Protein AF-A0A3E2BQ37-F1 (afdb_monomer)

Sequence (651 aa):
MLALVLLSLNAYAPAGSLPASSSSPYIIGVKVYQPVDRPEALFNAWKKLGINTAFISQELAGQENFIRLAREAGIKIFIILPVFYNPEKLKASPELSAITGEGRPAKDDWVEFVCPGNRAYRQELVEKARKLVEDYQLDGLSLDFIRHFVFWEKVYPGAEPDLLKTTCFCPDCLATFQEETGIKIPPEITGYPAAPAWILKNHRQAWQEWRNGQVASMVEEISLAVRQVNHFLLLNIHLVPWRQEDFGGARISVAAQDPKSLFRYVDYLSPMCYAHMVKRPPEWINSVVVDLKNIAPNPIIPSIQVKEAYLPQKLTLKEFDLCLQSALKPPSAGVVFWNWEALAESKEKQQVVSKRIREFTKQKETERSQTRQKLTVPRAGLRSSPYGARQPFPGVDYWLGAAGDMARRFPGSKPALVWIVSTMERDRARKDAQVYTSRTRLTFPAPSGGENNYENIVFADSDANEAYLEEFDRAGYQVWLQVEPAMADLPTLIDLVMERYSRHPCVIGFGVDVEWHRWSEQDNEGVAVTDDQARLWVERLRRWNPGYLLFLKHWEARKLPPAYRDGLAFIDDSQIFKSLDEIVLEFARWSRWFYPSPVGFQFGYPSDRPWWQKLSDPPADIGRAILEVAPNCSDLFWVDFTMKEIWPEKK

Secondary structure (DSSP, 8-state):
------------------------SSEEEEEE-S--S-HHHHHHHHHHHT--EEEE-HHHHTSTTHHHHHHHTT-EEEEEEESS--HHHHHH-GGGB-B-TTSSB-EETTEE-B-TT-HHHHHHHHHHHHHHHHHH--SEEEEES-SSS--GGG--TT----GGGSS--SHHHHHHHHHHS-----TT--STTHHHHHHHHHSHHHHHHHHHHHHHHHHHHHHHHHHHH-TT-EEEEEE----TTGGGTHHHHTT---HHHHTTT-SEEEEB--TTTTT--TTHHHHHHHHHHHH-SS-B--EEESS--SSSS---HHHHHHHHHHHHSTT--EEEEE-HHHHHT-HHHHHHHHHHHHHHHHHHHHHHHHHTTTS---EEEEEE-TTTSPSSPPPHHHHHHHHHHHHHTSTTPPEEEEEEEEEEEEE-SSTT-SSPEEEEEESSPPPTT-TTS-TTEEE-SS-SSHHHHHHHHHHT-EEEEEE--BTS-HHHHHHHHHHHHTT-TTEEEEEEEGGGBT-BTTTTBPPPPPHHHHHHHHHHHHTT-TT-EEEEE-SSGGGS-SS--TTEEEEE-----SSHHHHHHHHHHHHHHHTTS-EEEEE--GGGHHHHTTSSSHHHHHHHHHHHH-TTEEEEEEETTTHHHHSPPP-

Mean predicted aligned error: 6.78 Å

pLDDT: mean 91.74, std 14.64, range [24.61, 98.88]

Organism: NCBI:txid2508984

InterPro domains:
  IPR017853 Glycoside hydrolase superfamily [SSF51445] (37-270)
  IPR052177 Divisome-localized Glycosyl Hydrolase [PTHR43405] (114-366)

Nearest PDB structures (foldseek):
  5xb7-assembly1_D  TM=4.948E-01  e=9.222E-13  Bifidobacterium animalis subsp. lactis
  5xb7-assembly1_C  TM=4.832E-01  e=7.687E-12  Bifidobacterium animalis subsp. lactis
  4s1a-assembly1_B  TM=6.625E-01  e=2.150E-05  Acetivibrio thermocellus ATCC 27405
  2pe4-assembly1_A  TM=5.199E-01  e=1.249E-06  Homo sapiens
  5bro-assembly1_A-2  TM=5.576E-01  e=6.661E-06  Homo sapiens

Foldseek 3Di:
DDDDPDDDDDDDDDDDDDDADPDALFAAEFEDEDADPDLLVVLVLCVLLVHQEYAYEPVNLPDPCNLVSSVVSNHAYAYEQEQFFDVPVCVVPVVQFAAFLQRDGLDDDSGTTGALPPPVSLVVSLVVLQVSCVPRVHLAYEYENLWWGDPLLPAAPPDADDRRSTTHPPPSLLVVLCVVVVDDQPPVQDDHNRRVVCCCVPPQPSSLVVRLVSSLVSLQSNLVSNCVNPVSHAYEYEFALAFCPGNNRCSRSGGSHDLLSHQLSHQEYEYACAQQSRVHQLLSLLVSLVRSVVRAVHAYEYEYELWDDPDPDTCDLVRLLSNLLNRLPPPHSYYYYHHDVSCVPDPSNSVSSSVSSVVSVVVVVVCLVVVLVVFDQAAEFAEDDPPQQPPPRDDLVLRLVRQVVLSVLGPPHAREYAYEQKDKDWDDPDPPDPFTAIAIEGQADDDPPCCPPFPRYHYDPHHPPVVNLVVCLVVVHAYEYETLGADGDLLVVLCRVCVPRVVRPNYQAYEYAQQRAPQGPVVNGGAADELVNLVVNQVSNCVSPVRHAYEYEDQDCRSYYQDHAPSYEYEHEDDLDAELVRVLSSLLSVLRRNPPHAYEYEDDDPNRCVYLVPDPQSSSVSVSSNSVRRSRYHYYHYYSNCSCVNVPDDD

Radius of gyration: 27.82 Å; Cα contacts (8 Å, |Δi|>4): 1197; chains: 1; bounding box: 75×66×84 Å

Solvent-accessible surface area (backbone atoms only — not comparable to full-atom values): 34835 Å² total; per-residue (Å²): 133,84,85,76,82,82,72,85,82,76,91,72,79,86,76,73,86,73,72,82,83,81,72,67,94,52,46,30,31,32,33,46,66,67,78,68,97,54,58,70,64,50,52,56,52,32,53,70,36,60,42,41,31,40,39,27,26,63,68,33,64,67,39,84,64,44,63,60,53,33,52,77,66,64,32,44,42,23,41,49,42,61,60,27,45,45,68,70,58,38,73,77,40,61,86,48,41,14,15,15,22,66,68,40,69,40,63,58,92,90,52,41,30,42,32,79,75,42,63,70,62,52,52,53,48,34,54,50,52,30,48,53,46,71,78,59,75,49,51,24,40,29,40,29,53,64,46,37,50,70,73,59,73,78,56,43,88,90,52,78,82,59,69,49,69,19,46,57,55,36,71,67,42,52,49,49,50,32,64,78,68,65,54,76,78,57,88,90,51,63,62,65,42,49,37,47,53,49,41,59,73,78,39,43,66,63,55,37,54,52,48,28,48,46,40,31,51,51,48,41,54,36,40,52,50,36,31,74,77,35,74,80,49,38,32,35,38,50,37,76,55,53,35,76,67,42,63,82,25,30,32,39,70,39,29,19,49,48,60,78,70,39,46,67,54,42,57,34,43,25,30,53,37,37,32,73,56,35,76,41,60,40,64,52,41,32,54,35,46,48,48,49,51,76,65,25,91,50,51,31,31,36,26,33,57,58,57,58,49,100,51,91,64,76,64,44,73,69,56,48,49,46,31,51,53,22,31,54,37,82,81,35,36,23,34,26,38,44,33,43,72,56,43,73,77,31,68,67,59,44,52,48,43,30,49,51,45,52,54,48,52,55,49,49,55,52,48,52,65,54,42,73,78,66,56,69,66,30,33,17,14,32,34,47,45,93,78,43,33,66,80,74,70,77,56,60,69,53,54,55,52,46,19,44,53,49,5,66,67,40,79,86,28,48,29,25,34,42,39,52,48,26,42,65,40,84,40,70,87,41,102,81,57,95,64,69,48,40,22,16,34,34,44,29,53,60,61,92,94,39,76,88,74,47,72,42,53,43,60,27,97,53,69,75,50,62,81,46,50,57,51,32,38,76,70,68,29,40,30,31,45,24,33,22,38,12,55,31,59,63,66,61,49,50,49,59,53,41,76,72,48,63,84,40,82,19,52,52,33,42,29,39,37,39,61,29,27,56,35,35,77,90,74,69,43,38,52,61,44,45,41,67,58,52,49,52,46,37,58,57,50,30,74,80,38,78,84,40,35,35,35,45,29,42,63,56,73,80,44,39,44,86,75,62,50,82,52,39,33,42,30,38,58,59,78,70,40,83,42,73,67,52,51,37,53,51,48,30,47,53,37,48,61,49,56,86,31,41,25,28,40,42,41,62,49,74,70,29,40,86,46,46,73,75,46,96,48,41,74,49,57,52,50,52,54,39,53,76,56,17,84,46,42,43,36,42,25,42,32,31,70,38,40,56,78,78,51,60,79,85,128

Structure (mmCIF, N/CA/C/O backbone):
data_AF-A0A3E2BQ37-F1
#
_entry.id   AF-A0A3E2BQ37-F1
#
loop_
_atom_site.group_PDB
_atom_site.id
_atom_site.type_symbol
_atom_site.label_atom_id
_atom_site.label_alt_id
_atom_site.label_comp_id
_atom_site.label_asym_id
_atom_site.label_entity_id
_atom_site.label_seq_id
_atom_site.pdbx_PDB_ins_code
_atom_site.Cartn_x
_atom_site.Cartn_y
_atom_site.Cartn_z
_atom_site.occupancy
_atom_site.B_iso_or_equiv
_atom_site.auth_seq_id
_atom_site.auth_comp_id
_atom_site.auth_asym_id
_atom_site.auth_atom_id
_atom_site.pdbx_PDB_model_num
ATOM 1 N N . MET A 1 1 ? -7.636 -21.193 30.181 1.00 24.97 1 MET A N 1
ATOM 2 C CA . MET A 1 1 ? -6.178 -21.411 30.054 1.00 24.97 1 MET A CA 1
ATOM 3 C C . MET A 1 1 ? -5.793 -20.960 28.659 1.00 24.97 1 MET A C 1
ATOM 5 O O . MET A 1 1 ? -6.155 -21.640 27.710 1.00 24.97 1 MET A O 1
ATOM 9 N N . LEU A 1 2 ? -5.194 -19.771 28.544 1.00 26.80 2 LEU A N 1
ATOM 10 C CA . LEU A 1 2 ? -4.750 -19.206 27.269 1.00 26.80 2 LEU A CA 1
ATOM 11 C C . LEU A 1 2 ? -3.627 -20.074 26.689 1.00 26.80 2 LEU A C 1
ATOM 13 O O . LEU A 1 2 ? -2.641 -20.339 27.378 1.00 26.80 2 LEU A O 1
ATOM 17 N N . ALA A 1 3 ? -3.771 -20.489 25.435 1.00 25.31 3 ALA A N 1
ATOM 18 C CA . ALA A 1 3 ? -2.689 -21.094 24.678 1.00 25.31 3 ALA A CA 1
ATOM 19 C C . ALA A 1 3 ? -1.702 -19.987 24.273 1.00 25.31 3 ALA A C 1
ATOM 21 O O . ALA A 1 3 ? -1.932 -19.255 23.316 1.00 25.31 3 ALA A O 1
ATOM 22 N N . LEU A 1 4 ? -0.613 -19.845 25.034 1.00 26.14 4 LEU A N 1
ATOM 23 C CA . LEU A 1 4 ? 0.600 -19.197 24.543 1.00 26.14 4 LEU A CA 1
ATOM 24 C C . LEU A 1 4 ? 1.185 -20.098 23.451 1.00 26.14 4 LEU A C 1
ATOM 26 O O . LEU A 1 4 ? 1.711 -21.171 23.749 1.00 26.14 4 LEU A O 1
ATOM 30 N N . VAL A 1 5 ? 1.123 -19.657 22.198 1.00 27.12 5 VAL A N 1
ATOM 31 C CA . VAL A 1 5 ? 1.959 -20.220 21.137 1.00 27.12 5 VAL A CA 1
ATOM 32 C C . VAL A 1 5 ? 3.394 -19.763 21.411 1.00 27.12 5 VAL A C 1
ATOM 34 O O . VAL A 1 5 ? 3.768 -18.615 21.182 1.00 27.12 5 VAL A O 1
ATOM 37 N N . LEU A 1 6 ? 4.183 -20.666 21.993 1.00 24.61 6 LEU A N 1
ATOM 38 C CA . LEU A 1 6 ? 5.621 -20.522 22.200 1.00 24.61 6 LEU A CA 1
ATOM 39 C C . LEU A 1 6 ? 6.334 -20.613 20.844 1.00 24.61 6 LEU A C 1
ATOM 41 O O . LEU A 1 6 ? 6.673 -21.700 20.383 1.00 24.61 6 LEU A O 1
ATOM 45 N N . LEU A 1 7 ? 6.593 -19.464 20.222 1.00 28.53 7 LEU A N 1
ATOM 46 C CA . LEU A 1 7 ? 7.660 -19.343 19.233 1.00 28.53 7 LEU A CA 1
ATOM 47 C C . LEU A 1 7 ? 9.001 -19.279 19.974 1.00 28.53 7 LEU A C 1
ATOM 49 O O . LEU A 1 7 ? 9.193 -18.496 20.905 1.00 28.53 7 LEU A O 1
ATOM 53 N N . SER A 1 8 ? 9.913 -20.162 19.579 1.00 24.66 8 SER A N 1
ATOM 54 C CA . SER A 1 8 ? 11.251 -20.345 20.135 1.00 24.66 8 SER A CA 1
ATOM 55 C C . SER A 1 8 ? 12.037 -19.031 20.232 1.00 24.66 8 SER A C 1
ATOM 57 O O . SER A 1 8 ? 12.384 -18.419 19.222 1.00 24.66 8 SER A O 1
ATOM 59 N N . LEU A 1 9 ? 12.356 -18.635 21.466 1.00 26.58 9 LEU A N 1
ATOM 60 C CA . LEU A 1 9 ? 13.264 -17.542 21.807 1.00 26.58 9 LEU A CA 1
ATOM 61 C C . LEU A 1 9 ? 14.713 -17.952 21.505 1.00 26.58 9 LEU A C 1
ATOM 63 O O . LEU A 1 9 ? 15.342 -18.636 22.309 1.00 26.58 9 LEU A O 1
ATOM 67 N N . ASN A 1 10 ? 15.267 -17.495 20.382 1.00 25.62 10 ASN A N 1
ATOM 68 C CA . ASN A 1 10 ? 16.719 -17.393 20.244 1.00 25.62 10 ASN A CA 1
ATOM 69 C C . ASN A 1 10 ? 17.182 -16.092 20.907 1.00 25.62 10 ASN A C 1
ATOM 71 O O . ASN A 1 10 ? 16.760 -14.996 20.536 1.00 25.62 10 ASN A O 1
ATOM 75 N N . ALA A 1 11 ? 18.033 -16.230 21.923 1.00 25.16 11 ALA A N 1
ATOM 76 C CA . ALA A 1 11 ? 18.614 -15.128 22.672 1.00 25.16 11 ALA A CA 1
ATOM 77 C C . ALA A 1 11 ? 19.502 -14.261 21.763 1.00 25.16 11 ALA A C 1
ATOM 79 O O . ALA A 1 11 ? 20.586 -14.679 21.362 1.00 25.16 11 ALA A O 1
ATOM 80 N N . TYR A 1 12 ? 19.055 -13.037 21.474 1.00 27.94 12 TYR A N 1
ATOM 81 C CA . TYR A 1 12 ? 19.893 -11.975 20.920 1.00 27.94 12 TYR A CA 1
ATOM 82 C C . TYR A 1 12 ? 20.236 -10.955 22.013 1.00 27.94 12 TYR A C 1
ATOM 84 O O . TYR A 1 12 ? 19.406 -10.607 22.853 1.00 27.94 12 TYR A O 1
ATOM 92 N N . ALA A 1 13 ? 21.497 -10.523 21.992 1.00 24.97 13 ALA A N 1
ATOM 93 C CA . ALA A 1 13 ? 22.143 -9.575 22.897 1.00 24.97 13 ALA A CA 1
ATOM 94 C C . ALA A 1 13 ? 21.343 -8.263 23.099 1.00 24.97 13 ALA A C 1
ATOM 96 O O . ALA A 1 13 ? 20.559 -7.882 22.226 1.00 24.97 13 ALA A O 1
ATOM 97 N N . PRO A 1 14 ? 21.534 -7.544 24.225 1.00 26.55 14 PRO A N 1
ATOM 98 C CA . PRO A 1 14 ? 20.698 -6.403 24.577 1.00 26.55 14 PRO A CA 1
ATOM 99 C C . PRO A 1 14 ? 20.886 -5.271 23.565 1.00 26.55 14 PRO A C 1
ATOM 101 O O . PRO A 1 14 ? 21.964 -4.688 23.451 1.00 26.55 14 PRO A O 1
ATOM 104 N N . ALA A 1 15 ? 19.818 -4.953 22.833 1.00 30.66 15 ALA A N 1
ATOM 105 C CA . ALA A 1 15 ? 19.751 -3.756 22.014 1.00 30.66 15 ALA A CA 1
ATOM 106 C C . ALA A 1 15 ? 19.883 -2.534 22.932 1.00 30.66 15 ALA A C 1
ATOM 108 O O . ALA A 1 15 ? 19.059 -2.320 23.826 1.00 30.66 15 ALA A O 1
ATOM 109 N N . GLY A 1 16 ? 20.937 -1.744 22.718 1.00 26.53 16 GLY A N 1
ATOM 110 C CA . GLY A 1 16 ? 21.063 -0.419 23.311 1.00 26.53 16 GLY A CA 1
ATOM 111 C C . GLY A 1 16 ? 19.799 0.396 23.039 1.00 26.53 16 GLY A C 1
ATOM 112 O O . GLY A 1 16 ? 19.164 0.253 21.995 1.00 26.53 16 GLY A O 1
ATOM 113 N N . SER A 1 17 ? 19.413 1.220 24.008 1.00 25.66 17 SER A N 1
ATOM 114 C CA . SER A 1 17 ? 18.248 2.100 23.937 1.00 25.66 17 SER A CA 1
ATOM 115 C C . SER A 1 17 ? 18.205 2.859 22.606 1.00 25.66 17 SER A C 1
ATOM 117 O O . SER A 1 17 ? 19.010 3.764 22.380 1.00 25.66 17 SER A O 1
ATOM 119 N N . LEU A 1 18 ? 17.261 2.491 21.738 1.00 28.78 18 LEU A N 1
ATOM 120 C CA . LEU A 1 18 ? 16.964 3.236 20.521 1.00 28.78 18 LEU A CA 1
ATOM 121 C C . LEU A 1 18 ? 16.421 4.620 20.920 1.00 28.78 18 LEU A C 1
ATOM 123 O O . LEU A 1 18 ? 15.481 4.685 21.721 1.00 28.78 18 LEU A O 1
ATOM 127 N N . PRO A 1 19 ? 16.984 5.729 20.407 1.00 25.19 19 PRO A N 1
ATOM 128 C CA . PRO A 1 19 ? 16.352 7.032 20.549 1.00 25.19 19 PRO A CA 1
ATOM 129 C C . PRO A 1 19 ? 14.982 7.003 19.857 1.00 25.19 19 PRO A C 1
ATOM 131 O O . PRO A 1 19 ? 14.806 6.306 18.857 1.00 25.19 19 PRO A O 1
ATOM 134 N N . ALA A 1 20 ? 14.014 7.747 20.402 1.00 27.86 20 ALA A N 1
ATOM 135 C CA . ALA A 1 20 ? 12.692 7.936 19.803 1.00 27.86 20 ALA A CA 1
ATOM 136 C C . ALA A 1 20 ? 12.830 8.205 18.294 1.00 27.86 20 ALA A C 1
ATOM 138 O O . ALA A 1 20 ? 13.606 9.081 17.904 1.00 27.86 20 ALA A O 1
ATOM 139 N N . SER A 1 21 ? 12.146 7.424 17.450 1.00 32.81 21 SER A N 1
ATOM 140 C CA . SER A 1 21 ? 12.340 7.476 16.003 1.00 32.81 21 SER A CA 1
ATOM 141 C C . SER A 1 21 ? 11.982 8.866 15.468 1.00 32.81 21 SER A C 1
ATOM 143 O O . SER A 1 21 ? 10.832 9.285 15.390 1.00 32.81 21 SER A O 1
ATOM 145 N N . SER A 1 22 ? 13.010 9.611 15.073 1.00 34.03 22 SER A N 1
ATOM 146 C CA . SER A 1 22 ? 12.908 10.866 14.327 1.00 34.03 22 SER A CA 1
ATOM 147 C C . SER A 1 22 ? 12.733 10.611 12.824 1.00 34.03 22 SER A C 1
ATOM 149 O O . SER A 1 22 ? 13.138 11.430 11.994 1.00 34.03 22 SER A O 1
ATOM 151 N N . SER A 1 23 ? 12.184 9.451 12.440 1.00 54.03 23 SER A N 1
ATOM 152 C CA . SER A 1 23 ? 12.168 9.036 11.043 1.00 54.03 23 SER A CA 1
ATOM 153 C C . SER A 1 23 ? 11.114 9.847 10.282 1.00 54.03 23 SER A C 1
ATOM 155 O O . SER A 1 23 ? 9.908 9.736 10.489 1.00 54.03 23 SER A O 1
ATOM 157 N N . SER A 1 24 ? 11.585 10.762 9.432 1.00 66.19 24 SER A N 1
ATOM 158 C CA . SER A 1 24 ? 10.716 11.508 8.523 1.00 66.19 24 SER A CA 1
ATOM 159 C C . SER A 1 24 ? 9.905 10.515 7.676 1.00 66.19 24 SER A C 1
ATOM 161 O O . SER A 1 24 ? 10.504 9.593 7.111 1.00 66.19 24 SER A O 1
ATOM 163 N N . PRO A 1 25 ? 8.579 10.698 7.520 1.00 68.31 25 PRO A N 1
ATOM 164 C CA . PRO A 1 25 ? 7.771 9.841 6.650 1.00 68.31 25 PRO A CA 1
ATOM 165 C C . PRO A 1 25 ? 8.110 10.033 5.159 1.00 68.31 25 PRO A C 1
ATOM 167 O O . PRO A 1 25 ? 7.637 9.276 4.314 1.00 68.31 25 PRO A O 1
ATOM 170 N N . TYR A 1 26 ? 8.923 11.041 4.825 1.00 88.81 26 TYR A N 1
ATOM 171 C CA . TYR A 1 26 ? 9.317 11.375 3.460 1.00 88.81 26 TYR A CA 1
ATOM 172 C C . TYR A 1 26 ? 10.671 10.769 3.091 1.00 88.81 26 TYR A C 1
ATOM 174 O O . TYR A 1 26 ? 11.628 10.830 3.868 1.00 88.81 26 TYR A O 1
ATOM 182 N N . ILE A 1 27 ? 10.772 10.254 1.866 1.00 94.31 27 ILE A N 1
ATOM 183 C CA . ILE A 1 27 ? 12.007 9.671 1.332 1.00 94.31 27 ILE A CA 1
ATOM 184 C C . ILE A 1 27 ? 12.789 10.741 0.576 1.00 94.31 27 ILE A C 1
ATOM 186 O O . ILE A 1 27 ? 12.373 11.188 -0.492 1.00 94.31 27 ILE A O 1
ATOM 190 N N . ILE A 1 28 ? 13.946 11.128 1.108 1.00 97.81 28 ILE A N 1
ATOM 191 C CA . ILE A 1 28 ? 14.944 11.907 0.373 1.00 97.81 28 ILE A CA 1
ATOM 192 C C . ILE A 1 28 ? 16.078 10.945 0.033 1.00 97.81 28 ILE A C 1
ATOM 194 O O . ILE A 1 28 ? 16.982 10.701 0.836 1.00 97.81 28 ILE A O 1
ATOM 198 N N . GLY A 1 29 ? 15.946 10.334 -1.140 1.00 97.94 29 GLY A N 1
ATOM 199 C CA . GLY A 1 29 ? 16.744 9.207 -1.591 1.00 97.94 29 GLY A CA 1
ATOM 200 C C . GLY A 1 29 ? 17.864 9.586 -2.547 1.00 97.94 29 GLY A C 1
ATOM 201 O O . GLY A 1 29 ? 17.747 10.545 -3.307 1.00 97.94 29 GLY A O 1
ATOM 202 N N . VAL A 1 30 ? 18.921 8.782 -2.590 1.00 98.44 30 VAL A N 1
ATOM 203 C CA . VAL A 1 30 ? 19.948 8.857 -3.638 1.00 98.44 30 VAL A CA 1
ATOM 204 C C . VAL A 1 30 ? 20.359 7.460 -4.096 1.00 98.44 30 VAL A C 1
ATOM 206 O O . VAL A 1 30 ? 20.466 6.549 -3.276 1.00 98.44 30 VAL A O 1
ATOM 209 N N . LYS A 1 31 ? 20.562 7.285 -5.406 1.00 98.50 31 LYS A N 1
ATOM 210 C CA . LYS A 1 31 ? 21.085 6.046 -5.997 1.00 98.50 31 LYS A CA 1
ATOM 211 C C . LYS A 1 31 ? 22.618 6.045 -5.967 1.00 98.50 31 LYS A C 1
ATOM 213 O O . LYS A 1 31 ? 23.220 7.045 -6.363 1.00 98.50 31 LYS A O 1
ATOM 218 N N . VAL A 1 32 ? 23.220 4.940 -5.525 1.00 97.31 32 VAL A N 1
ATOM 219 C CA . VAL A 1 32 ? 24.679 4.732 -5.450 1.00 97.31 32 VAL A CA 1
ATOM 220 C C . VAL A 1 32 ? 25.003 3.326 -5.935 1.00 97.31 32 VAL A C 1
ATOM 222 O O . VAL A 1 32 ? 24.434 2.359 -5.437 1.00 97.31 32 VAL A O 1
ATOM 225 N N . TYR A 1 33 ? 25.903 3.198 -6.905 1.00 94.56 33 TYR A N 1
ATOM 226 C CA . TYR A 1 33 ? 26.179 1.890 -7.511 1.00 94.56 33 TYR A CA 1
ATOM 227 C C . TYR A 1 33 ? 27.566 1.353 -7.187 1.00 94.56 33 TYR A C 1
ATOM 229 O O . TYR A 1 33 ? 27.737 0.139 -7.151 1.00 94.56 33 TYR A O 1
ATOM 237 N N . GLN A 1 34 ? 28.531 2.240 -6.963 1.00 93.56 34 GLN A N 1
ATOM 238 C CA . GLN A 1 34 ? 29.932 1.874 -6.778 1.00 93.56 34 GLN A CA 1
ATOM 239 C C . GLN A 1 34 ? 30.307 1.782 -5.289 1.00 93.56 34 GLN A C 1
ATOM 241 O O . GLN A 1 34 ? 29.703 2.491 -4.475 1.00 93.56 34 GLN A O 1
ATOM 246 N N . PRO A 1 35 ? 31.315 0.960 -4.931 1.00 93.06 35 PRO A N 1
ATOM 247 C CA . PRO A 1 35 ? 31.946 0.976 -3.611 1.00 93.06 35 PRO A CA 1
ATOM 248 C C . PRO A 1 35 ? 32.376 2.383 -3.166 1.00 93.06 35 PRO A C 1
ATOM 250 O O . PRO A 1 35 ? 32.733 3.233 -3.985 1.00 93.06 35 PRO A O 1
ATOM 253 N N . VAL A 1 36 ? 32.349 2.634 -1.855 1.00 92.38 36 VAL A N 1
ATOM 254 C CA . VAL A 1 36 ? 32.634 3.952 -1.263 1.00 92.38 36 VAL A CA 1
ATOM 255 C C . VAL A 1 36 ? 33.766 3.855 -0.244 1.00 92.38 36 VAL A C 1
ATOM 257 O O . VAL A 1 36 ? 33.591 3.266 0.816 1.00 92.38 36 VAL A O 1
ATOM 260 N N . ASP A 1 37 ? 34.885 4.539 -0.486 1.00 90.69 37 ASP A N 1
ATOM 261 C CA . ASP A 1 37 ? 36.067 4.470 0.393 1.00 90.69 37 ASP A CA 1
ATOM 262 C C . ASP A 1 37 ? 35.838 4.995 1.822 1.00 90.69 37 ASP A C 1
ATOM 264 O O . ASP A 1 37 ? 36.435 4.501 2.774 1.00 90.69 37 ASP A O 1
ATOM 268 N N . ARG A 1 38 ? 35.016 6.043 1.988 1.00 92.81 38 ARG A N 1
ATOM 269 C CA . ARG A 1 38 ? 34.773 6.716 3.284 1.00 92.81 38 ARG A CA 1
ATOM 270 C C . ARG A 1 38 ? 33.273 6.874 3.577 1.00 92.81 38 ARG A C 1
ATOM 272 O O . ARG A 1 38 ? 32.751 7.990 3.442 1.00 92.81 38 ARG A O 1
ATOM 279 N N . PRO A 1 39 ? 32.569 5.793 3.964 1.00 94.25 39 PRO A N 1
ATOM 280 C CA . PRO A 1 39 ? 31.122 5.812 4.183 1.00 94.25 39 PRO A CA 1
ATOM 281 C C . PRO A 1 39 ? 30.664 6.842 5.227 1.00 94.25 39 PRO A C 1
ATOM 283 O O . PRO A 1 39 ? 29.665 7.528 5.029 1.00 94.25 39 PRO A O 1
ATOM 286 N N . GLU A 1 40 ? 31.412 7.061 6.307 1.00 94.38 40 GLU A N 1
ATOM 287 C CA . GLU A 1 40 ? 31.040 8.022 7.353 1.00 94.38 40 GLU A CA 1
ATOM 288 C C . GLU A 1 40 ? 31.067 9.466 6.841 1.00 94.38 40 GLU A C 1
ATOM 290 O O . GLU A 1 40 ? 30.184 10.274 7.148 1.00 94.38 40 GLU A O 1
ATOM 295 N N . ALA A 1 41 ? 32.072 9.810 6.030 1.00 94.44 41 ALA A N 1
ATOM 296 C CA . ALA A 1 41 ? 32.156 11.123 5.398 1.00 94.44 41 ALA A CA 1
ATOM 297 C C . ALA A 1 41 ? 30.997 11.332 4.412 1.00 94.44 41 ALA A C 1
ATOM 299 O O . ALA A 1 41 ? 30.413 12.420 4.370 1.00 94.44 41 ALA A O 1
ATOM 300 N N . LEU A 1 42 ? 30.636 10.277 3.675 1.00 95.81 42 LEU A N 1
ATOM 301 C CA . LEU A 1 42 ? 29.486 10.257 2.779 1.00 95.81 42 LEU A CA 1
ATOM 302 C C . LEU A 1 42 ? 28.176 10.517 3.537 1.00 95.81 42 LEU A C 1
ATOM 304 O O . LEU A 1 42 ? 27.452 11.457 3.205 1.00 95.81 42 LEU A O 1
ATOM 308 N N . PHE A 1 43 ? 27.893 9.759 4.599 1.00 96.50 43 PHE A N 1
ATOM 309 C CA . PHE A 1 43 ? 26.657 9.917 5.369 1.00 96.50 43 PHE A CA 1
ATOM 310 C C . PHE A 1 43 ? 26.570 11.283 6.061 1.00 96.50 43 PHE A C 1
ATOM 312 O O . PHE A 1 43 ? 25.501 11.894 6.114 1.00 96.50 43 PHE A O 1
ATOM 319 N N . ASN A 1 44 ? 27.698 11.830 6.522 1.00 94.38 44 ASN A N 1
ATOM 320 C CA . ASN A 1 44 ? 27.752 13.195 7.045 1.00 94.38 44 ASN A CA 1
ATOM 321 C C . ASN A 1 44 ? 27.446 14.251 5.972 1.00 94.38 44 ASN A C 1
ATOM 323 O O . ASN A 1 44 ? 26.795 15.257 6.269 1.00 94.38 44 ASN A O 1
ATOM 327 N N . ALA A 1 45 ? 27.894 14.047 4.730 1.00 94.81 45 ALA A N 1
ATOM 328 C CA . ALA A 1 45 ? 27.530 14.916 3.615 1.00 94.81 45 ALA A CA 1
ATOM 329 C C . ALA A 1 45 ? 26.026 14.823 3.314 1.00 94.81 45 ALA A C 1
ATOM 331 O O . ALA A 1 45 ? 25.358 15.851 3.216 1.00 94.81 45 ALA A O 1
ATOM 332 N N . TRP A 1 46 ? 25.469 13.613 3.264 1.00 96.88 46 TRP A N 1
ATOM 333 C CA . TRP A 1 46 ? 24.040 13.372 3.038 1.00 96.88 46 TRP A CA 1
ATOM 334 C C . TRP A 1 46 ? 23.141 14.033 4.076 1.00 96.88 46 TRP A C 1
ATOM 336 O O . TRP A 1 46 ? 22.211 14.749 3.701 1.00 96.88 46 TRP A O 1
ATOM 346 N N . LYS A 1 47 ? 23.474 13.912 5.365 1.00 94.38 47 LYS A N 1
ATOM 347 C CA . LYS A 1 47 ? 22.739 14.585 6.447 1.00 94.38 47 LYS A CA 1
ATOM 348 C C . LYS A 1 47 ? 22.651 16.097 6.248 1.00 94.38 47 LYS A C 1
ATOM 350 O O . LYS A 1 47 ? 21.587 16.678 6.439 1.00 94.38 47 LYS A O 1
ATOM 355 N N . LYS A 1 48 ? 23.736 16.747 5.805 1.00 94.75 48 LYS A N 1
ATOM 356 C CA . LYS A 1 48 ? 23.753 18.199 5.521 1.00 94.75 48 LYS A CA 1
ATOM 357 C C . LYS A 1 48 ? 22.851 18.589 4.342 1.00 94.75 48 LYS A C 1
ATOM 359 O O . LYS A 1 48 ? 22.384 19.728 4.264 1.00 94.75 48 LYS A O 1
ATOM 364 N N . LEU A 1 49 ? 22.608 17.656 3.424 1.00 96.56 49 LEU A N 1
ATOM 365 C CA . LEU A 1 49 ? 21.693 17.827 2.295 1.00 96.56 49 LEU A CA 1
ATOM 366 C C . LEU A 1 49 ? 20.244 17.453 2.641 1.00 96.56 49 LEU A C 1
ATOM 368 O O . LEU A 1 49 ? 19.345 17.773 1.869 1.00 96.56 49 LEU A O 1
ATOM 372 N N . GLY A 1 50 ? 20.013 16.813 3.792 1.00 95.12 50 GLY A N 1
ATOM 373 C CA . GLY A 1 50 ? 18.716 16.258 4.179 1.00 95.12 50 GLY A CA 1
ATOM 374 C C . GLY A 1 50 ? 18.401 14.908 3.527 1.00 95.12 50 GLY A C 1
ATOM 375 O O . GLY A 1 50 ? 17.254 14.476 3.572 1.00 95.12 50 GLY A O 1
ATOM 376 N N . ILE A 1 51 ? 19.395 14.247 2.922 1.00 97.12 51 ILE A N 1
ATOM 377 C CA . ILE A 1 51 ? 19.266 12.882 2.395 1.00 97.12 51 ILE A CA 1
ATOM 378 C C . ILE A 1 51 ? 19.180 11.916 3.578 1.00 97.12 51 ILE A C 1
ATOM 380 O O . ILE A 1 51 ? 20.005 11.970 4.491 1.00 97.12 51 ILE A O 1
ATOM 384 N N . ASN A 1 52 ? 18.179 11.038 3.546 1.00 96.38 52 ASN A N 1
ATOM 385 C CA . ASN A 1 52 ? 17.871 10.097 4.625 1.00 96.38 52 ASN A CA 1
ATOM 386 C C . ASN A 1 52 ? 17.750 8.640 4.153 1.00 96.38 52 ASN A C 1
ATOM 388 O O . ASN A 1 52 ? 17.537 7.753 4.975 1.00 96.38 52 ASN A O 1
ATOM 392 N N . THR A 1 53 ? 17.861 8.392 2.845 1.00 97.81 53 THR A N 1
ATOM 393 C CA . THR A 1 53 ? 17.682 7.064 2.251 1.00 97.81 53 THR A CA 1
ATOM 394 C C . THR A 1 53 ? 18.704 6.838 1.138 1.00 97.81 53 THR A C 1
ATOM 396 O O . THR A 1 53 ? 18.936 7.721 0.311 1.00 97.81 53 THR A O 1
ATOM 399 N N . ALA A 1 54 ? 19.290 5.647 1.081 1.00 97.44 54 ALA A N 1
ATOM 400 C CA . ALA A 1 54 ? 20.180 5.223 0.011 1.00 97.44 54 ALA A CA 1
ATOM 401 C C . ALA A 1 54 ? 19.591 4.027 -0.738 1.00 97.44 54 ALA A C 1
ATOM 403 O O . ALA A 1 54 ? 19.149 3.055 -0.129 1.00 97.44 54 ALA A O 1
ATOM 404 N N . PHE A 1 55 ? 19.618 4.109 -2.063 1.00 98.44 55 PHE A N 1
ATOM 405 C CA . PHE A 1 55 ? 19.279 3.026 -2.977 1.00 98.44 55 PHE A CA 1
ATOM 406 C C . PHE A 1 55 ? 20.589 2.500 -3.561 1.00 98.44 55 PHE A C 1
ATOM 408 O O . PHE A 1 55 ? 21.215 3.183 -4.372 1.00 98.44 55 PHE A O 1
ATOM 415 N N . ILE A 1 56 ? 21.033 1.331 -3.108 1.00 97.88 56 ILE A N 1
ATOM 416 C CA . ILE A 1 56 ? 22.387 0.829 -3.353 1.00 97.88 56 ILE A CA 1
ATOM 417 C C . ILE A 1 56 ? 22.406 -0.423 -4.229 1.00 97.88 56 ILE A C 1
ATOM 419 O O . ILE A 1 56 ? 21.440 -1.184 -4.261 1.00 97.88 56 ILE A O 1
ATOM 423 N N . SER A 1 57 ? 23.511 -0.652 -4.937 1.00 96.75 57 SER A N 1
ATOM 424 C CA . SER A 1 57 ? 23.764 -1.930 -5.611 1.00 96.75 57 SER A CA 1
ATOM 425 C C . SER A 1 57 ? 23.988 -3.065 -4.601 1.00 96.75 57 SER A C 1
ATOM 427 O O . SER A 1 57 ? 24.361 -2.835 -3.449 1.00 96.75 57 SER A O 1
ATOM 429 N N . GLN A 1 58 ? 23.802 -4.311 -5.049 1.00 94.50 58 GLN A N 1
ATOM 430 C CA . GLN A 1 58 ? 24.162 -5.493 -4.258 1.00 94.50 58 GLN A CA 1
ATOM 431 C C . GLN A 1 58 ? 25.670 -5.529 -3.941 1.00 94.50 58 GLN A C 1
ATOM 433 O O . GLN A 1 58 ? 26.056 -5.940 -2.853 1.00 94.50 58 GLN A O 1
ATOM 438 N N . GLU A 1 59 ? 26.515 -5.064 -4.864 1.00 94.69 59 GLU A N 1
ATOM 439 C CA . GLU A 1 59 ? 27.964 -4.969 -4.657 1.00 94.69 59 GLU A CA 1
ATOM 440 C C . GLU A 1 59 ? 28.307 -4.043 -3.481 1.00 94.69 59 GLU A C 1
ATOM 442 O O . GLU A 1 59 ? 29.036 -4.441 -2.576 1.00 94.69 59 GLU A O 1
ATOM 447 N N . LEU A 1 60 ? 27.714 -2.844 -3.438 1.00 95.56 60 LEU A N 1
ATOM 448 C CA . LEU A 1 60 ? 27.926 -1.898 -2.342 1.00 95.56 60 LEU A CA 1
ATOM 449 C C . LEU A 1 60 ? 27.363 -2.421 -1.011 1.00 95.56 60 LEU A C 1
ATOM 451 O O . LEU A 1 60 ? 27.951 -2.181 0.040 1.00 95.56 60 LEU A O 1
ATOM 455 N N . ALA A 1 61 ? 26.257 -3.169 -1.038 1.00 94.12 61 ALA A N 1
ATOM 456 C CA . ALA A 1 61 ? 25.729 -3.820 0.161 1.00 94.12 61 ALA A CA 1
ATOM 457 C C . ALA A 1 61 ? 26.709 -4.850 0.752 1.00 94.12 61 ALA A C 1
ATOM 459 O O . ALA A 1 61 ? 26.783 -4.993 1.971 1.00 94.12 61 ALA A O 1
ATOM 460 N N . GLY A 1 62 ? 27.486 -5.526 -0.102 1.00 93.44 62 GLY A N 1
ATOM 461 C CA . GLY A 1 62 ? 28.544 -6.457 0.295 1.00 93.44 62 GLY A CA 1
ATOM 462 C C . GLY A 1 62 ? 29.809 -5.794 0.845 1.00 93.44 62 GLY A C 1
ATOM 463 O O . GLY A 1 62 ? 30.668 -6.495 1.380 1.00 93.44 62 GLY A O 1
ATOM 464 N N . GLN A 1 63 ? 29.941 -4.468 0.743 1.00 94.38 63 GLN A N 1
ATOM 465 C CA . GLN A 1 63 ? 31.085 -3.754 1.297 1.00 94.38 63 GLN A CA 1
ATOM 466 C C . GLN A 1 63 ? 31.068 -3.806 2.831 1.00 94.38 63 GLN A C 1
ATOM 468 O O . GLN A 1 63 ? 30.070 -3.484 3.483 1.00 94.38 63 GLN A O 1
ATOM 473 N N . GLU A 1 64 ? 32.214 -4.158 3.415 1.00 91.19 64 GLU A N 1
ATOM 474 C CA . GLU A 1 64 ? 32.367 -4.286 4.860 1.00 91.19 64 GLU A CA 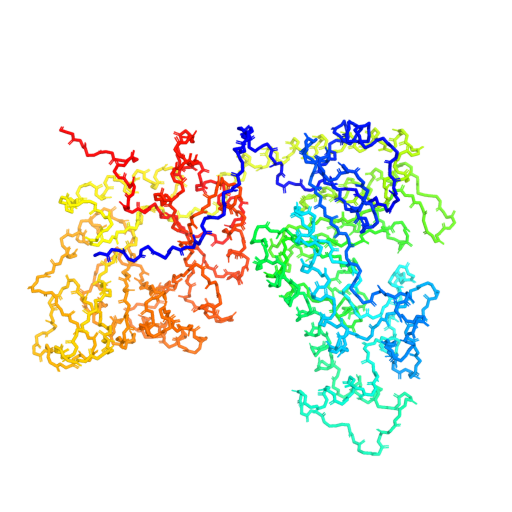1
ATOM 475 C C . GLU A 1 64 ? 31.922 -3.012 5.598 1.00 91.19 64 GLU A C 1
ATOM 477 O O . GLU A 1 64 ? 32.252 -1.891 5.209 1.00 91.19 64 GLU A O 1
ATOM 482 N N . ASN A 1 65 ? 31.173 -3.189 6.688 1.00 90.44 65 ASN A N 1
ATOM 483 C CA . ASN A 1 65 ? 30.651 -2.131 7.559 1.00 90.44 65 ASN A CA 1
ATOM 484 C C . ASN A 1 65 ? 29.676 -1.123 6.920 1.00 90.44 65 ASN A C 1
ATOM 486 O O . ASN A 1 65 ? 29.077 -0.356 7.673 1.00 90.44 65 ASN A O 1
ATOM 490 N N . PHE A 1 66 ? 29.440 -1.121 5.601 1.00 94.69 66 PHE A N 1
ATOM 491 C CA . PHE A 1 66 ? 28.639 -0.078 4.945 1.00 94.69 66 PHE A CA 1
ATOM 492 C C . PHE A 1 66 ? 27.219 0.033 5.523 1.00 94.69 66 PHE A C 1
ATOM 494 O O . PHE A 1 66 ? 26.798 1.113 5.940 1.00 94.69 66 PHE A O 1
ATOM 501 N N . ILE A 1 67 ? 26.499 -1.090 5.624 1.00 92.94 67 ILE A N 1
ATOM 502 C CA . ILE A 1 67 ? 25.123 -1.127 6.153 1.00 92.94 67 ILE A CA 1
ATOM 503 C C . ILE A 1 67 ? 25.079 -0.738 7.633 1.00 92.94 67 ILE A C 1
ATOM 505 O O . ILE A 1 67 ? 24.213 0.033 8.050 1.00 92.94 67 ILE A O 1
ATOM 509 N N . ARG A 1 68 ? 26.035 -1.229 8.432 1.00 92.75 68 ARG A N 1
ATOM 510 C CA . ARG A 1 68 ? 26.135 -0.888 9.858 1.00 92.75 68 ARG A CA 1
ATOM 511 C C . ARG A 1 68 ? 26.328 0.618 10.045 1.00 92.75 68 ARG A C 1
ATOM 513 O O . ARG A 1 68 ? 25.583 1.235 10.801 1.00 92.75 68 ARG A O 1
ATOM 520 N N . LEU A 1 69 ? 27.279 1.208 9.320 1.00 94.44 69 LEU A N 1
ATOM 521 C CA . LEU A 1 69 ? 27.577 2.640 9.376 1.00 94.44 69 LEU A CA 1
ATOM 522 C C . LEU A 1 69 ? 26.399 3.490 8.878 1.00 94.44 69 LEU A C 1
ATOM 524 O O . LEU A 1 69 ? 26.121 4.545 9.446 1.00 94.44 69 LEU A O 1
ATOM 528 N N . ALA A 1 70 ? 25.670 3.028 7.857 1.00 94.25 70 ALA A N 1
ATOM 529 C CA . ALA A 1 70 ? 24.458 3.697 7.392 1.00 94.25 70 ALA A CA 1
ATOM 530 C C . ALA A 1 70 ? 23.377 3.729 8.481 1.00 94.25 70 ALA A C 1
ATOM 532 O O . ALA A 1 70 ? 22.803 4.787 8.750 1.00 94.25 70 ALA A O 1
ATOM 533 N N . ARG A 1 71 ? 23.156 2.598 9.163 1.00 90.75 71 ARG A N 1
ATOM 534 C CA . ARG A 1 71 ? 22.198 2.478 10.270 1.00 90.75 71 ARG A CA 1
ATOM 535 C C . ARG A 1 71 ? 22.577 3.364 11.455 1.00 90.75 71 ARG A C 1
ATOM 537 O O . ARG A 1 71 ? 21.725 4.084 11.966 1.00 90.75 71 ARG A O 1
ATOM 544 N N . GLU A 1 72 ? 23.849 3.376 11.855 1.00 92.12 72 GLU A N 1
ATOM 545 C CA . GLU A 1 72 ? 24.375 4.286 12.890 1.00 92.12 72 GLU A CA 1
ATOM 546 C C . GLU A 1 72 ? 24.209 5.759 12.491 1.00 92.12 72 GLU A C 1
ATOM 548 O O . GLU A 1 72 ? 23.952 6.631 13.325 1.00 92.12 72 GLU A O 1
ATOM 553 N N . ALA A 1 73 ? 24.287 6.049 11.191 1.00 92.75 73 ALA A N 1
ATOM 554 C CA . ALA A 1 73 ? 23.990 7.362 10.653 1.00 92.75 73 ALA A CA 1
ATOM 555 C C . ALA A 1 73 ? 22.479 7.646 10.512 1.00 92.75 73 ALA A C 1
ATOM 557 O O . ALA A 1 73 ? 22.128 8.786 10.218 1.00 92.75 73 ALA A O 1
ATOM 558 N N . GLY A 1 74 ? 21.577 6.693 10.748 1.00 91.75 74 GLY A N 1
ATOM 559 C CA . GLY A 1 74 ? 20.136 6.876 10.545 1.00 91.75 74 GLY A CA 1
ATOM 560 C C . GLY A 1 74 ? 19.739 7.030 9.072 1.00 91.75 74 GLY A C 1
ATOM 561 O O . GLY A 1 74 ? 18.758 7.710 8.771 1.00 91.75 74 GLY A O 1
ATOM 562 N N . ILE A 1 75 ? 20.520 6.453 8.154 1.00 94.62 75 ILE A N 1
ATOM 563 C CA . ILE A 1 75 ? 20.213 6.383 6.723 1.00 94.62 75 ILE A CA 1
ATOM 564 C C . ILE A 1 75 ? 19.531 5.046 6.436 1.00 94.62 75 ILE A C 1
ATOM 566 O O . ILE A 1 75 ? 20.122 3.995 6.678 1.00 94.62 75 ILE A O 1
ATOM 570 N N . LYS A 1 76 ? 18.315 5.093 5.881 1.00 95.12 76 LYS A N 1
ATOM 571 C CA . LYS A 1 76 ? 17.601 3.892 5.427 1.00 95.12 76 LYS A CA 1
ATOM 572 C C . LYS A 1 76 ? 18.293 3.293 4.205 1.00 95.12 76 LYS A C 1
ATOM 574 O O . LYS A 1 76 ? 18.658 4.034 3.291 1.00 95.12 76 LYS A O 1
ATOM 579 N N . ILE A 1 77 ? 18.421 1.972 4.150 1.00 96.00 77 ILE A N 1
ATOM 580 C CA . ILE A 1 77 ? 19.065 1.247 3.052 1.00 96.00 77 ILE A CA 1
ATOM 581 C C . ILE A 1 77 ? 18.052 0.416 2.265 1.00 96.00 77 ILE A C 1
ATOM 583 O O . ILE A 1 77 ? 17.398 -0.479 2.800 1.00 96.00 77 ILE A O 1
ATOM 587 N N . PHE A 1 78 ? 17.994 0.683 0.959 1.00 98.25 78 PHE A N 1
ATOM 588 C CA . PHE A 1 78 ? 17.307 -0.135 -0.031 1.00 98.25 78 PHE A CA 1
ATOM 589 C C . PHE A 1 78 ? 18.326 -0.775 -0.970 1.00 98.25 78 PHE A C 1
ATOM 591 O O . PHE A 1 78 ? 19.083 -0.051 -1.617 1.00 98.25 78 PHE A O 1
ATOM 598 N N . ILE A 1 79 ? 18.314 -2.101 -1.123 1.00 98.19 79 ILE A N 1
ATOM 599 C CA . ILE A 1 79 ? 19.054 -2.740 -2.225 1.00 98.19 79 ILE A CA 1
ATOM 600 C C . ILE A 1 79 ? 18.221 -2.655 -3.506 1.00 98.19 79 ILE A C 1
ATOM 602 O O . ILE A 1 79 ? 17.045 -3.020 -3.526 1.00 98.19 79 ILE A O 1
ATOM 606 N N . ILE A 1 80 ? 18.839 -2.183 -4.587 1.00 98.25 80 ILE A N 1
ATOM 607 C CA . ILE A 1 80 ? 18.274 -2.201 -5.935 1.00 98.25 80 ILE A CA 1
ATOM 608 C C . ILE A 1 80 ? 18.371 -3.629 -6.474 1.00 98.25 80 ILE A C 1
ATOM 610 O O . ILE A 1 80 ? 19.467 -4.162 -6.645 1.00 98.25 80 ILE A O 1
ATOM 614 N N . LEU A 1 81 ? 17.219 -4.230 -6.771 1.00 98.00 81 LEU A N 1
ATOM 615 C CA . LEU A 1 81 ? 17.101 -5.560 -7.359 1.00 98.00 81 LEU A CA 1
ATOM 616 C C . LEU A 1 81 ? 16.588 -5.434 -8.802 1.00 98.00 81 LEU A C 1
ATOM 618 O O . LEU A 1 81 ? 15.389 -5.215 -8.997 1.00 98.00 81 LEU A O 1
ATOM 622 N N . PRO A 1 82 ? 17.459 -5.575 -9.818 1.00 97.75 82 PRO A N 1
ATOM 623 C CA . PRO A 1 82 ? 17.025 -5.754 -11.197 1.00 97.75 82 PRO A CA 1
ATOM 624 C C . PRO A 1 82 ? 16.264 -7.075 -11.330 1.00 97.75 82 PRO A C 1
ATOM 626 O O . PRO A 1 82 ? 16.784 -8.130 -10.969 1.00 97.75 82 PRO A O 1
ATOM 629 N N . VAL A 1 83 ? 15.032 -7.012 -11.830 1.00 98.06 83 VAL A N 1
ATOM 630 C CA . VAL A 1 83 ? 14.163 -8.189 -11.952 1.00 98.06 83 VAL A CA 1
ATOM 631 C C . VAL A 1 83 ? 14.366 -8.846 -13.316 1.00 98.06 83 VAL A C 1
ATOM 633 O O . VAL A 1 83 ? 15.045 -9.866 -13.416 1.00 98.06 83 VAL A O 1
ATOM 636 N N . PHE A 1 84 ? 13.846 -8.261 -14.398 1.00 98.12 84 PHE A N 1
ATOM 637 C CA . PHE A 1 84 ? 13.948 -8.882 -15.727 1.00 98.12 84 PHE A CA 1
ATOM 638 C C . PHE A 1 84 ? 15.155 -8.406 -16.542 1.00 98.12 84 PHE A C 1
ATOM 640 O O . PHE A 1 84 ? 15.504 -9.047 -17.528 1.00 98.12 84 PHE A O 1
ATOM 647 N N . TYR A 1 85 ? 15.839 -7.340 -16.119 1.00 97.50 85 TYR A N 1
ATOM 648 C CA . TYR A 1 85 ? 17.132 -6.952 -16.689 1.00 97.50 85 TYR A CA 1
ATOM 649 C C . TYR A 1 85 ? 18.255 -7.781 -16.061 1.00 97.50 85 TYR A C 1
ATOM 651 O O . TYR A 1 85 ? 18.556 -7.618 -14.878 1.00 97.50 85 TYR A O 1
ATOM 659 N N . ASN A 1 86 ? 18.866 -8.669 -16.848 1.00 96.75 86 ASN A N 1
ATOM 660 C CA . ASN A 1 86 ? 19.954 -9.531 -16.387 1.00 96.75 86 ASN A CA 1
ATOM 661 C C . ASN A 1 86 ? 20.896 -9.927 -17.546 1.00 96.75 86 ASN A C 1
ATOM 663 O O . ASN A 1 86 ? 20.824 -11.051 -18.052 1.00 96.75 86 ASN A O 1
ATOM 667 N N . PRO A 1 87 ? 21.767 -9.005 -18.000 1.00 95.81 87 PRO A N 1
ATOM 668 C CA . PRO A 1 87 ? 22.654 -9.241 -19.142 1.00 95.81 87 PRO A CA 1
ATOM 669 C C . PRO A 1 87 ? 23.648 -10.387 -18.897 1.00 95.81 87 PRO A C 1
ATOM 671 O O . PRO A 1 87 ? 23.970 -11.143 -19.812 1.00 95.81 87 PRO A O 1
ATOM 674 N N . GLU A 1 88 ? 24.106 -10.572 -17.655 1.00 95.06 88 GLU A N 1
ATOM 675 C CA . GLU A 1 88 ? 25.017 -11.664 -17.294 1.00 95.06 88 GLU A CA 1
ATOM 676 C C . GLU A 1 88 ? 24.355 -13.033 -17.478 1.00 95.06 88 GLU A C 1
ATOM 678 O O . GLU A 1 88 ? 24.945 -13.930 -18.085 1.00 95.06 88 GLU A O 1
ATOM 683 N N . LYS A 1 89 ? 23.100 -13.179 -17.030 1.00 95.94 89 LYS A N 1
ATOM 684 C CA . LYS A 1 89 ? 22.324 -14.407 -17.234 1.00 95.94 89 LYS A CA 1
ATOM 685 C C . LYS A 1 89 ? 22.052 -14.658 -18.712 1.00 95.94 89 LYS A C 1
ATOM 687 O O . LYS A 1 89 ? 22.215 -15.786 -19.158 1.00 95.94 89 LYS A O 1
ATOM 692 N N . LEU A 1 90 ? 21.692 -13.628 -19.479 1.00 96.81 90 LEU A N 1
ATOM 693 C CA . LEU A 1 90 ? 21.436 -13.763 -20.918 1.00 96.81 90 LEU A CA 1
ATOM 694 C C . LEU A 1 90 ? 22.695 -14.109 -21.719 1.00 96.81 90 LEU A C 1
ATOM 696 O O . LEU A 1 90 ? 22.607 -14.820 -22.715 1.00 96.81 90 LEU A O 1
ATOM 700 N N . LYS A 1 91 ? 23.877 -13.670 -21.274 1.00 96.31 91 LYS A N 1
ATOM 701 C CA . LYS A 1 91 ? 25.150 -14.093 -21.869 1.00 96.31 91 LYS A CA 1
ATOM 702 C C . LYS A 1 91 ? 25.406 -15.591 -21.672 1.00 96.31 91 LYS A C 1
ATOM 704 O O . LYS A 1 91 ? 25.956 -16.225 -22.568 1.00 96.31 91 LYS A O 1
ATOM 709 N N . ALA A 1 92 ? 25.042 -16.137 -20.511 1.00 96.81 92 ALA A N 1
ATOM 710 C CA . ALA A 1 92 ? 25.200 -17.559 -20.199 1.00 96.81 92 ALA A CA 1
ATOM 711 C C . ALA A 1 92 ? 24.089 -18.437 -20.806 1.00 96.81 92 ALA A C 1
ATOM 713 O O . ALA A 1 92 ? 24.363 -19.559 -21.222 1.00 96.81 92 ALA A O 1
ATOM 714 N N . SER A 1 93 ? 22.869 -17.904 -20.875 1.00 96.69 93 SER A N 1
ATOM 715 C CA . SER A 1 93 ? 21.645 -18.587 -21.305 1.00 96.69 93 SER A CA 1
ATOM 716 C C . SER A 1 93 ? 20.811 -17.694 -22.242 1.00 96.69 93 SER A C 1
ATOM 718 O O . SER A 1 93 ? 19.793 -17.126 -21.818 1.00 96.69 93 SER A O 1
ATOM 720 N N . PRO A 1 94 ? 21.222 -17.519 -23.516 1.00 96.12 94 PRO A N 1
ATOM 721 C CA . PRO A 1 94 ? 20.522 -16.660 -24.477 1.00 96.12 94 PRO A CA 1
ATOM 722 C C . PRO A 1 94 ? 19.068 -17.071 -24.751 1.00 96.12 94 PRO A C 1
ATOM 724 O O . PRO A 1 94 ? 18.248 -16.237 -25.134 1.00 96.12 94 PRO A O 1
ATOM 727 N N . GLU A 1 95 ? 18.723 -18.340 -24.544 1.00 95.62 95 GLU A N 1
ATOM 728 C CA . GLU A 1 95 ? 17.373 -18.896 -24.681 1.00 95.62 95 GLU A CA 1
ATOM 729 C C . GLU A 1 95 ? 16.355 -18.306 -23.697 1.00 95.62 95 GLU A C 1
ATOM 731 O O . GLU A 1 95 ? 15.153 -18.357 -23.948 1.00 95.62 95 GLU A O 1
ATOM 736 N N . LEU A 1 96 ? 16.821 -17.700 -22.600 1.00 97.31 96 LEU A N 1
ATOM 737 C CA . LEU A 1 96 ? 15.966 -17.028 -21.622 1.00 97.31 96 LEU A CA 1
ATOM 738 C C . LEU A 1 96 ? 15.485 -15.650 -22.097 1.00 97.31 96 LEU A C 1
ATOM 740 O O . LEU A 1 96 ? 14.650 -15.034 -21.431 1.00 97.31 96 LEU A O 1
ATOM 744 N N . SER A 1 97 ? 16.007 -15.150 -23.220 1.00 97.81 97 SER A N 1
ATOM 745 C CA . SER A 1 97 ? 15.664 -13.834 -23.763 1.00 97.81 97 SER A CA 1
ATOM 746 C C . SER A 1 97 ? 14.159 -13.681 -23.960 1.00 97.81 97 SER A C 1
ATOM 748 O O . SER A 1 97 ? 13.487 -14.540 -24.531 1.00 97.81 97 SER A O 1
ATOM 750 N N . ALA A 1 98 ? 13.620 -12.536 -23.553 1.00 98.06 98 ALA A N 1
ATOM 751 C CA . ALA A 1 98 ? 12.297 -12.137 -23.995 1.00 98.06 98 ALA A CA 1
ATOM 752 C C . ALA A 1 98 ? 12.293 -11.975 -25.527 1.00 98.06 98 ALA A C 1
ATOM 754 O O . ALA A 1 98 ? 13.271 -11.500 -26.101 1.00 98.06 98 ALA A O 1
ATOM 755 N N . ILE A 1 99 ? 11.197 -12.344 -26.192 1.00 98.31 99 ILE A N 1
ATOM 756 C CA . ILE A 1 99 ? 11.079 -12.314 -27.658 1.00 98.31 99 ILE A CA 1
ATOM 757 C C . ILE A 1 99 ? 10.029 -11.286 -28.081 1.00 98.31 99 ILE A C 1
ATOM 759 O O . ILE A 1 99 ? 8.940 -11.230 -27.499 1.00 98.31 99 ILE A O 1
ATOM 763 N N . THR A 1 100 ? 10.359 -10.454 -29.069 1.00 97.88 100 THR A N 1
ATOM 764 C CA . THR A 1 100 ? 9.441 -9.469 -29.656 1.00 97.88 100 THR A CA 1
ATOM 765 C C . THR A 1 100 ? 8.399 -10.144 -30.551 1.00 97.88 100 THR A C 1
ATOM 767 O O . THR A 1 100 ? 8.552 -11.296 -30.956 1.00 97.88 100 THR A O 1
ATOM 770 N N . GLY A 1 101 ? 7.342 -9.425 -30.921 1.00 96.31 101 GLY A N 1
ATOM 771 C CA . GLY A 1 101 ? 6.344 -9.893 -31.888 1.00 96.31 101 GLY A CA 1
ATOM 772 C C . GLY A 1 101 ? 6.909 -10.149 -33.292 1.00 96.31 101 GLY A C 1
ATOM 773 O O . GLY A 1 101 ? 6.274 -10.828 -34.090 1.00 96.31 101 GLY A O 1
ATOM 774 N N . GLU A 1 102 ? 8.120 -9.669 -33.585 1.00 96.38 102 GLU A N 1
ATOM 775 C CA . GLU A 1 102 ? 8.870 -9.972 -34.811 1.00 96.38 102 GLU A CA 1
ATOM 776 C C . GLU A 1 102 ? 9.703 -11.264 -34.716 1.00 96.38 102 GLU A C 1
ATOM 778 O O . GLU A 1 102 ? 10.335 -11.658 -35.695 1.00 96.38 102 GLU A O 1
ATOM 783 N N . GLY A 1 103 ? 9.740 -11.922 -33.552 1.00 96.56 103 GLY A N 1
ATOM 784 C CA . GLY A 1 103 ? 10.518 -13.145 -33.338 1.00 96.56 103 GLY A CA 1
ATOM 785 C C . GLY A 1 103 ? 11.998 -12.904 -33.041 1.00 96.56 103 GLY A C 1
ATOM 786 O O . GLY A 1 103 ? 12.815 -13.802 -33.233 1.00 96.56 103 GLY A O 1
ATOM 787 N N . ARG A 1 104 ? 12.367 -11.699 -32.588 1.00 96.06 104 ARG A N 1
ATOM 788 C CA . ARG A 1 104 ? 13.753 -11.331 -32.254 1.00 96.06 104 ARG A CA 1
ATOM 789 C C . ARG A 1 104 ? 13.944 -11.227 -30.739 1.00 96.06 104 ARG A C 1
ATOM 791 O O . ARG A 1 104 ? 12.994 -10.844 -30.054 1.00 96.06 104 ARG A O 1
ATOM 798 N N . PRO A 1 105 ? 15.147 -11.503 -30.201 1.00 96.81 105 PRO A N 1
ATOM 799 C CA . PRO A 1 105 ? 15.470 -11.171 -28.817 1.00 96.81 105 PRO A CA 1
ATOM 800 C C . PRO A 1 105 ? 15.202 -9.694 -28.524 1.00 96.81 105 PRO A C 1
ATOM 802 O O . PRO A 1 105 ? 15.517 -8.819 -29.333 1.00 96.81 105 PRO A O 1
ATOM 805 N N . ALA A 1 106 ? 14.613 -9.418 -27.367 1.00 90.88 106 ALA A N 1
ATOM 806 C CA . ALA A 1 106 ? 14.284 -8.074 -26.935 1.00 90.88 106 ALA A CA 1
ATOM 807 C C . ALA A 1 106 ? 15.542 -7.375 -26.426 1.00 90.88 106 ALA A C 1
ATOM 809 O O . ALA A 1 106 ? 15.882 -7.435 -25.241 1.00 90.88 106 ALA A O 1
ATOM 810 N N . LYS A 1 107 ? 16.250 -6.764 -27.372 1.00 94.62 107 LYS A N 1
ATOM 811 C CA . LYS A 1 107 ? 17.480 -6.026 -27.140 1.00 94.62 107 LYS A CA 1
ATOM 812 C C . LYS A 1 107 ? 17.491 -4.752 -27.968 1.00 94.62 107 LYS A C 1
ATOM 814 O O . LYS A 1 107 ? 17.271 -4.789 -29.176 1.00 94.62 107 LYS A O 1
ATOM 819 N N . ASP A 1 108 ? 17.783 -3.642 -27.309 1.00 93.25 108 ASP A N 1
ATOM 820 C CA . ASP A 1 108 ? 18.086 -2.361 -27.940 1.00 93.25 108 ASP A CA 1
ATOM 821 C C . ASP A 1 108 ? 19.219 -1.726 -27.138 1.00 93.25 108 ASP A C 1
ATOM 823 O O . ASP A 1 108 ? 19.058 -1.427 -25.952 1.00 93.25 108 ASP A O 1
ATOM 827 N N . ASP A 1 109 ? 20.375 -1.556 -27.785 1.00 93.69 109 ASP A N 1
ATOM 828 C CA . ASP A 1 109 ? 21.588 -1.037 -27.152 1.00 93.69 109 ASP A CA 1
ATOM 829 C C . ASP A 1 109 ? 22.006 -1.929 -25.957 1.00 93.69 109 ASP A C 1
ATOM 831 O O . ASP A 1 109 ? 22.194 -3.140 -26.117 1.00 93.69 109 ASP A O 1
ATOM 835 N N . TRP A 1 110 ? 22.132 -1.356 -24.759 1.00 94.25 110 TRP A N 1
ATOM 836 C CA . TRP A 1 110 ? 22.422 -2.062 -23.512 1.00 94.25 110 TRP A CA 1
ATOM 837 C C . TRP A 1 110 ? 21.188 -2.694 -22.852 1.00 94.25 110 TRP A C 1
ATOM 839 O O . TRP A 1 110 ? 21.340 -3.504 -21.941 1.00 94.25 110 TRP A O 1
ATOM 849 N N . VAL A 1 111 ? 19.970 -2.329 -23.264 1.00 95.06 111 VAL A N 1
ATOM 850 C CA . VAL A 1 111 ? 18.746 -2.821 -22.628 1.00 95.06 111 VAL A CA 1
ATOM 851 C C . VAL A 1 111 ? 18.414 -4.190 -23.201 1.00 95.06 111 VAL A C 1
ATOM 853 O O . VAL A 1 111 ? 18.153 -4.317 -24.394 1.00 95.06 111 VAL A O 1
ATOM 856 N N . GLU A 1 112 ? 18.383 -5.209 -22.347 1.00 96.19 112 GLU A N 1
ATOM 857 C CA . GLU A 1 112 ? 17.977 -6.573 -22.692 1.00 96.19 112 GLU A CA 1
ATOM 858 C C . GLU A 1 112 ? 17.269 -7.250 -21.518 1.00 96.19 112 GLU A C 1
ATOM 860 O O . GLU A 1 112 ? 17.551 -6.956 -20.354 1.00 96.19 112 GLU A O 1
ATOM 865 N N . PHE A 1 113 ? 16.270 -8.080 -21.823 1.00 97.38 113 PHE A N 1
ATOM 866 C CA . PHE A 1 113 ? 15.343 -8.612 -20.824 1.00 97.38 113 PHE A CA 1
ATOM 867 C C . PHE A 1 113 ? 15.259 -10.134 -20.899 1.00 97.38 113 PHE A C 1
ATOM 869 O O . PHE A 1 113 ? 15.092 -10.706 -21.976 1.00 97.38 113 PHE A O 1
ATOM 876 N N . VAL A 1 114 ? 15.298 -10.778 -19.736 1.00 98.25 114 VAL A N 1
ATOM 877 C CA . VAL A 1 114 ? 14.834 -12.154 -19.547 1.00 98.25 114 VAL A CA 1
ATOM 878 C C . VAL A 1 114 ? 13.311 -12.190 -19.700 1.00 98.25 114 VAL A C 1
ATOM 880 O O . VAL A 1 114 ? 12.616 -11.244 -19.325 1.00 98.25 114 VAL A O 1
ATOM 883 N N . CYS A 1 115 ? 12.777 -13.273 -20.263 1.00 98.31 115 CYS A N 1
ATOM 884 C CA . CYS A 1 115 ? 11.346 -13.495 -20.428 1.00 98.31 115 CYS A CA 1
ATOM 885 C C . CYS A 1 115 ? 10.599 -13.419 -19.075 1.00 98.31 115 CYS A C 1
ATOM 887 O O . CYS A 1 115 ? 10.826 -14.276 -18.216 1.00 98.31 115 CYS A O 1
ATOM 889 N N . PRO A 1 116 ? 9.646 -12.477 -18.890 1.00 97.50 116 PRO A N 1
ATOM 890 C CA . PRO A 1 116 ? 8.864 -12.370 -17.651 1.00 97.50 116 PRO A CA 1
ATOM 891 C C . PRO A 1 116 ? 7.982 -13.585 -17.331 1.00 97.50 116 PRO A C 1
ATOM 893 O O . PRO A 1 116 ? 7.556 -13.750 -16.187 1.00 97.50 116 PRO A O 1
ATOM 896 N N . GLY A 1 117 ? 7.710 -14.429 -18.332 1.00 96.81 117 GLY A N 1
ATOM 897 C CA . GLY A 1 117 ? 6.963 -15.679 -18.193 1.00 96.81 117 GLY A CA 1
ATOM 898 C C . GLY A 1 117 ? 7.814 -16.898 -17.830 1.00 96.81 117 GLY A C 1
ATOM 899 O O . GLY A 1 117 ? 7.261 -17.971 -17.606 1.00 96.81 117 GLY A O 1
ATOM 900 N N . ASN A 1 118 ? 9.145 -16.776 -17.760 1.00 97.56 118 ASN A N 1
ATOM 901 C CA . ASN A 1 118 ? 10.003 -17.913 -17.436 1.00 97.56 118 ASN A CA 1
ATOM 902 C C . ASN A 1 118 ? 9.903 -18.270 -15.939 1.00 97.56 118 ASN A C 1
ATOM 904 O O . ASN A 1 118 ? 10.480 -17.596 -15.085 1.00 97.56 118 ASN A O 1
ATOM 908 N N . ARG A 1 119 ? 9.171 -19.346 -15.620 1.00 95.88 119 ARG A N 1
ATOM 909 C CA . ARG A 1 119 ? 8.873 -19.762 -14.235 1.00 95.88 119 ARG A CA 1
ATOM 910 C C . ARG A 1 119 ? 10.128 -20.077 -13.411 1.00 95.88 119 ARG A C 1
ATOM 912 O O . ARG A 1 119 ? 10.203 -19.667 -12.257 1.00 95.88 119 ARG A O 1
ATOM 919 N N . ALA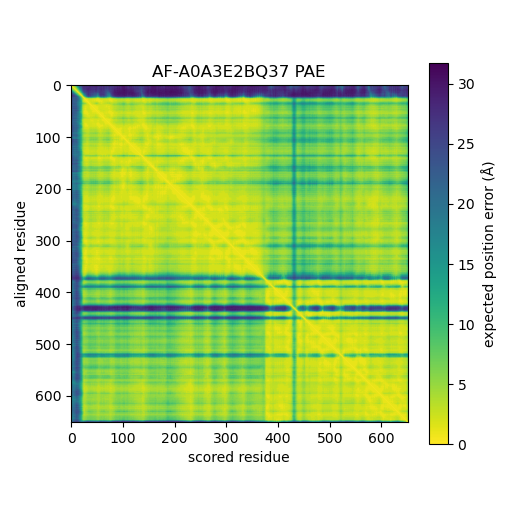 A 1 120 ? 11.125 -20.742 -13.999 1.00 97.19 120 ALA A N 1
ATOM 920 C CA . ALA A 1 120 ? 12.362 -21.101 -13.298 1.00 97.19 120 ALA A CA 1
ATOM 921 C C . ALA A 1 120 ? 13.177 -19.860 -12.896 1.00 97.19 120 ALA A C 1
ATOM 923 O O . ALA A 1 120 ? 13.619 -19.743 -11.756 1.00 97.19 120 ALA A O 1
ATOM 924 N N . TYR A 1 121 ? 13.312 -18.893 -13.807 1.00 98.06 121 TYR A N 1
ATOM 925 C CA . TYR A 1 121 ? 14.006 -17.638 -13.526 1.00 98.06 121 TYR A CA 1
ATOM 926 C C . TYR A 1 121 ? 13.284 -16.788 -12.469 1.00 98.06 121 TYR A C 1
ATOM 928 O O . TYR A 1 121 ? 13.924 -16.193 -11.604 1.00 98.06 121 TYR A O 1
ATOM 936 N N . ARG A 1 122 ? 11.945 -16.756 -12.492 1.00 98.31 122 ARG A N 1
ATOM 937 C CA . ARG A 1 122 ? 11.148 -16.083 -11.451 1.00 98.31 122 ARG A CA 1
ATOM 938 C C . ARG A 1 122 ? 11.390 -16.688 -10.068 1.00 98.31 122 ARG A C 1
ATOM 940 O O . ARG A 1 122 ? 11.647 -15.947 -9.126 1.00 98.31 122 ARG A O 1
ATOM 947 N N . GLN A 1 123 ? 11.385 -18.017 -9.953 1.00 98.25 123 GLN A N 1
ATOM 948 C CA . GLN A 1 123 ? 11.688 -18.706 -8.693 1.00 98.25 123 GLN A CA 1
ATOM 949 C C . GLN A 1 123 ? 13.108 -18.394 -8.193 1.00 98.25 123 GLN A C 1
ATOM 951 O O . GLN A 1 123 ? 13.290 -18.096 -7.014 1.00 98.25 123 GLN A O 1
ATOM 956 N N . GLU A 1 124 ? 14.103 -18.383 -9.088 1.00 97.94 124 GLU A N 1
ATOM 957 C CA . GLU A 1 124 ? 15.481 -17.978 -8.767 1.00 97.94 124 GLU A CA 1
ATOM 958 C C . GLU A 1 124 ? 15.541 -16.542 -8.216 1.00 97.94 124 GLU A C 1
ATOM 960 O O . GLU A 1 124 ? 16.229 -16.283 -7.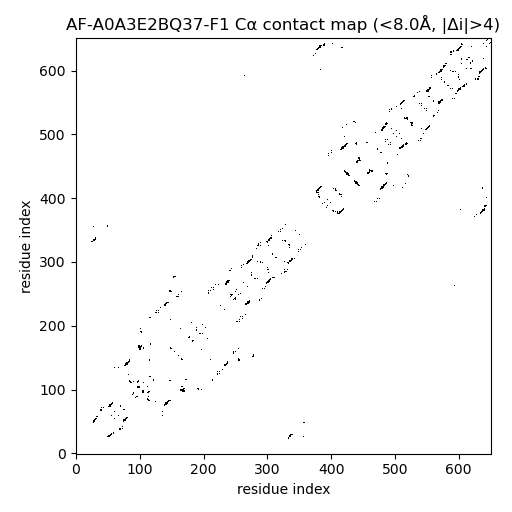228 1.00 97.94 124 GLU A O 1
ATOM 965 N N . LEU A 1 125 ? 14.790 -15.609 -8.808 1.00 98.00 125 LEU A N 1
ATOM 966 C CA . LEU A 1 125 ? 14.714 -14.221 -8.344 1.00 98.00 125 LEU A CA 1
ATOM 967 C C . LEU A 1 125 ? 14.035 -14.065 -6.984 1.00 98.00 125 LEU A C 1
ATOM 969 O O . LEU A 1 125 ? 14.503 -13.268 -6.173 1.00 98.00 125 LEU A O 1
ATOM 973 N N . VAL A 1 126 ? 12.947 -14.796 -6.731 1.00 98.62 126 VAL A N 1
ATOM 974 C CA . VAL A 1 126 ? 12.261 -14.786 -5.430 1.00 98.62 126 VAL A CA 1
ATOM 975 C C . VAL A 1 126 ? 13.215 -15.268 -4.339 1.00 98.62 126 VAL A C 1
ATOM 977 O O . VAL A 1 126 ? 13.382 -14.604 -3.317 1.00 98.62 126 VAL A O 1
ATOM 980 N N . GLU A 1 127 ? 13.922 -16.367 -4.595 1.00 98.38 127 GLU A N 1
ATOM 981 C CA . GLU A 1 127 ? 14.913 -16.912 -3.670 1.00 98.38 127 GLU A CA 1
ATOM 982 C C . GLU A 1 127 ? 16.110 -15.967 -3.476 1.00 98.38 127 GLU A C 1
ATOM 984 O O . GLU A 1 127 ? 16.595 -15.790 -2.357 1.00 98.38 127 GLU A O 1
ATOM 989 N N . LYS A 1 128 ? 16.561 -15.296 -4.542 1.00 97.56 128 LYS A N 1
ATOM 990 C CA . LYS A 1 128 ? 17.587 -14.250 -4.449 1.00 97.56 128 LYS A CA 1
ATOM 991 C C . LYS A 1 128 ? 17.119 -13.086 -3.574 1.00 97.56 128 LYS A C 1
ATOM 993 O O . LYS A 1 128 ? 17.877 -12.633 -2.721 1.00 97.56 128 LYS A O 1
ATOM 998 N N . ALA A 1 129 ? 15.894 -12.599 -3.769 1.00 98.06 129 ALA A N 1
ATOM 999 C CA . ALA A 1 129 ? 15.336 -11.503 -2.981 1.00 98.06 129 ALA A CA 1
ATOM 1000 C C . ALA A 1 129 ? 15.240 -11.874 -1.494 1.00 98.06 129 ALA A C 1
ATOM 1002 O O . ALA A 1 129 ? 15.624 -11.076 -0.641 1.00 98.06 129 ALA A O 1
ATOM 1003 N N . ARG A 1 130 ? 14.795 -13.102 -1.197 1.00 97.38 130 ARG A N 1
ATOM 1004 C CA . ARG A 1 130 ? 14.737 -13.661 0.159 1.00 97.38 130 ARG A CA 1
ATOM 1005 C C . ARG A 1 130 ? 16.118 -13.647 0.825 1.00 97.38 130 ARG A C 1
ATOM 1007 O O . ARG A 1 130 ? 16.267 -13.044 1.883 1.00 97.38 130 ARG A O 1
ATOM 1014 N N . LYS A 1 131 ? 17.136 -14.201 0.156 1.00 96.56 131 LYS A N 1
ATOM 1015 C CA . LYS A 1 131 ? 18.526 -14.230 0.649 1.00 96.56 131 LYS A CA 1
ATOM 1016 C C . LYS A 1 131 ? 19.102 -12.843 0.914 1.00 96.56 131 LYS A C 1
ATOM 1018 O O . LYS A 1 131 ? 19.698 -12.625 1.957 1.00 96.56 131 LYS A O 1
ATOM 1023 N N . LEU A 1 132 ? 18.864 -11.873 0.026 1.00 96.12 132 LEU A N 1
ATOM 1024 C CA . LEU A 1 132 ? 19.323 -10.495 0.249 1.00 96.12 132 LEU A CA 1
ATOM 1025 C C . LEU A 1 132 ? 18.789 -9.905 1.561 1.00 96.12 132 LEU A C 1
ATOM 1027 O O . LEU A 1 132 ? 19.483 -9.139 2.223 1.00 96.12 132 LEU A O 1
ATOM 1031 N N . VAL A 1 133 ? 17.558 -10.241 1.939 1.00 95.19 133 VAL A N 1
ATOM 1032 C CA . VAL A 1 133 ? 16.957 -9.746 3.182 1.00 95.19 133 VAL A CA 1
ATOM 1033 C C . VAL A 1 133 ? 17.524 -10.467 4.401 1.00 95.19 133 VAL A C 1
ATOM 1035 O O . VAL A 1 133 ? 17.781 -9.813 5.413 1.00 95.19 133 VAL A O 1
ATOM 1038 N N . GLU A 1 134 ? 17.768 -11.774 4.289 1.00 93.81 134 GLU A N 1
ATOM 1039 C CA . GLU A 1 134 ? 18.427 -12.576 5.329 1.00 93.81 134 GLU A CA 1
ATOM 1040 C C . GLU A 1 134 ? 19.852 -12.091 5.608 1.00 93.81 134 GLU A C 1
ATOM 1042 O O . GLU A 1 134 ? 20.219 -11.884 6.765 1.00 93.81 134 GLU A O 1
ATOM 1047 N N . ASP A 1 135 ? 20.627 -11.853 4.550 1.00 93.44 135 ASP A N 1
ATOM 1048 C CA . ASP A 1 135 ? 22.057 -11.566 4.644 1.00 93.44 135 ASP A CA 1
ATOM 1049 C C . ASP A 1 135 ? 22.343 -10.148 5.169 1.00 93.44 135 ASP A C 1
ATOM 1051 O O . ASP A 1 135 ? 23.341 -9.926 5.857 1.00 93.44 135 ASP A O 1
ATOM 1055 N N . TYR A 1 136 ? 21.476 -9.172 4.862 1.00 88.88 136 TYR A N 1
ATOM 1056 C CA . TYR A 1 136 ? 21.821 -7.752 5.002 1.00 88.88 136 TYR A CA 1
ATOM 1057 C C . TYR A 1 136 ? 20.958 -6.928 5.979 1.00 88.88 136 TYR A C 1
ATOM 1059 O O . TYR A 1 136 ? 21.239 -5.743 6.152 1.00 88.88 136 TYR A O 1
ATOM 1067 N N . GLN A 1 137 ? 19.947 -7.502 6.654 1.00 81.75 137 GLN A N 1
ATOM 1068 C CA . GLN A 1 137 ? 19.038 -6.780 7.577 1.00 81.75 137 GLN A CA 1
ATOM 1069 C C . GLN A 1 137 ? 18.600 -5.394 7.050 1.00 81.75 137 GLN A C 1
ATOM 1071 O O . GLN A 1 137 ? 18.818 -4.351 7.681 1.00 81.75 137 GLN A O 1
ATOM 1076 N N . LEU A 1 138 ? 18.037 -5.391 5.848 1.00 88.50 138 LEU A N 1
ATOM 1077 C CA . LEU A 1 138 ? 17.724 -4.186 5.086 1.00 88.50 138 LEU A CA 1
ATOM 1078 C C . LEU A 1 138 ? 16.494 -3.453 5.628 1.00 88.50 138 LEU A C 1
ATOM 1080 O O . LEU A 1 138 ? 15.576 -4.082 6.156 1.00 88.50 138 LEU A O 1
ATOM 1084 N N . ASP A 1 139 ? 16.433 -2.136 5.399 1.00 93.81 139 ASP A N 1
ATOM 1085 C CA . ASP A 1 139 ? 15.188 -1.376 5.565 1.00 93.81 139 ASP A CA 1
ATOM 1086 C C . ASP A 1 139 ? 14.217 -1.658 4.410 1.00 93.81 139 ASP A C 1
ATOM 1088 O O . ASP A 1 139 ? 13.002 -1.658 4.609 1.00 93.81 139 ASP A O 1
ATOM 1092 N N . GLY A 1 140 ? 14.733 -1.919 3.202 1.00 96.56 140 GLY A N 1
ATOM 1093 C CA . GLY A 1 140 ? 13.890 -2.266 2.065 1.00 96.56 140 GLY A CA 1
ATOM 1094 C C . GLY A 1 140 ? 14.584 -2.866 0.843 1.00 96.56 140 GLY A C 1
ATOM 1095 O O . GLY A 1 140 ? 15.809 -2.950 0.750 1.00 96.56 140 GLY A O 1
ATOM 1096 N N . LEU A 1 141 ? 13.768 -3.256 -0.135 1.00 98.19 141 LEU A N 1
ATOM 1097 C CA . LEU A 1 141 ? 14.195 -3.591 -1.495 1.00 98.19 141 LEU A CA 1
ATOM 1098 C C . LEU A 1 141 ? 13.560 -2.634 -2.500 1.00 98.19 141 LEU A C 1
ATOM 1100 O O . LEU A 1 141 ? 12.417 -2.198 -2.353 1.00 98.19 141 LEU A O 1
ATOM 1104 N N . SER A 1 142 ? 14.316 -2.312 -3.544 1.00 98.44 142 SER A N 1
ATOM 1105 C CA . SER A 1 142 ? 13.881 -1.470 -4.649 1.00 98.44 142 SER A CA 1
ATOM 1106 C C . SER A 1 142 ? 13.860 -2.282 -5.935 1.00 98.44 142 SER A C 1
ATOM 1108 O O . SER A 1 142 ? 14.906 -2.540 -6.528 1.00 98.44 142 SER A O 1
ATOM 1110 N N . LEU A 1 143 ? 12.665 -2.678 -6.362 1.00 98.69 143 LEU A N 1
ATOM 1111 C CA . LEU A 1 143 ? 12.438 -3.477 -7.560 1.00 98.69 143 LEU A CA 1
ATOM 1112 C C . LEU A 1 143 ? 12.631 -2.600 -8.797 1.00 98.69 143 LEU A C 1
ATOM 1114 O O . LEU A 1 143 ? 11.848 -1.680 -9.053 1.00 98.69 143 LEU A O 1
ATOM 1118 N N . ASP A 1 144 ? 13.681 -2.884 -9.558 1.00 97.69 144 ASP A N 1
ATOM 1119 C CA . ASP A 1 144 ? 13.998 -2.205 -10.810 1.00 97.69 144 ASP A CA 1
ATOM 1120 C C . ASP A 1 144 ? 13.820 -3.170 -11.987 1.00 97.69 144 ASP A C 1
ATOM 1122 O O . ASP A 1 144 ? 13.887 -4.388 -11.833 1.00 97.69 144 ASP A O 1
ATOM 1126 N N . PHE A 1 145 ? 13.559 -2.649 -13.182 1.00 97.94 145 PHE A N 1
ATOM 1127 C CA . PHE A 1 145 ? 13.351 -3.481 -14.378 1.00 97.94 145 PHE A CA 1
ATOM 1128 C C . PHE A 1 145 ? 12.261 -4.567 -14.262 1.00 97.94 145 PHE A C 1
ATOM 1130 O O . PHE A 1 145 ? 12.280 -5.554 -14.994 1.00 97.94 145 PHE A O 1
ATOM 1137 N N . ILE A 1 146 ? 11.261 -4.366 -13.400 1.00 97.88 146 ILE A N 1
ATOM 1138 C CA . ILE A 1 146 ? 10.077 -5.229 -13.277 1.00 97.88 146 ILE A CA 1
ATOM 1139 C C . ILE A 1 146 ? 8.966 -4.774 -14.233 1.00 97.88 146 ILE A C 1
ATOM 1141 O O . ILE A 1 146 ? 7.998 -4.108 -13.866 1.00 97.88 146 ILE A O 1
ATOM 1145 N N . ARG A 1 147 ? 9.184 -5.055 -15.518 1.00 97.88 147 ARG A N 1
ATOM 1146 C CA . ARG A 1 147 ? 8.310 -4.677 -16.636 1.00 97.88 147 ARG A CA 1
ATOM 1147 C C . ARG A 1 147 ? 8.556 -5.570 -17.849 1.00 97.88 147 ARG A C 1
ATOM 1149 O O . ARG A 1 147 ? 9.547 -6.295 -17.896 1.00 97.88 147 ARG A O 1
ATOM 1156 N N . HIS A 1 148 ? 7.699 -5.462 -18.855 1.00 97.62 148 HIS A N 1
ATOM 1157 C CA . HIS A 1 148 ? 8.007 -5.967 -20.190 1.00 97.62 148 HIS A CA 1
ATOM 1158 C C . HIS A 1 148 ? 8.966 -5.025 -20.931 1.00 97.62 148 HIS A C 1
ATOM 1160 O O . HIS A 1 148 ? 9.156 -3.864 -20.554 1.00 97.62 148 HIS A O 1
ATOM 1166 N N . PHE A 1 149 ? 9.613 -5.553 -21.969 1.00 96.56 149 PHE A N 1
ATOM 1167 C CA . PHE A 1 149 ? 10.700 -4.868 -22.658 1.00 96.56 149 PHE A CA 1
ATOM 1168 C C . PHE A 1 149 ? 10.208 -3.597 -23.347 1.00 96.56 149 PHE A C 1
ATOM 1170 O O . PHE A 1 149 ? 9.306 -3.628 -24.185 1.00 96.56 149 PHE A O 1
ATOM 1177 N N . VAL A 1 150 ? 10.871 -2.494 -23.014 1.00 95.75 150 VAL A N 1
ATOM 1178 C CA . VAL A 1 150 ? 10.855 -1.243 -23.762 1.00 95.75 150 VAL A CA 1
ATOM 1179 C C . VAL A 1 150 ? 12.052 -0.403 -23.328 1.00 95.75 150 VAL A C 1
ATOM 1181 O O . VAL A 1 150 ? 12.309 -0.252 -22.126 1.00 95.75 150 VAL A O 1
ATOM 1184 N N . PHE A 1 151 ? 12.765 0.174 -24.297 1.00 95.81 151 PHE A N 1
ATOM 1185 C CA . PHE A 1 151 ? 13.786 1.186 -24.035 1.00 95.81 151 PHE A CA 1
ATOM 1186 C C . PHE A 1 151 ? 13.124 2.570 -23.924 1.00 95.81 151 PHE A C 1
ATOM 1188 O O . PHE A 1 151 ? 13.208 3.416 -24.816 1.00 95.81 151 PHE A O 1
ATOM 1195 N N . TRP A 1 152 ? 12.385 2.771 -22.831 1.00 96.62 152 TRP A N 1
ATOM 1196 C CA . TRP A 1 152 ? 11.515 3.933 -22.632 1.00 96.62 152 TRP A CA 1
ATOM 1197 C C . TRP A 1 152 ? 12.281 5.264 -22.596 1.00 96.62 152 TRP A C 1
ATOM 1199 O O . TRP A 1 152 ? 11.719 6.289 -22.976 1.00 96.62 152 TRP A O 1
ATOM 1209 N N . GLU A 1 153 ? 13.561 5.256 -22.209 1.00 96.62 153 GLU A N 1
ATOM 1210 C CA . GLU A 1 153 ? 14.431 6.437 -22.196 1.00 96.62 153 GLU A CA 1
ATOM 1211 C C . GLU A 1 153 ? 14.648 7.046 -23.599 1.00 96.62 153 GLU A C 1
ATOM 1213 O O . GLU A 1 153 ? 15.006 8.220 -23.715 1.00 96.62 153 GLU A O 1
ATOM 1218 N N . LYS A 1 154 ? 14.403 6.273 -24.670 1.00 94.50 154 LYS A N 1
ATOM 1219 C CA . LYS A 1 154 ? 14.464 6.723 -26.075 1.00 94.50 154 LYS A CA 1
ATOM 1220 C C . LYS A 1 154 ? 13.081 7.015 -26.686 1.00 94.50 154 LYS A C 1
ATOM 1222 O O . LYS A 1 154 ? 12.991 7.325 -27.874 1.00 94.50 154 LYS A O 1
ATOM 1227 N N . VAL A 1 155 ? 12.000 6.949 -25.903 1.00 95.81 155 VAL A N 1
ATOM 1228 C CA . VAL A 1 155 ? 10.630 7.243 -26.361 1.00 95.81 155 VAL A CA 1
ATOM 1229 C C . VAL A 1 155 ? 10.273 8.696 -26.037 1.00 95.81 155 VAL A C 1
ATOM 1231 O O . VAL A 1 155 ? 10.017 9.059 -24.889 1.00 95.81 155 VAL A O 1
ATOM 1234 N N . TYR A 1 156 ? 10.254 9.540 -27.067 1.00 96.50 156 TYR A N 1
ATOM 1235 C CA . TYR A 1 156 ? 10.029 10.985 -26.947 1.00 96.50 156 TYR A CA 1
ATOM 1236 C C . TYR A 1 156 ? 8.572 11.389 -27.214 1.00 96.50 156 TYR A C 1
ATOM 1238 O O . TYR A 1 156 ? 7.838 10.626 -27.842 1.00 96.50 156 TYR A O 1
ATOM 1246 N N . PRO A 1 157 ? 8.136 12.593 -26.784 1.00 95.69 157 PRO A N 1
ATOM 1247 C CA . PRO A 1 157 ? 6.801 13.107 -27.087 1.00 95.69 157 PRO A CA 1
ATOM 1248 C C . PRO A 1 157 ? 6.448 12.995 -28.577 1.00 95.69 157 PRO A C 1
ATOM 1250 O O . PRO A 1 157 ? 7.256 13.343 -29.434 1.00 95.69 157 PRO A O 1
ATOM 1253 N N . GLY A 1 158 ? 5.236 12.517 -28.866 1.00 91.56 158 GLY A N 1
ATOM 1254 C CA . GLY A 1 158 ? 4.752 12.291 -30.231 1.00 91.56 158 GLY A CA 1
ATOM 1255 C C . GLY A 1 158 ? 5.125 10.935 -30.839 1.00 91.56 158 GLY A C 1
ATOM 1256 O O . GLY A 1 158 ? 4.671 10.641 -31.937 1.00 91.56 158 GLY A O 1
ATOM 1257 N N . ALA A 1 159 ? 5.916 10.101 -30.156 1.00 94.25 159 ALA A N 1
ATOM 1258 C CA . ALA A 1 159 ? 6.144 8.723 -30.586 1.00 94.25 159 ALA A CA 1
ATOM 1259 C C . ALA A 1 159 ? 4.868 7.868 -30.480 1.00 94.25 159 ALA A C 1
ATOM 1261 O O . ALA A 1 159 ? 4.027 8.094 -29.612 1.00 94.25 159 ALA A O 1
ATOM 1262 N N . GLU A 1 160 ? 4.778 6.829 -31.306 1.00 92.75 160 GLU A N 1
ATOM 1263 C CA . GLU A 1 160 ? 3.742 5.797 -31.232 1.00 92.75 160 GLU A CA 1
ATOM 1264 C C . GLU A 1 160 ? 4.430 4.441 -31.017 1.00 92.75 160 GLU A C 1
ATOM 1266 O O . GLU A 1 160 ? 5.015 3.893 -31.955 1.00 92.75 160 GLU A O 1
ATOM 1271 N N . PRO A 1 161 ? 4.462 3.917 -29.776 1.00 91.94 161 PRO A N 1
ATOM 1272 C CA . PRO A 1 161 ? 5.111 2.644 -29.496 1.00 91.94 161 PRO A CA 1
ATOM 1273 C C . PRO A 1 161 ? 4.485 1.488 -30.284 1.00 91.94 161 PRO A C 1
ATOM 1275 O O . PRO A 1 161 ? 3.287 1.222 -30.188 1.00 91.94 161 PRO A O 1
ATOM 1278 N N . ASP A 1 162 ? 5.322 0.765 -31.021 1.00 91.25 162 ASP A N 1
ATOM 1279 C CA . ASP A 1 162 ? 4.911 -0.412 -31.780 1.00 91.25 162 ASP A CA 1
ATOM 1280 C C . ASP A 1 162 ? 4.746 -1.624 -30.854 1.00 91.25 162 ASP A C 1
ATOM 1282 O O . ASP A 1 162 ? 5.704 -2.101 -30.238 1.00 91.25 162 ASP A O 1
ATOM 1286 N N . LEU A 1 163 ? 3.522 -2.154 -30.779 1.00 90.88 163 LEU A N 1
ATOM 1287 C CA . LEU A 1 163 ? 3.205 -3.315 -29.952 1.00 90.88 163 LEU A CA 1
ATOM 1288 C C . LEU A 1 163 ? 3.916 -4.595 -30.412 1.00 90.88 163 LEU A C 1
ATOM 1290 O O . LEU A 1 163 ? 4.172 -5.461 -29.575 1.00 90.88 163 LEU A O 1
ATOM 1294 N N . LEU A 1 164 ? 4.308 -4.711 -31.685 1.00 91.50 164 LEU A N 1
ATOM 1295 C CA . LEU A 1 164 ? 5.121 -5.835 -32.162 1.00 91.50 164 LEU A CA 1
ATOM 1296 C C . LEU A 1 164 ? 6.568 -5.765 -31.667 1.00 91.50 164 LEU A C 1
ATOM 1298 O O . LEU A 1 164 ? 7.243 -6.789 -31.625 1.00 91.50 164 LEU A O 1
ATOM 1302 N N . LYS A 1 165 ? 7.044 -4.603 -31.211 1.00 91.12 165 LYS A N 1
ATOM 1303 C CA . LYS A 1 165 ? 8.363 -4.471 -30.567 1.00 91.12 165 LYS A CA 1
ATOM 1304 C C . LYS A 1 165 ? 8.329 -4.747 -29.066 1.00 91.12 165 LYS A C 1
ATOM 1306 O O . LYS A 1 165 ? 9.372 -4.744 -28.417 1.00 91.12 165 LYS A O 1
ATOM 1311 N N . THR A 1 166 ? 7.146 -5.006 -28.514 1.00 91.81 166 THR A N 1
ATOM 1312 C CA . THR A 1 166 ? 6.976 -5.371 -27.103 1.00 91.81 166 THR A CA 1
ATOM 1313 C C . THR A 1 166 ? 7.166 -6.865 -26.896 1.00 91.81 166 THR A C 1
ATOM 1315 O O . THR A 1 166 ? 7.227 -7.642 -27.848 1.00 91.81 166 THR A O 1
ATOM 1318 N N . THR A 1 167 ? 7.259 -7.273 -25.635 1.00 94.38 167 THR A N 1
ATOM 1319 C CA . THR A 1 167 ? 7.475 -8.669 -25.248 1.00 94.38 167 THR A CA 1
ATOM 1320 C C . THR A 1 167 ? 6.348 -9.176 -24.355 1.00 94.38 167 THR A C 1
ATOM 1322 O O . THR A 1 167 ? 5.479 -8.409 -23.949 1.00 94.38 167 THR A O 1
ATOM 1325 N N . CYS A 1 168 ? 6.299 -10.458 -24.000 1.00 97.56 168 CYS A N 1
ATOM 1326 C CA . CYS A 1 168 ? 7.098 -11.542 -24.567 1.00 97.56 168 CYS A CA 1
ATOM 1327 C C . CYS A 1 168 ? 6.200 -12.418 -25.425 1.00 97.56 168 CYS A C 1
ATOM 1329 O O . CYS A 1 168 ? 5.184 -12.904 -24.944 1.00 97.56 168 CYS A O 1
ATOM 1331 N N . PHE A 1 169 ? 6.593 -12.612 -26.678 1.00 97.88 169 PHE A N 1
ATOM 1332 C CA . PHE A 1 169 ? 5.906 -13.465 -27.637 1.00 97.88 169 PHE A CA 1
ATOM 1333 C C . PHE A 1 169 ? 6.641 -14.790 -27.860 1.00 97.88 169 PHE A C 1
ATOM 1335 O O . PHE A 1 169 ? 6.390 -15.431 -28.869 1.00 97.88 169 PHE A O 1
ATOM 1342 N N . CYS A 1 170 ? 7.544 -15.204 -26.956 1.00 97.62 170 CYS A N 1
ATOM 1343 C CA . CYS A 1 170 ? 8.257 -16.477 -27.095 1.00 97.62 170 CYS A CA 1
ATOM 1344 C C . CYS A 1 170 ? 7.277 -17.670 -27.130 1.00 97.62 170 CYS A C 1
ATOM 1346 O O . CYS A 1 170 ? 6.147 -17.536 -26.647 1.00 97.62 170 CYS A O 1
ATOM 1348 N N . PRO A 1 171 ? 7.692 -18.841 -27.656 1.00 96.56 171 PRO A N 1
ATOM 1349 C CA . PRO A 1 171 ? 6.812 -20.006 -27.770 1.00 96.56 171 PRO A CA 1
ATOM 1350 C C . PRO A 1 171 ? 6.115 -20.378 -26.455 1.00 96.56 171 PRO A C 1
ATOM 1352 O O . PRO A 1 171 ? 4.907 -20.603 -26.454 1.00 96.56 171 PRO A O 1
ATOM 1355 N N . ASP A 1 172 ? 6.838 -20.334 -25.333 1.00 96.94 172 ASP A N 1
ATOM 1356 C CA . ASP A 1 172 ? 6.288 -20.650 -24.010 1.00 96.94 172 ASP A CA 1
ATOM 1357 C C . ASP A 1 172 ? 5.216 -19.647 -23.570 1.00 96.94 172 ASP A C 1
ATOM 1359 O O . ASP A 1 172 ? 4.175 -20.042 -23.046 1.00 96.94 172 ASP A O 1
ATOM 1363 N N . CYS A 1 173 ? 5.426 -18.348 -23.814 1.00 97.88 173 CYS A N 1
ATOM 1364 C CA . CYS A 1 173 ? 4.428 -17.324 -23.507 1.00 97.88 173 CYS A CA 1
ATOM 1365 C C . CYS A 1 173 ? 3.177 -17.471 -24.377 1.00 97.88 173 CYS A C 1
ATOM 1367 O O . CYS A 1 173 ? 2.068 -17.336 -23.868 1.00 97.88 173 CYS A O 1
ATOM 1369 N N . LEU A 1 174 ? 3.333 -17.775 -25.670 1.00 97.81 174 LEU A N 1
ATOM 1370 C CA . LEU A 1 174 ? 2.195 -18.027 -26.559 1.00 97.81 174 LEU A CA 1
ATOM 1371 C C . LEU A 1 174 ? 1.418 -19.281 -26.136 1.00 97.81 174 LEU A C 1
ATOM 1373 O O . LEU A 1 174 ? 0.191 -19.282 -26.188 1.00 97.81 174 LEU A O 1
ATOM 1377 N N . ALA A 1 175 ? 2.105 -20.343 -25.714 1.00 97.19 175 ALA A N 1
ATOM 1378 C CA . ALA A 1 175 ? 1.464 -21.556 -25.213 1.00 97.19 175 ALA A CA 1
ATOM 1379 C C . ALA A 1 175 ? 0.714 -21.291 -23.898 1.00 97.19 175 ALA A C 1
ATOM 1381 O O . ALA A 1 175 ? -0.480 -21.570 -23.809 1.00 97.19 175 ALA A O 1
ATOM 1382 N N . THR A 1 176 ? 1.388 -20.667 -22.929 1.00 97.69 176 THR A N 1
ATOM 1383 C CA . THR A 1 176 ? 0.833 -20.352 -21.603 1.00 97.69 176 THR A CA 1
ATOM 1384 C C . THR A 1 176 ? -0.370 -19.416 -21.709 1.00 97.69 176 THR A C 1
ATOM 1386 O O . THR A 1 176 ? -1.393 -19.656 -21.079 1.00 97.69 176 THR A O 1
ATOM 1389 N N . PHE A 1 177 ? -0.310 -18.393 -22.568 1.00 98.19 177 PHE A N 1
ATOM 1390 C CA . PHE A 1 177 ? -1.455 -17.517 -22.821 1.00 98.19 177 PHE A CA 1
ATOM 1391 C C . PHE A 1 177 ? -2.672 -18.297 -23.335 1.00 98.19 177 PHE A C 1
ATOM 1393 O O . PHE A 1 177 ? -3.781 -18.104 -22.841 1.00 98.19 177 PHE A O 1
ATOM 1400 N N . GLN A 1 178 ? -2.481 -19.199 -24.304 1.00 97.88 178 GLN A N 1
ATOM 1401 C CA . GLN A 1 178 ? -3.579 -20.007 -24.844 1.00 97.88 178 GLN A CA 1
ATOM 1402 C C . GLN A 1 178 ? -4.127 -21.030 -23.839 1.00 97.88 178 GLN A C 1
ATOM 1404 O O . GLN A 1 178 ? -5.279 -21.459 -23.962 1.00 97.88 178 GLN A O 1
ATOM 1409 N N . GLU A 1 179 ? -3.300 -21.483 -22.898 1.00 97.81 179 GLU A N 1
ATOM 1410 C CA . GLU A 1 179 ? -3.688 -22.372 -21.802 1.00 97.81 179 GLU A CA 1
ATOM 1411 C C . GLU A 1 179 ? -4.519 -21.620 -20.758 1.00 97.81 179 GLU A C 1
ATOM 1413 O O . GLU A 1 179 ? -5.660 -21.995 -20.507 1.00 97.81 179 GLU A O 1
ATOM 1418 N N . GLU A 1 180 ? -3.986 -20.523 -20.218 1.00 97.31 180 GLU A N 1
ATOM 1419 C CA . GLU A 1 180 ? -4.579 -19.791 -19.093 1.00 97.31 180 GLU A CA 1
ATOM 1420 C C . GLU A 1 180 ? -5.823 -18.983 -19.488 1.00 97.31 180 GLU A C 1
ATOM 1422 O O . GLU A 1 180 ? -6.728 -18.809 -18.675 1.00 97.31 180 GLU A O 1
ATOM 1427 N N . THR A 1 181 ? -5.905 -18.501 -20.734 1.00 97.75 181 THR A N 1
ATOM 1428 C CA . THR A 1 181 ? -7.054 -17.696 -21.201 1.00 97.75 181 THR A CA 1
ATOM 1429 C C . THR A 1 181 ? -8.082 -18.489 -22.004 1.00 97.75 181 THR A C 1
ATOM 1431 O O . THR A 1 181 ? -9.171 -17.988 -22.281 1.00 97.75 181 THR A O 1
ATOM 1434 N N . GLY A 1 182 ? -7.736 -19.701 -22.449 1.00 97.56 182 GLY A N 1
ATOM 1435 C CA . GLY A 1 182 ? -8.552 -20.495 -23.372 1.00 97.56 182 GLY A CA 1
ATOM 1436 C C . GLY A 1 182 ? -8.625 -19.960 -24.813 1.00 97.56 182 GLY A C 1
ATOM 1437 O O . GLY A 1 182 ? -9.176 -20.640 -25.679 1.00 97.56 182 GLY A O 1
ATOM 1438 N N . ILE A 1 183 ? -8.052 -18.788 -25.111 1.00 97.88 183 ILE A N 1
ATOM 1439 C CA . ILE A 1 183 ? -7.997 -18.217 -26.464 1.00 97.88 183 ILE A CA 1
ATOM 1440 C C . ILE A 1 183 ? -7.030 -19.052 -27.302 1.00 97.88 183 ILE A C 1
ATOM 1442 O O . ILE A 1 183 ? -5.868 -19.174 -26.941 1.00 97.88 183 ILE A O 1
ATOM 1446 N N . LYS A 1 184 ? -7.477 -19.619 -28.427 1.00 97.38 184 LYS A N 1
ATOM 1447 C CA . LYS A 1 184 ? -6.626 -20.426 -29.319 1.00 97.38 184 LYS A CA 1
ATOM 1448 C C . LYS A 1 184 ? -6.242 -19.641 -30.566 1.00 97.38 184 LYS A C 1
ATOM 1450 O O . LYS A 1 184 ? -7.105 -19.062 -31.220 1.00 97.38 184 LYS A O 1
ATOM 1455 N N . ILE A 1 185 ? -4.954 -19.647 -30.899 1.00 96.38 185 ILE A N 1
ATOM 1456 C CA . ILE A 1 185 ? -4.462 -19.112 -32.170 1.00 96.38 185 ILE A CA 1
ATOM 1457 C C . ILE A 1 185 ? -4.857 -20.116 -33.265 1.00 96.38 185 ILE A C 1
ATOM 1459 O O . ILE A 1 185 ? -4.596 -21.310 -33.092 1.00 96.38 185 ILE A O 1
ATOM 1463 N N . PRO A 1 186 ? -5.492 -19.678 -34.368 1.00 97.38 186 PRO A N 1
ATOM 1464 C CA . PRO A 1 186 ? -5.869 -20.572 -35.453 1.00 97.38 186 PRO A CA 1
ATOM 1465 C C . PRO A 1 186 ? -4.656 -21.357 -35.986 1.00 97.38 186 PRO A C 1
ATOM 1467 O O . PRO A 1 186 ? -3.601 -20.746 -36.180 1.00 97.38 186 PRO A O 1
ATOM 1470 N N . PRO A 1 187 ? -4.768 -22.679 -36.227 1.00 93.81 187 PRO A N 1
ATOM 1471 C CA . PRO A 1 187 ? -3.642 -23.518 -36.648 1.00 93.81 187 PRO A CA 1
ATOM 1472 C C . PRO A 1 187 ? -2.930 -23.047 -37.924 1.00 93.81 187 PRO A C 1
ATOM 1474 O O . PRO A 1 187 ? -1.747 -23.322 -38.106 1.00 93.81 187 PRO A O 1
ATOM 1477 N N . GLU A 1 188 ? -3.633 -22.337 -38.806 1.00 96.56 188 GLU A N 1
ATOM 1478 C CA . GLU A 1 188 ? -3.098 -21.748 -40.035 1.00 96.56 188 GLU A CA 1
ATOM 1479 C C . GLU A 1 188 ? -2.222 -20.504 -39.801 1.00 96.56 188 GLU A C 1
ATOM 1481 O O . GLU A 1 188 ? -1.490 -20.082 -40.698 1.00 96.56 188 GLU A O 1
ATOM 1486 N N . ILE A 1 189 ? -2.266 -19.911 -38.604 1.00 96.00 189 ILE A N 1
ATOM 1487 C CA . ILE A 1 189 ? -1.476 -18.736 -38.229 1.00 96.00 189 ILE A CA 1
ATOM 1488 C C . ILE A 1 189 ? -0.246 -19.195 -37.451 1.00 96.00 189 ILE A C 1
ATOM 1490 O O . ILE A 1 189 ? -0.268 -19.353 -36.231 1.00 96.00 189 ILE A O 1
ATOM 1494 N N . THR A 1 190 ? 0.862 -19.377 -38.167 1.00 92.00 190 THR A N 1
ATOM 1495 C CA . THR A 1 190 ? 2.101 -19.918 -37.596 1.00 92.00 190 THR A CA 1
ATOM 1496 C C . THR A 1 190 ? 3.258 -18.928 -37.646 1.00 92.00 190 THR A C 1
ATOM 1498 O O . THR A 1 190 ? 3.463 -18.244 -38.648 1.00 92.00 190 THR A O 1
ATOM 1501 N N . GLY A 1 191 ? 4.081 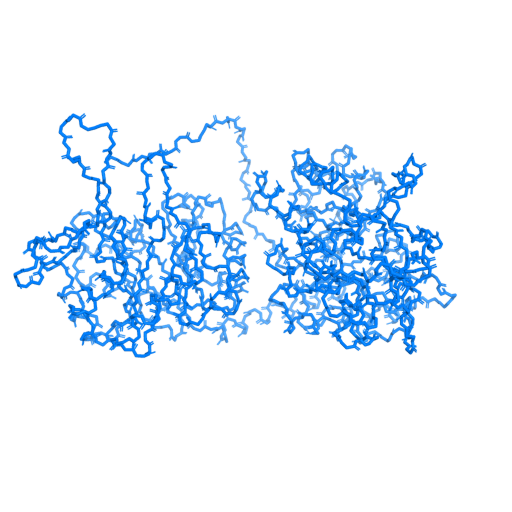-18.928 -36.596 1.00 92.81 191 GLY A N 1
ATOM 1502 C CA . GLY A 1 191 ? 5.348 -18.201 -36.559 1.00 92.81 191 GLY A CA 1
ATOM 1503 C C . GLY A 1 191 ? 5.213 -16.683 -36.414 1.00 92.81 191 GLY A C 1
ATOM 1504 O O . GLY A 1 191 ? 4.152 -16.142 -36.089 1.00 92.81 191 GLY A O 1
ATOM 1505 N N . TYR A 1 192 ? 6.329 -15.992 -36.639 1.00 96.44 192 TYR A N 1
ATOM 1506 C CA . TYR A 1 192 ? 6.445 -14.543 -36.495 1.00 96.44 192 TYR A CA 1
ATOM 1507 C C . TYR A 1 192 ? 6.470 -13.858 -37.867 1.00 96.44 192 TYR A C 1
ATOM 1509 O O . TYR A 1 192 ? 7.066 -14.396 -38.799 1.00 96.44 192 TYR A O 1
ATOM 1517 N N . PRO A 1 193 ? 5.867 -12.665 -38.007 1.00 96.81 193 PRO A N 1
ATOM 1518 C CA . PRO A 1 193 ? 5.086 -11.939 -37.000 1.00 96.81 193 PRO A CA 1
ATOM 1519 C C . PRO A 1 193 ? 3.603 -12.360 -36.933 1.00 96.81 193 PRO A C 1
ATOM 1521 O O . PRO A 1 193 ? 2.823 -11.727 -36.225 1.00 96.81 193 PRO A O 1
ATOM 1524 N N . ALA A 1 194 ? 3.190 -13.397 -37.671 1.00 98.06 194 ALA A N 1
ATOM 1525 C CA . ALA A 1 194 ? 1.782 -13.724 -37.902 1.00 98.06 194 ALA A CA 1
ATOM 1526 C C . ALA A 1 194 ? 0.982 -13.999 -36.614 1.00 98.06 194 ALA A C 1
ATOM 1528 O O . ALA A 1 194 ? -0.072 -13.392 -36.415 1.00 98.06 194 ALA A O 1
ATOM 1529 N N . ALA A 1 195 ? 1.485 -14.859 -35.722 1.00 97.31 195 ALA A N 1
ATOM 1530 C CA . ALA A 1 195 ? 0.791 -15.199 -34.478 1.00 97.31 195 ALA A CA 1
ATOM 1531 C C . ALA A 1 195 ? 0.673 -13.997 -33.512 1.00 97.31 195 ALA A C 1
ATOM 1533 O O . ALA A 1 195 ? -0.451 -13.666 -33.119 1.00 97.31 195 ALA A O 1
ATOM 1534 N N . PRO A 1 196 ? 1.759 -13.261 -33.190 1.00 97.81 196 PRO A N 1
ATOM 1535 C CA . PRO A 1 196 ? 1.669 -12.014 -32.425 1.00 97.81 196 PRO A CA 1
ATOM 1536 C C . PRO A 1 196 ? 0.728 -10.975 -33.040 1.00 97.81 196 PRO A C 1
ATOM 1538 O O . PRO A 1 196 ? -0.101 -10.401 -32.333 1.00 97.81 196 PRO A O 1
ATOM 1541 N N . ALA A 1 197 ? 0.807 -10.754 -34.356 1.00 98.00 197 ALA A N 1
ATOM 1542 C CA . ALA A 1 197 ? -0.053 -9.800 -35.049 1.00 98.00 197 ALA A CA 1
ATOM 1543 C C . ALA A 1 197 ? -1.534 -10.193 -34.957 1.00 98.00 197 ALA A C 1
ATOM 1545 O O . ALA A 1 197 ? -2.391 -9.330 -34.761 1.00 98.00 197 ALA A O 1
ATOM 1546 N N . TRP A 1 198 ? -1.847 -11.489 -35.041 1.00 98.25 198 TRP A N 1
ATOM 1547 C CA . TRP A 1 198 ? -3.210 -11.978 -34.863 1.00 98.25 198 TRP A CA 1
ATOM 1548 C C . TRP A 1 198 ? -3.726 -11.746 -33.440 1.00 98.25 198 TRP A C 1
ATOM 1550 O O . TRP A 1 198 ? -4.842 -11.247 -33.287 1.00 98.25 198 TRP A O 1
ATOM 1560 N N . ILE A 1 199 ? -2.921 -12.022 -32.407 1.00 97.94 199 ILE A N 1
ATOM 1561 C CA . ILE A 1 199 ? -3.298 -11.743 -31.010 1.00 97.94 199 ILE A CA 1
ATOM 1562 C C . ILE A 1 199 ? -3.565 -10.248 -30.825 1.00 97.94 199 ILE A C 1
ATOM 1564 O O . ILE A 1 199 ? -4.610 -9.862 -30.308 1.00 97.94 199 ILE A O 1
ATOM 1568 N N . LEU A 1 200 ? -2.649 -9.393 -31.284 1.00 96.88 200 LEU A N 1
ATOM 1569 C CA . LEU A 1 200 ? -2.772 -7.941 -31.140 1.00 96.88 200 LEU A CA 1
ATOM 1570 C C . LEU A 1 200 ? -3.958 -7.362 -31.920 1.00 96.88 200 LEU A C 1
ATOM 1572 O O . LEU A 1 200 ? -4.499 -6.334 -31.517 1.00 96.88 200 LEU A O 1
ATOM 1576 N N . LYS A 1 201 ? -4.376 -8.009 -33.011 1.00 97.62 201 LYS A N 1
ATOM 1577 C CA . LYS A 1 201 ? -5.546 -7.604 -33.796 1.00 97.62 201 LYS A CA 1
ATOM 1578 C C . LYS A 1 201 ? -6.865 -8.068 -33.174 1.00 97.62 201 LYS A C 1
ATOM 1580 O O . LYS A 1 201 ? -7.817 -7.295 -33.165 1.00 97.62 201 LYS A O 1
ATOM 1585 N N . ASN A 1 202 ? -6.936 -9.307 -32.685 1.00 98.06 202 ASN A N 1
ATOM 1586 C CA . ASN A 1 202 ? -8.208 -9.950 -32.320 1.00 98.06 202 ASN A CA 1
ATOM 1587 C C . ASN A 1 202 ? -8.441 -10.051 -30.804 1.00 98.06 202 ASN A C 1
ATOM 1589 O O . ASN A 1 202 ? -9.583 -10.062 -30.360 1.00 98.06 202 ASN A O 1
ATOM 1593 N N . HIS A 1 203 ? -7.375 -10.092 -30.003 1.00 97.62 203 HIS A N 1
ATOM 1594 C CA . HIS A 1 203 ? -7.420 -10.352 -28.559 1.00 97.62 203 HIS A CA 1
ATOM 1595 C C . HIS A 1 203 ? -6.499 -9.413 -27.763 1.00 97.62 203 HIS A C 1
ATOM 1597 O O . HIS A 1 203 ? -5.929 -9.793 -26.738 1.00 97.62 203 HIS A O 1
ATOM 1603 N N . ARG A 1 204 ? -6.356 -8.161 -28.222 1.00 95.62 204 ARG A N 1
ATOM 1604 C CA . ARG A 1 204 ? -5.443 -7.166 -27.634 1.00 95.62 204 ARG A CA 1
ATOM 1605 C C . ARG A 1 204 ? -5.617 -7.000 -26.126 1.00 95.62 204 ARG A C 1
ATOM 1607 O O . ARG A 1 204 ? -4.621 -6.976 -25.411 1.00 95.62 204 ARG A O 1
ATOM 1614 N N . GLN A 1 205 ? -6.857 -6.855 -25.663 1.00 95.62 205 GLN A N 1
ATOM 1615 C CA . GLN A 1 205 ? -7.152 -6.608 -24.252 1.00 95.62 205 GLN A CA 1
ATOM 1616 C C . GLN A 1 205 ? -6.751 -7.805 -23.380 1.00 95.62 205 GLN A C 1
ATOM 1618 O O . GLN A 1 205 ? -5.977 -7.630 -22.446 1.00 95.62 205 GLN A O 1
ATOM 1623 N N . ALA A 1 206 ? -7.176 -9.017 -23.748 1.00 97.69 206 ALA A N 1
ATOM 1624 C CA . ALA A 1 206 ? -6.818 -10.236 -23.021 1.00 97.69 206 ALA A CA 1
ATOM 1625 C C . ALA A 1 206 ? -5.293 -10.443 -22.957 1.00 97.69 206 ALA A C 1
ATOM 1627 O O . ALA A 1 206 ? -4.749 -10.786 -21.911 1.00 97.69 206 ALA A O 1
ATOM 1628 N N . TRP A 1 207 ? -4.574 -10.168 -24.054 1.00 97.38 207 TRP A N 1
ATOM 1629 C CA . TRP A 1 207 ? -3.108 -10.222 -24.072 1.00 97.38 207 TRP A CA 1
ATOM 1630 C C . TRP A 1 207 ? -2.459 -9.191 -23.139 1.00 97.38 207 TRP A C 1
ATOM 1632 O O . TRP A 1 207 ? -1.450 -9.470 -22.490 1.00 97.38 207 TRP A O 1
ATOM 1642 N N . GLN A 1 208 ? -3.013 -7.980 -23.064 1.00 95.88 208 GLN A N 1
ATOM 1643 C CA . GLN A 1 208 ? -2.529 -6.947 -22.148 1.00 95.88 208 GLN A CA 1
ATOM 1644 C C . GLN A 1 208 ? -2.773 -7.331 -20.688 1.00 95.88 208 GLN A C 1
ATOM 1646 O O . GLN A 1 208 ? -1.837 -7.271 -19.895 1.00 95.88 208 GLN A O 1
ATOM 1651 N N . GLU A 1 209 ? -3.988 -7.757 -20.347 1.00 96.38 209 GLU A N 1
ATOM 1652 C CA . GLU A 1 209 ? -4.358 -8.197 -18.997 1.00 96.38 209 GLU A CA 1
ATOM 1653 C C . GLU A 1 209 ? -3.474 -9.355 -18.525 1.00 96.38 209 GLU A C 1
ATOM 1655 O O . GLU A 1 209 ? -2.917 -9.291 -17.429 1.00 96.38 209 GLU A O 1
ATOM 1660 N N . TRP A 1 210 ? -3.244 -10.351 -19.387 1.00 97.75 210 TRP A N 1
ATOM 1661 C CA . TRP A 1 210 ? -2.363 -11.479 -19.089 1.00 97.75 210 TRP A CA 1
ATOM 1662 C C . TRP A 1 210 ? -0.923 -11.035 -18.784 1.00 97.75 210 TRP A C 1
ATOM 1664 O O . TRP A 1 210 ? -0.368 -11.396 -17.745 1.00 97.75 210 TRP A O 1
ATOM 1674 N N . ARG A 1 211 ? -0.327 -10.173 -19.622 1.00 97.38 211 ARG A N 1
ATOM 1675 C CA . ARG A 1 211 ? 1.032 -9.643 -19.384 1.00 97.38 211 ARG A CA 1
ATOM 1676 C C . ARG A 1 211 ? 1.126 -8.787 -18.121 1.00 97.38 211 ARG A C 1
ATOM 1678 O O . ARG A 1 211 ? 2.092 -8.909 -17.371 1.00 97.38 211 ARG A O 1
ATOM 1685 N N . ASN A 1 212 ? 0.124 -7.950 -17.847 1.00 97.12 212 ASN A N 1
ATOM 1686 C CA . ASN A 1 212 ? 0.062 -7.196 -16.590 1.00 97.12 212 ASN A CA 1
ATOM 1687 C C . ASN A 1 212 ? 0.029 -8.147 -15.385 1.00 97.12 212 ASN A C 1
ATOM 1689 O O . ASN A 1 212 ? 0.697 -7.893 -14.382 1.00 97.12 212 ASN A O 1
ATOM 1693 N N . GLY A 1 213 ? -0.704 -9.260 -15.503 1.00 97.44 213 GLY A N 1
ATOM 1694 C CA . GLY A 1 213 ? -0.747 -10.330 -14.510 1.00 97.44 213 GLY A CA 1
ATOM 1695 C C . GLY A 1 213 ? 0.624 -10.954 -14.240 1.00 97.44 213 GLY A C 1
ATOM 1696 O O . GLY A 1 213 ? 0.952 -11.221 -13.085 1.00 97.44 213 GLY A O 1
ATOM 1697 N N . GLN A 1 214 ? 1.478 -11.107 -15.258 1.00 97.69 214 GLN A N 1
ATOM 1698 C CA . GLN A 1 214 ? 2.849 -11.608 -15.076 1.00 97.69 214 GLN A CA 1
ATOM 1699 C C . GLN A 1 214 ? 3.704 -10.663 -14.222 1.00 97.69 214 GLN A C 1
ATOM 1701 O O . GLN A 1 214 ? 4.444 -11.121 -13.350 1.00 97.69 214 GLN A O 1
ATOM 1706 N N . VAL A 1 215 ? 3.602 -9.349 -14.441 1.00 98.31 215 VAL A N 1
ATOM 1707 C CA . VAL A 1 215 ? 4.331 -8.354 -13.638 1.00 98.31 215 VAL A CA 1
ATOM 1708 C C . VAL A 1 215 ? 3.758 -8.282 -12.222 1.00 98.31 215 VAL A C 1
ATOM 1710 O O . VAL A 1 215 ? 4.522 -8.303 -11.259 1.00 98.31 215 VAL A O 1
ATOM 1713 N N . ALA A 1 216 ? 2.430 -8.251 -12.084 1.00 98.00 216 ALA A N 1
ATOM 1714 C CA . ALA A 1 216 ? 1.761 -8.175 -10.787 1.00 98.00 216 ALA A CA 1
ATOM 1715 C C . ALA A 1 216 ? 2.075 -9.382 -9.893 1.00 98.00 216 ALA A C 1
ATOM 1717 O O . ALA A 1 216 ? 2.496 -9.198 -8.753 1.00 98.00 216 ALA A O 1
ATOM 1718 N N . SER A 1 217 ? 1.968 -10.598 -10.437 1.00 97.94 217 SER A N 1
ATOM 1719 C CA . SER A 1 217 ? 2.317 -11.831 -9.718 1.00 97.94 217 SER A CA 1
ATOM 1720 C C . SER A 1 217 ? 3.791 -11.873 -9.316 1.00 97.94 217 SER A C 1
ATOM 1722 O O . SER A 1 217 ? 4.099 -12.321 -8.221 1.00 97.94 217 SER A O 1
ATOM 1724 N N . MET A 1 218 ? 4.712 -11.345 -10.133 1.00 98.50 218 MET A N 1
ATOM 1725 C CA . MET A 1 218 ? 6.131 -11.298 -9.755 1.00 98.50 218 MET A CA 1
ATOM 1726 C C . MET A 1 218 ? 6.362 -10.380 -8.547 1.00 98.50 218 MET A C 1
ATOM 1728 O O . MET A 1 218 ? 7.132 -10.710 -7.646 1.00 98.50 218 MET A O 1
ATOM 1732 N N . VAL A 1 219 ? 5.696 -9.219 -8.519 1.00 98.56 219 VAL A N 1
ATOM 1733 C CA . VAL A 1 219 ? 5.766 -8.297 -7.374 1.00 98.56 219 VAL A CA 1
ATOM 1734 C C . VAL A 1 219 ? 5.154 -8.935 -6.133 1.00 98.56 219 VAL A C 1
ATOM 1736 O O . VAL A 1 219 ? 5.730 -8.816 -5.053 1.00 98.56 219 VAL A O 1
ATOM 1739 N N . GLU A 1 220 ? 4.019 -9.619 -6.278 1.00 97.88 220 GLU A N 1
ATOM 1740 C CA . GLU A 1 220 ? 3.389 -10.363 -5.190 1.00 97.88 220 GLU A CA 1
ATOM 1741 C C . GLU A 1 220 ? 4.316 -11.456 -4.638 1.00 97.88 220 GLU A C 1
ATOM 1743 O O . GLU A 1 220 ? 4.601 -11.452 -3.443 1.00 97.88 220 GLU A O 1
ATOM 1748 N N . GLU A 1 221 ? 4.835 -12.342 -5.490 1.00 98.50 221 GLU A N 1
ATOM 1749 C CA . GLU A 1 221 ? 5.725 -13.444 -5.103 1.00 98.50 221 GLU A CA 1
ATOM 1750 C C . GLU A 1 221 ? 6.951 -12.937 -4.330 1.00 98.50 221 GLU A C 1
ATOM 1752 O O . GLU A 1 221 ? 7.254 -13.449 -3.249 1.00 98.50 221 GLU A O 1
ATOM 1757 N N . ILE A 1 222 ? 7.617 -11.885 -4.832 1.00 98.62 222 ILE A N 1
ATOM 1758 C CA . ILE A 1 222 ? 8.733 -11.248 -4.120 1.00 98.62 222 ILE A CA 1
ATOM 1759 C C . ILE A 1 222 ? 8.253 -10.689 -2.783 1.00 98.62 222 ILE A C 1
ATOM 1761 O O . ILE A 1 222 ? 8.877 -10.959 -1.762 1.00 98.62 222 ILE A O 1
ATOM 1765 N N . SER A 1 223 ? 7.162 -9.915 -2.780 1.00 97.88 223 SER A N 1
ATOM 1766 C CA . SER A 1 223 ? 6.665 -9.218 -1.589 1.00 97.88 223 SER A CA 1
ATOM 1767 C C . SER A 1 223 ? 6.372 -10.170 -0.437 1.00 97.88 223 SER A C 1
ATOM 1769 O O . SER A 1 223 ? 6.763 -9.910 0.701 1.00 97.88 223 SER A O 1
ATOM 1771 N N . LEU A 1 224 ? 5.748 -11.306 -0.737 1.00 95.81 224 LEU A N 1
ATOM 1772 C CA . LEU A 1 224 ? 5.439 -12.327 0.256 1.00 95.81 224 LEU A CA 1
ATOM 1773 C C . LEU A 1 224 ? 6.698 -13.002 0.779 1.00 95.81 224 LEU A C 1
ATOM 1775 O O . LEU A 1 224 ? 6.882 -13.082 1.991 1.00 95.81 224 LEU A O 1
ATOM 1779 N N . ALA A 1 225 ? 7.576 -13.451 -0.119 1.00 97.62 225 ALA A N 1
ATOM 1780 C CA . ALA A 1 225 ? 8.772 -14.188 0.267 1.00 97.62 225 ALA A CA 1
ATOM 1781 C C . ALA A 1 225 ? 9.695 -13.354 1.164 1.00 97.62 225 ALA A C 1
ATOM 1783 O O . ALA A 1 225 ? 10.227 -13.848 2.155 1.00 97.62 225 ALA A O 1
ATOM 1784 N N . VAL A 1 226 ? 9.864 -12.068 0.855 1.00 97.56 226 VAL A N 1
ATOM 1785 C CA . VAL A 1 226 ? 10.756 -11.198 1.631 1.00 97.56 226 VAL A CA 1
ATOM 1786 C C . VAL A 1 226 ? 10.145 -10.760 2.961 1.00 97.56 226 VAL A C 1
ATOM 1788 O O . VAL A 1 226 ? 10.871 -10.595 3.941 1.00 97.56 226 VAL A O 1
ATOM 1791 N N . ARG A 1 227 ? 8.815 -10.614 3.029 1.00 94.88 227 ARG A N 1
ATOM 1792 C CA . ARG A 1 227 ? 8.112 -10.252 4.269 1.00 94.88 227 ARG A CA 1
ATOM 1793 C C . ARG A 1 227 ? 7.922 -11.433 5.217 1.00 94.88 227 ARG A C 1
ATOM 1795 O O . ARG A 1 227 ? 7.815 -11.216 6.416 1.00 94.88 227 ARG A O 1
ATOM 1802 N N . GLN A 1 228 ? 7.989 -12.668 4.720 1.00 94.12 228 GLN A N 1
ATOM 1803 C CA . GLN A 1 228 ? 8.134 -13.849 5.578 1.00 94.12 228 GLN A CA 1
ATOM 1804 C C . GLN A 1 228 ? 9.454 -13.837 6.364 1.00 94.12 228 GLN A C 1
ATOM 1806 O O . GLN A 1 228 ? 9.496 -14.320 7.491 1.00 94.12 228 GLN A O 1
ATOM 1811 N N . VAL A 1 229 ? 10.522 -13.267 5.793 1.00 94.88 229 VAL A N 1
ATOM 1812 C CA . VAL A 1 229 ? 11.815 -13.106 6.479 1.00 94.88 229 VAL A CA 1
ATOM 1813 C C . VAL A 1 229 ? 11.796 -11.891 7.404 1.00 94.88 229 VAL A C 1
ATOM 1815 O O . VAL A 1 229 ? 12.191 -11.975 8.565 1.00 94.88 229 VAL A O 1
ATOM 1818 N N . ASN A 1 230 ? 11.349 -10.745 6.889 1.00 93.88 230 ASN A N 1
ATOM 1819 C CA . ASN A 1 230 ? 11.231 -9.506 7.647 1.00 93.88 230 ASN A CA 1
ATOM 1820 C C . ASN A 1 230 ? 9.900 -8.823 7.329 1.00 93.88 230 ASN A C 1
ATOM 1822 O O . ASN A 1 230 ? 9.783 -8.101 6.337 1.00 93.88 230 ASN A O 1
ATOM 1826 N N . HIS A 1 231 ? 8.923 -9.009 8.217 1.00 92.50 231 HIS A N 1
ATOM 1827 C CA . HIS A 1 231 ? 7.566 -8.476 8.069 1.00 92.50 231 HIS A CA 1
ATOM 1828 C C . HIS A 1 231 ? 7.544 -6.968 7.787 1.00 92.50 231 HIS A C 1
ATOM 1830 O O . HIS A 1 231 ? 6.783 -6.499 6.943 1.00 92.50 231 HIS A O 1
ATOM 1836 N N . PHE A 1 232 ? 8.445 -6.198 8.403 1.00 93.19 232 PHE A N 1
ATOM 1837 C CA . PHE A 1 232 ? 8.503 -4.738 8.271 1.00 93.19 232 PHE A CA 1
ATOM 1838 C C . PHE A 1 232 ? 9.400 -4.237 7.128 1.00 93.19 232 PHE A C 1
ATOM 1840 O O . PHE A 1 232 ? 9.565 -3.028 6.973 1.00 93.19 232 PHE A O 1
ATOM 1847 N N . LEU A 1 233 ? 9.939 -5.126 6.284 1.00 95.44 233 LEU A N 1
ATOM 1848 C CA . LEU A 1 233 ? 10.727 -4.734 5.114 1.00 95.44 233 LEU A CA 1
ATOM 1849 C C . LEU A 1 233 ? 9.899 -3.862 4.160 1.00 95.44 233 LEU A C 1
ATOM 1851 O O . LEU A 1 233 ? 8.797 -4.244 3.750 1.00 95.44 233 LEU A O 1
ATOM 1855 N N . LEU A 1 234 ? 10.451 -2.714 3.770 1.00 96.81 234 LEU A N 1
ATOM 1856 C CA . LEU A 1 234 ? 9.831 -1.796 2.823 1.00 96.81 234 LEU A CA 1
ATOM 1857 C C . LEU A 1 234 ? 10.076 -2.222 1.373 1.00 96.81 234 LEU A C 1
ATOM 1859 O O . LEU A 1 234 ? 11.168 -2.649 1.001 1.00 96.81 234 LEU A O 1
ATOM 1863 N N . LEU A 1 235 ? 9.073 -2.030 0.519 1.00 98.12 235 LEU A N 1
ATOM 1864 C CA . LEU A 1 235 ? 9.193 -2.282 -0.917 1.00 98.12 235 LEU A CA 1
ATOM 1865 C C . LEU A 1 235 ? 8.963 -1.020 -1.735 1.00 98.12 235 LEU A C 1
ATOM 1867 O O . LEU A 1 235 ? 7.909 -0.389 -1.660 1.00 98.12 235 LEU A O 1
ATOM 1871 N N . ASN A 1 236 ? 9.952 -0.680 -2.554 1.00 98.38 236 ASN A N 1
ATOM 1872 C CA . ASN A 1 236 ? 9.850 0.328 -3.598 1.00 98.38 236 ASN A CA 1
ATOM 1873 C C . ASN A 1 236 ? 9.802 -0.349 -4.970 1.00 98.38 236 ASN A C 1
ATOM 1875 O O . ASN A 1 236 ? 10.529 -1.310 -5.205 1.00 98.38 236 ASN A O 1
ATOM 1879 N N . ILE A 1 237 ? 9.007 0.184 -5.895 1.00 98.56 237 ILE A N 1
ATOM 1880 C CA . ILE A 1 237 ? 9.003 -0.250 -7.296 1.00 98.56 237 ILE A CA 1
ATOM 1881 C C . ILE A 1 237 ? 9.282 0.921 -8.233 1.00 98.56 237 ILE A C 1
ATOM 1883 O O . ILE A 1 237 ? 8.668 1.987 -8.125 1.00 98.56 237 ILE A O 1
ATOM 1887 N N . HIS A 1 238 ? 10.195 0.714 -9.182 1.00 98.31 238 HIS A N 1
ATOM 1888 C CA . HIS A 1 238 ? 10.450 1.673 -10.246 1.00 98.31 238 HIS A CA 1
ATOM 1889 C C . HIS A 1 238 ? 9.481 1.498 -11.414 1.00 98.31 238 HIS A C 1
ATOM 1891 O O . HIS A 1 238 ? 9.341 0.418 -11.994 1.00 98.31 238 HIS A O 1
ATOM 1897 N N . LEU A 1 239 ? 8.826 2.600 -11.776 1.00 98.50 239 LEU A N 1
ATOM 1898 C CA . LEU A 1 239 ? 7.873 2.651 -12.879 1.00 98.50 239 LEU A CA 1
ATOM 1899 C C . LEU A 1 239 ? 8.433 3.460 -14.046 1.00 98.50 239 LEU A C 1
ATOM 1901 O O . LEU A 1 239 ? 9.091 4.489 -13.848 1.00 98.50 239 LEU A O 1
ATOM 1905 N N . VAL A 1 240 ? 8.099 3.038 -15.265 1.00 98.44 240 VAL A N 1
ATOM 1906 C CA . VAL A 1 240 ? 8.222 3.899 -16.445 1.00 98.44 240 VAL A CA 1
ATOM 1907 C C . VAL A 1 240 ? 7.344 5.139 -16.207 1.00 98.44 240 VAL A C 1
ATOM 1909 O O . VAL A 1 240 ? 6.161 4.986 -15.887 1.00 98.44 240 VAL A O 1
ATOM 1912 N N . PRO A 1 241 ? 7.875 6.370 -16.331 1.00 98.00 241 PRO A N 1
ATOM 1913 C CA . PRO A 1 241 ? 7.219 7.603 -15.875 1.00 98.00 241 PRO A CA 1
ATOM 1914 C C . PRO A 1 241 ? 6.117 8.101 -16.830 1.00 98.00 241 PRO A C 1
ATOM 1916 O O . PRO A 1 241 ? 5.921 9.301 -16.997 1.00 98.00 241 PRO A O 1
ATOM 1919 N N . TRP A 1 242 ? 5.413 7.204 -17.512 1.00 98.25 242 TRP A N 1
ATOM 1920 C CA . TRP A 1 242 ? 4.308 7.563 -18.397 1.00 98.25 242 TRP A CA 1
ATOM 1921 C C . TRP A 1 242 ? 3.018 7.708 -17.592 1.00 98.25 242 TRP A C 1
ATOM 1923 O O . TRP A 1 242 ? 2.723 6.874 -16.735 1.00 98.25 242 TRP A O 1
ATOM 1933 N N . ARG A 1 243 ? 2.250 8.769 -17.856 1.00 97.94 243 ARG A N 1
ATOM 1934 C CA . ARG A 1 243 ? 0.899 8.957 -17.298 1.00 97.94 243 ARG A CA 1
ATOM 1935 C C . ARG A 1 243 ? -0.082 7.970 -17.923 1.00 97.94 243 ARG A C 1
ATOM 1937 O O . ARG A 1 243 ? 0.250 7.336 -18.924 1.00 97.94 243 ARG A O 1
ATOM 1944 N N . GLN A 1 244 ? -1.287 7.865 -17.365 1.00 95.69 244 GLN A N 1
ATOM 1945 C CA . GLN A 1 244 ? -2.299 6.920 -17.842 1.00 95.69 244 GLN A CA 1
ATOM 1946 C C . GLN A 1 244 ? -2.559 7.029 -19.352 1.00 95.69 244 GLN A C 1
ATOM 1948 O O . GLN A 1 244 ? -2.647 6.006 -20.017 1.00 95.69 244 GLN A O 1
ATOM 1953 N N . GLU A 1 245 ? -2.598 8.249 -19.892 1.00 94.88 245 GLU A N 1
ATOM 1954 C CA . GLU A 1 245 ? -2.906 8.506 -21.308 1.00 94.88 245 GLU A CA 1
ATOM 1955 C C . GLU A 1 245 ? -1.662 8.751 -22.181 1.00 94.88 245 GLU A C 1
ATOM 1957 O O . GLU A 1 245 ? -1.769 8.897 -23.400 1.00 94.88 245 GLU A O 1
ATOM 1962 N N . ASP A 1 246 ? -0.458 8.799 -21.593 1.00 97.25 246 ASP A N 1
ATOM 1963 C CA . ASP A 1 246 ? 0.759 9.003 -22.383 1.00 97.25 246 ASP A CA 1
ATOM 1964 C C . ASP A 1 246 ? 0.945 7.824 -23.356 1.00 97.25 246 ASP A C 1
ATOM 1966 O O . ASP A 1 246 ? 0.875 6.650 -22.974 1.00 97.25 246 ASP A O 1
ATOM 1970 N N . PHE A 1 247 ? 1.192 8.157 -24.627 1.00 97.00 247 PHE A N 1
ATOM 1971 C CA . PHE A 1 247 ? 1.434 7.193 -25.705 1.00 97.00 247 PHE A CA 1
ATOM 1972 C C . PHE A 1 247 ? 0.298 6.168 -25.889 1.00 97.00 247 PHE A C 1
ATOM 1974 O O . PHE A 1 247 ? 0.553 4.997 -26.162 1.00 97.00 247 PHE A O 1
ATOM 1981 N N . GLY A 1 248 ? -0.958 6.589 -25.696 1.00 94.06 248 GLY A N 1
ATOM 1982 C CA . GLY A 1 248 ? -2.121 5.706 -25.841 1.00 94.06 248 GLY A CA 1
ATOM 1983 C C . GLY A 1 248 ? -2.192 4.624 -24.759 1.00 94.06 248 GLY A C 1
ATOM 1984 O O . GLY A 1 248 ? -2.571 3.486 -25.040 1.00 94.06 248 GLY A O 1
ATOM 1985 N N . GLY A 1 249 ? -1.764 4.952 -23.536 1.00 95.50 249 GLY A N 1
ATOM 1986 C CA . GLY A 1 249 ? -1.754 4.017 -22.411 1.00 95.50 249 GLY A CA 1
ATOM 1987 C C . GLY A 1 249 ? -0.589 3.033 -22.438 1.00 95.50 249 GLY A C 1
ATOM 1988 O O . GLY A 1 249 ? -0.736 1.870 -22.049 1.00 95.50 249 GLY A O 1
ATOM 1989 N N . ALA A 1 250 ? 0.587 3.467 -22.899 1.00 96.88 250 ALA A N 1
ATOM 1990 C CA . ALA A 1 250 ? 1.753 2.596 -23.066 1.00 96.88 250 ALA A CA 1
ATOM 1991 C C . ALA A 1 250 ? 2.316 2.048 -21.744 1.00 96.88 250 ALA A C 1
ATOM 1993 O O . ALA A 1 250 ? 2.940 0.988 -21.740 1.00 96.88 250 ALA A O 1
ATOM 1994 N N . ARG A 1 251 ? 2.070 2.697 -20.595 1.00 96.81 251 ARG A N 1
ATOM 1995 C CA . ARG A 1 251 ? 2.536 2.168 -19.295 1.00 96.81 251 ARG A CA 1
ATOM 199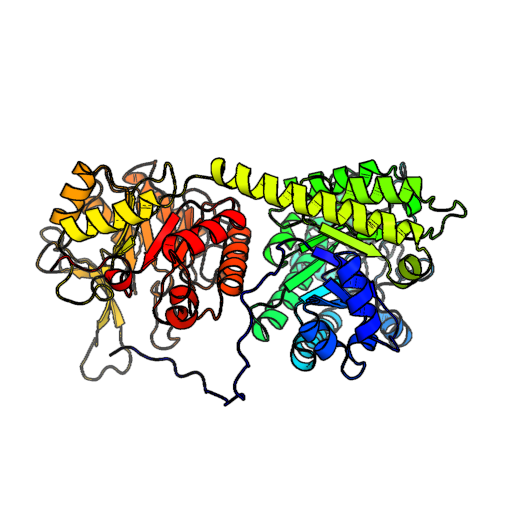6 C C . ARG A 1 251 ? 1.993 0.755 -19.057 1.00 96.81 251 ARG A C 1
ATOM 1998 O O . ARG A 1 251 ? 2.730 -0.140 -18.656 1.00 96.81 251 ARG A O 1
ATOM 2005 N N . ILE A 1 252 ? 0.725 0.557 -19.405 1.00 96.12 252 ILE A N 1
ATOM 2006 C CA . ILE A 1 252 ? 0.040 -0.730 -19.326 1.00 96.12 252 ILE A CA 1
ATOM 2007 C C . ILE A 1 252 ? 0.284 -1.526 -20.612 1.00 96.12 252 ILE A C 1
ATOM 2009 O O . ILE A 1 252 ? 0.783 -2.643 -20.580 1.00 96.12 252 ILE A O 1
ATOM 2013 N N . SER A 1 253 ? -0.009 -0.951 -21.777 1.00 95.12 253 SER A N 1
ATOM 2014 C CA . SER A 1 253 ? -0.017 -1.721 -23.027 1.00 95.12 253 SER A CA 1
ATOM 2015 C C . SER A 1 253 ? 1.362 -2.139 -23.555 1.00 95.12 253 SER A C 1
ATOM 2017 O O . SER A 1 253 ? 1.438 -3.100 -24.324 1.00 95.12 253 SER A O 1
ATOM 2019 N N . VAL A 1 254 ? 2.437 -1.457 -23.149 1.00 96.56 254 VAL A N 1
ATOM 2020 C CA . VAL A 1 254 ? 3.819 -1.705 -23.595 1.00 96.56 254 VAL A CA 1
ATOM 2021 C C . VAL A 1 254 ? 4.686 -2.206 -22.446 1.00 96.56 254 VAL A C 1
ATOM 2023 O O . VAL A 1 254 ? 5.262 -3.285 -22.550 1.00 96.56 254 VAL A O 1
ATOM 2026 N N . ALA A 1 255 ? 4.761 -1.455 -21.343 1.00 97.12 255 ALA A N 1
ATOM 2027 C CA . ALA A 1 255 ? 5.601 -1.827 -20.203 1.00 97.12 255 ALA A CA 1
ATOM 2028 C C . ALA A 1 255 ? 4.942 -2.867 -19.276 1.00 97.12 255 ALA A C 1
ATOM 2030 O O . ALA A 1 255 ? 5.629 -3.438 -18.431 1.00 97.12 255 ALA A O 1
ATOM 2031 N N . ALA A 1 256 ? 3.643 -3.139 -19.437 1.00 97.31 256 ALA A N 1
ATOM 2032 C CA . ALA A 1 256 ? 2.868 -4.038 -18.580 1.00 97.31 256 ALA A CA 1
ATOM 2033 C C . ALA A 1 256 ? 2.927 -3.675 -17.083 1.00 97.31 256 ALA A C 1
ATOM 2035 O O . ALA A 1 256 ? 2.922 -4.538 -16.209 1.00 97.31 256 ALA A O 1
ATOM 2036 N N . GLN A 1 257 ? 3.013 -2.377 -16.781 1.00 97.31 257 GLN A N 1
ATOM 2037 C CA . GLN A 1 257 ? 2.979 -1.856 -15.419 1.00 97.31 257 GLN A CA 1
ATOM 2038 C C . GLN A 1 257 ? 1.620 -1.201 -15.164 1.00 97.31 257 GLN A C 1
ATOM 2040 O O . GLN A 1 257 ? 1.375 -0.066 -15.576 1.00 97.31 257 GLN A O 1
ATOM 2045 N N . ASP A 1 258 ? 0.737 -1.907 -14.463 1.00 96.81 258 ASP A N 1
ATOM 2046 C CA . ASP A 1 258 ? -0.538 -1.363 -14.000 1.00 96.81 258 ASP A CA 1
ATOM 2047 C C . ASP A 1 258 ? -0.463 -1.009 -12.506 1.00 96.81 258 ASP A C 1
ATOM 2049 O O . ASP A 1 258 ? -0.517 -1.899 -11.663 1.00 96.81 258 ASP A O 1
ATOM 2053 N N . PRO A 1 259 ? -0.378 0.278 -12.119 1.00 96.06 259 PRO A N 1
ATOM 2054 C CA . PRO A 1 259 ? -0.347 0.648 -10.708 1.00 96.06 259 PRO A CA 1
ATOM 2055 C C . PRO A 1 259 ? -1.526 0.090 -9.896 1.00 96.06 259 PRO A C 1
ATOM 2057 O O . PRO A 1 259 ? -1.339 -0.172 -8.709 1.00 96.06 259 PRO A O 1
ATOM 2060 N N . LYS A 1 260 ? -2.702 -0.143 -10.510 1.00 93.50 260 LYS A N 1
ATOM 2061 C CA . LYS A 1 260 ? -3.878 -0.708 -9.824 1.00 93.50 260 LYS A CA 1
ATOM 2062 C C . LYS A 1 260 ? -3.663 -2.147 -9.359 1.00 93.50 260 LYS A C 1
ATOM 2064 O O . LYS A 1 260 ? -4.189 -2.523 -8.317 1.00 93.50 260 LYS A O 1
ATOM 2069 N N . SER A 1 261 ? -2.882 -2.940 -10.088 1.00 93.75 261 SER A N 1
ATOM 2070 C CA . SER A 1 261 ? -2.564 -4.316 -9.695 1.00 93.75 261 SER A CA 1
ATOM 2071 C C . SER A 1 261 ? -1.357 -4.407 -8.754 1.00 93.75 261 SER A C 1
ATOM 2073 O O . SER A 1 261 ? -1.154 -5.430 -8.108 1.00 93.75 261 SER A O 1
ATOM 2075 N N . LEU A 1 262 ? -0.556 -3.342 -8.654 1.00 95.25 262 LEU A N 1
ATOM 2076 C CA . LEU A 1 262 ? 0.725 -3.348 -7.941 1.00 95.25 262 LEU A CA 1
ATOM 2077 C C . LEU A 1 262 ? 0.644 -2.761 -6.530 1.00 95.25 262 LEU A C 1
ATOM 2079 O O . LEU A 1 262 ? 1.374 -3.189 -5.636 1.00 95.25 262 LEU A O 1
ATOM 2083 N N . PHE A 1 263 ? -0.224 -1.768 -6.321 1.00 93.81 263 PHE A N 1
ATOM 2084 C CA . PHE A 1 263 ? -0.163 -0.871 -5.163 1.00 93.81 263 PHE A CA 1
ATOM 2085 C C . PHE A 1 263 ? -0.246 -1.579 -3.798 1.00 93.81 263 PHE A C 1
ATOM 2087 O O . PHE A 1 263 ? 0.353 -1.114 -2.828 1.00 93.81 263 PHE A O 1
ATOM 2094 N N . ARG A 1 264 ? -0.954 -2.716 -3.717 1.00 91.88 264 ARG A N 1
ATOM 2095 C CA . ARG A 1 264 ? -1.146 -3.479 -2.469 1.00 91.88 264 ARG A CA 1
ATOM 2096 C C . ARG A 1 264 ? 0.094 -4.256 -2.022 1.00 91.88 264 ARG A C 1
ATOM 2098 O O . ARG A 1 264 ? 0.223 -4.576 -0.846 1.00 91.88 264 ARG A O 1
ATOM 2105 N N . TYR A 1 265 ? 1.016 -4.536 -2.940 1.00 95.31 265 TYR A N 1
ATOM 2106 C CA . TYR A 1 265 ? 2.194 -5.366 -2.674 1.00 95.31 265 TYR A CA 1
ATOM 2107 C C . TYR A 1 265 ? 3.441 -4.552 -2.333 1.00 95.31 265 TYR A C 1
ATOM 2109 O O . TYR A 1 265 ? 4.420 -5.108 -1.837 1.00 95.31 265 TYR A O 1
ATOM 2117 N N . VAL A 1 266 ? 3.407 -3.238 -2.557 1.00 97.00 266 VAL A N 1
ATOM 2118 C CA . VAL A 1 266 ? 4.545 -2.331 -2.367 1.00 97.00 266 VAL A CA 1
ATOM 2119 C C . VAL A 1 266 ? 4.203 -1.210 -1.394 1.00 97.00 266 VAL A C 1
ATOM 2121 O O . VAL A 1 266 ? 3.038 -0.910 -1.139 1.00 97.00 266 VAL A O 1
ATOM 2124 N N . ASP A 1 267 ? 5.229 -0.580 -0.834 1.00 96.38 267 ASP A N 1
ATOM 2125 C CA . ASP A 1 267 ? 5.083 0.563 0.065 1.00 96.38 267 ASP A CA 1
ATOM 2126 C C . ASP A 1 267 ? 5.231 1.886 -0.701 1.00 96.38 267 ASP A C 1
ATOM 2128 O O . ASP A 1 267 ? 4.485 2.826 -0.438 1.00 96.38 267 ASP A O 1
ATOM 2132 N N . TYR A 1 268 ? 6.084 1.931 -1.731 1.00 97.44 268 TYR A N 1
ATOM 2133 C CA . TYR A 1 268 ? 6.351 3.128 -2.534 1.00 97.44 268 TYR A CA 1
ATOM 2134 C C . TYR A 1 268 ? 6.228 2.876 -4.038 1.00 97.44 268 TYR A C 1
ATOM 2136 O O . TYR A 1 268 ? 6.691 1.854 -4.543 1.00 97.44 268 TYR A O 1
ATOM 2144 N N . LEU A 1 269 ? 5.675 3.856 -4.762 1.00 98.12 269 LEU A N 1
ATOM 2145 C CA . LEU A 1 269 ? 5.751 3.923 -6.225 1.00 98.12 269 LEU A CA 1
ATOM 2146 C C . LEU A 1 269 ? 6.767 4.996 -6.633 1.00 98.12 269 LEU A C 1
ATOM 2148 O O . LEU A 1 269 ? 6.595 6.173 -6.305 1.00 98.12 269 LEU A O 1
ATOM 2152 N N . SER A 1 270 ? 7.806 4.613 -7.376 1.00 98.44 270 SER A N 1
ATOM 2153 C CA . SER A 1 270 ? 8.878 5.521 -7.797 1.00 98.44 270 SER A CA 1
ATOM 2154 C C . SER A 1 270 ? 8.968 5.648 -9.321 1.00 98.44 270 SER A C 1
ATOM 2156 O O . SER A 1 270 ? 9.725 4.910 -9.960 1.00 98.44 270 SER A O 1
ATOM 2158 N N . PRO A 1 271 ? 8.224 6.581 -9.947 1.00 98.62 271 PRO A N 1
ATOM 2159 C CA . PRO A 1 271 ? 8.364 6.835 -11.377 1.00 98.62 271 PRO A CA 1
ATOM 2160 C C . PRO A 1 271 ? 9.734 7.452 -11.694 1.00 98.62 271 PRO A C 1
ATOM 2162 O O . PRO A 1 271 ? 10.191 8.372 -11.010 1.00 98.62 271 PRO A O 1
ATOM 2165 N N . MET A 1 272 ? 10.390 6.965 -12.747 1.00 98.50 272 MET A N 1
ATOM 2166 C CA . MET A 1 272 ? 11.716 7.432 -13.175 1.00 98.50 272 MET A CA 1
ATOM 2167 C C . MET A 1 272 ? 11.636 8.710 -14.020 1.00 98.50 272 MET A C 1
ATOM 2169 O O . MET A 1 272 ? 11.891 8.704 -15.217 1.00 98.50 272 MET A O 1
ATOM 2173 N N . CYS A 1 273 ? 11.239 9.825 -13.412 1.00 98.62 273 CYS A N 1
ATOM 2174 C CA . CYS A 1 273 ? 10.970 11.106 -14.070 1.00 98.62 273 CYS A CA 1
ATOM 2175 C C . CYS A 1 273 ? 12.237 11.863 -14.543 1.00 98.62 273 CYS A C 1
ATOM 2177 O O . CYS A 1 273 ? 12.529 12.978 -14.100 1.00 98.62 273 CYS A O 1
ATOM 2179 N N . TYR A 1 274 ? 12.972 11.293 -15.498 1.00 98.44 274 TYR A N 1
ATOM 2180 C CA . TYR A 1 274 ? 14.159 11.886 -16.130 1.00 98.44 274 TYR A CA 1
ATOM 2181 C C . TYR A 1 274 ? 13.774 12.912 -17.208 1.00 98.44 274 TYR A C 1
ATOM 2183 O O . TYR A 1 274 ? 13.990 12.705 -18.398 1.00 98.44 274 TYR A O 1
ATOM 2191 N N . ALA A 1 275 ? 13.142 14.014 -16.785 1.00 98.25 275 ALA A N 1
ATOM 2192 C CA . ALA A 1 275 ? 12.482 14.975 -17.675 1.00 98.25 275 ALA A CA 1
ATOM 2193 C C . ALA A 1 275 ? 13.380 15.467 -18.823 1.00 98.25 275 ALA A C 1
ATOM 2195 O O . ALA A 1 275 ? 12.978 15.401 -19.984 1.00 98.25 275 ALA A O 1
ATOM 2196 N N . HIS A 1 276 ? 14.615 15.867 -18.508 1.00 98.06 276 HIS A N 1
ATOM 2197 C CA . HIS A 1 276 ? 15.583 16.323 -19.502 1.00 98.06 276 HIS A CA 1
ATOM 2198 C C . HIS A 1 276 ? 15.903 15.224 -20.524 1.00 98.06 276 HIS A C 1
ATOM 2200 O O . HIS A 1 276 ? 15.772 15.453 -21.722 1.00 98.06 276 HIS A O 1
ATOM 2206 N N . MET A 1 277 ? 16.238 14.013 -20.060 1.00 97.81 277 MET A N 1
ATOM 2207 C CA . MET A 1 277 ? 16.548 12.849 -20.902 1.00 97.81 277 MET A CA 1
ATOM 2208 C C . MET A 1 277 ? 15.435 12.549 -21.913 1.00 97.81 277 MET A C 1
ATOM 2210 O O . MET A 1 277 ? 15.725 12.298 -23.081 1.00 97.81 277 MET A O 1
ATOM 2214 N N . VAL A 1 278 ? 14.168 12.625 -21.491 1.00 97.50 278 VAL A N 1
ATOM 2215 C CA . VAL A 1 278 ? 13.005 12.318 -22.345 1.00 97.50 278 VAL A CA 1
ATOM 2216 C C . VAL A 1 278 ? 12.368 13.551 -22.996 1.00 97.50 278 VAL A C 1
ATOM 2218 O O . VAL A 1 278 ? 11.243 13.474 -23.491 1.00 97.50 278 VAL A O 1
ATOM 2221 N N . LYS A 1 279 ? 13.077 14.689 -23.032 1.00 97.56 279 LYS A N 1
ATOM 2222 C CA . LYS A 1 279 ? 12.630 15.942 -23.674 1.00 97.56 279 LYS A CA 1
ATOM 2223 C C . LYS A 1 279 ? 11.273 16.438 -23.155 1.00 97.56 279 LYS A C 1
ATOM 2225 O O . LYS A 1 279 ? 10.431 16.919 -23.915 1.00 97.56 279 LYS A O 1
ATOM 2230 N N . ARG A 1 280 ? 11.045 16.296 -21.852 1.00 97.94 280 ARG A N 1
ATOM 2231 C CA . ARG A 1 280 ? 9.867 16.804 -21.144 1.00 97.94 280 ARG A CA 1
ATOM 2232 C C . ARG A 1 280 ? 10.249 18.034 -20.318 1.00 97.94 280 ARG A C 1
ATOM 2234 O O . ARG A 1 280 ? 11.358 18.088 -19.792 1.00 97.94 280 ARG A O 1
ATOM 2241 N N . PRO A 1 281 ? 9.343 19.010 -20.170 1.00 98.12 281 PRO A N 1
ATOM 2242 C CA . PRO A 1 281 ? 9.612 20.163 -19.325 1.00 98.12 281 PRO A CA 1
ATOM 2243 C C . PRO A 1 281 ? 9.533 19.777 -17.830 1.00 98.12 281 PRO A C 1
ATOM 2245 O O . PRO A 1 281 ? 8.887 18.778 -17.499 1.00 98.12 281 PRO A O 1
ATOM 2248 N N . PRO A 1 282 ? 10.160 20.530 -16.906 1.00 98.62 282 PRO A N 1
ATOM 2249 C CA . PRO A 1 282 ? 10.216 20.179 -15.482 1.00 98.62 282 PRO A CA 1
ATOM 2250 C C . PRO A 1 282 ? 8.858 19.885 -14.822 1.00 98.62 282 PRO A C 1
ATOM 2252 O O . PRO A 1 282 ? 8.737 18.945 -14.035 1.00 98.62 282 PRO A O 1
ATOM 2255 N N . GLU A 1 283 ? 7.810 20.633 -15.173 1.00 98.44 283 GLU A N 1
ATOM 2256 C CA . GLU A 1 283 ? 6.457 20.479 -14.627 1.00 98.44 283 GLU A CA 1
ATOM 2257 C C . GLU A 1 283 ? 5.808 19.127 -14.956 1.00 98.44 283 GLU A C 1
ATOM 2259 O O . GLU A 1 283 ? 4.905 18.680 -14.239 1.00 98.44 283 GLU A O 1
ATOM 2264 N N . TRP A 1 284 ? 6.295 18.430 -15.990 1.00 98.69 284 TRP A N 1
ATOM 2265 C CA . TRP A 1 284 ? 5.838 17.082 -16.321 1.00 98.69 284 TRP A CA 1
ATOM 2266 C C . TRP A 1 284 ? 6.035 16.120 -15.146 1.00 98.69 284 TRP A C 1
ATOM 2268 O O . TRP A 1 284 ? 5.152 15.299 -14.897 1.00 98.69 284 TRP A O 1
ATOM 2278 N N . ILE A 1 285 ? 7.110 16.280 -14.364 1.00 98.88 285 ILE A N 1
ATOM 2279 C CA . ILE A 1 285 ? 7.411 15.440 -13.196 1.00 98.88 285 ILE A CA 1
ATOM 2280 C C . ILE A 1 285 ? 6.233 15.437 -12.213 1.00 98.88 285 ILE A C 1
ATOM 2282 O O . ILE A 1 285 ? 5.766 14.373 -11.810 1.00 98.88 285 ILE A O 1
ATOM 2286 N N . ASN A 1 286 ? 5.708 16.617 -11.861 1.00 98.75 286 ASN A N 1
ATOM 2287 C CA . ASN A 1 286 ? 4.574 16.713 -10.941 1.00 98.75 286 ASN A CA 1
ATOM 2288 C C . ASN A 1 286 ? 3.294 16.137 -11.561 1.00 98.75 286 ASN A C 1
ATOM 2290 O O . ASN A 1 286 ? 2.516 15.502 -10.856 1.00 98.75 286 ASN A O 1
ATOM 2294 N N . SER A 1 287 ? 3.093 16.290 -12.874 1.00 98.69 287 SER A N 1
ATOM 2295 C CA . SER A 1 287 ? 1.931 15.697 -13.547 1.00 98.69 287 SER A CA 1
ATOM 2296 C C . SER A 1 287 ? 1.934 14.163 -13.502 1.00 98.69 287 SER A C 1
ATOM 2298 O O . SER A 1 287 ? 0.874 13.567 -13.349 1.00 98.69 287 SER A O 1
ATOM 2300 N N . VAL A 1 288 ? 3.112 13.523 -13.556 1.00 98.81 288 VAL A N 1
ATOM 2301 C CA . VAL A 1 288 ? 3.259 12.067 -13.363 1.00 98.81 288 VAL A CA 1
ATOM 2302 C C . VAL A 1 288 ? 2.930 11.673 -11.922 1.00 98.81 288 VAL A C 1
ATOM 2304 O O . VAL A 1 288 ? 2.232 10.689 -11.689 1.00 98.81 288 VAL A O 1
ATOM 2307 N N . VAL A 1 289 ? 3.395 12.457 -10.945 1.00 98.69 289 VAL A N 1
ATOM 2308 C CA . VAL A 1 289 ? 3.103 12.222 -9.522 1.00 98.69 289 VAL A CA 1
ATOM 2309 C C . VAL A 1 289 ? 1.603 12.320 -9.231 1.00 98.69 289 VAL A C 1
ATOM 2311 O O . VAL A 1 289 ? 1.061 11.458 -8.542 1.00 98.69 289 VAL A O 1
ATOM 2314 N N . VAL A 1 290 ? 0.926 13.342 -9.764 1.00 98.50 290 VAL A N 1
ATOM 2315 C CA . VAL A 1 290 ? -0.527 13.528 -9.612 1.00 98.50 290 VAL A CA 1
ATOM 2316 C C . VAL A 1 290 ? -1.304 12.392 -10.281 1.00 98.50 290 VAL A C 1
ATOM 2318 O O . VAL A 1 290 ? -2.208 11.844 -9.657 1.00 98.50 290 VAL A O 1
ATOM 2321 N N . ASP A 1 291 ? -0.930 11.999 -11.505 1.00 98.44 291 ASP A N 1
ATOM 2322 C CA . ASP A 1 291 ? -1.540 10.869 -12.225 1.00 98.44 291 ASP A CA 1
ATOM 2323 C C . ASP A 1 291 ? -1.497 9.584 -11.390 1.00 98.44 291 ASP A C 1
ATOM 2325 O O . ASP A 1 291 ? -2.534 8.984 -11.121 1.00 98.44 291 ASP A O 1
ATOM 2329 N N . LEU A 1 292 ? -0.317 9.208 -10.889 1.00 97.88 292 LEU A N 1
ATOM 2330 C CA . LEU A 1 292 ? -0.169 8.006 -10.068 1.00 97.88 292 LEU A CA 1
ATOM 2331 C C . LEU A 1 292 ? -0.915 8.107 -8.737 1.00 97.88 292 LEU A C 1
ATOM 2333 O O . LEU A 1 292 ? -1.501 7.116 -8.302 1.00 97.88 292 LEU A O 1
ATOM 2337 N N . LYS A 1 293 ? -0.932 9.285 -8.100 1.00 95.56 293 LYS A N 1
ATOM 2338 C CA . LYS A 1 293 ? -1.643 9.468 -6.828 1.00 95.56 293 LYS A CA 1
ATOM 2339 C C . LYS A 1 293 ? -3.162 9.334 -6.973 1.00 95.56 293 LYS A C 1
ATOM 2341 O O . LYS A 1 293 ? -3.816 8.902 -6.031 1.00 95.56 293 LYS A O 1
ATOM 2346 N N . ASN A 1 294 ? -3.711 9.664 -8.141 1.00 95.50 294 ASN A N 1
ATOM 2347 C CA . ASN A 1 294 ? -5.131 9.462 -8.439 1.00 95.50 294 ASN A CA 1
ATOM 2348 C C . ASN A 1 294 ? -5.487 7.984 -8.681 1.00 95.50 294 ASN A C 1
ATOM 2350 O O . ASN A 1 294 ? -6.661 7.628 -8.640 1.00 95.50 294 ASN A O 1
ATOM 2354 N N . ILE A 1 295 ? -4.494 7.130 -8.945 1.00 94.00 295 ILE A N 1
ATOM 2355 C CA . ILE A 1 295 ? -4.687 5.707 -9.254 1.00 94.00 295 ILE A CA 1
ATOM 2356 C C . ILE A 1 295 ? -4.420 4.827 -8.032 1.00 94.00 295 ILE A C 1
ATOM 2358 O O . ILE A 1 295 ? -5.131 3.847 -7.818 1.00 94.00 295 ILE A O 1
ATOM 2362 N N . ALA A 1 296 ? -3.386 5.152 -7.253 1.00 92.75 296 ALA A N 1
ATOM 2363 C CA . ALA A 1 296 ? -2.908 4.333 -6.150 1.00 92.75 296 ALA A CA 1
ATOM 2364 C C . ALA A 1 296 ? -2.820 5.135 -4.840 1.00 92.75 296 ALA A C 1
ATOM 2366 O O . ALA A 1 296 ? -2.349 6.278 -4.835 1.00 92.75 296 ALA A O 1
ATOM 2367 N N . PRO A 1 297 ? -3.190 4.531 -3.695 1.00 91.06 297 PRO A N 1
ATOM 2368 C CA . PRO A 1 297 ? -3.129 5.201 -2.398 1.00 91.06 297 PRO A CA 1
ATOM 2369 C C . PRO A 1 297 ? -1.690 5.425 -1.905 1.00 91.06 297 PRO A C 1
ATOM 2371 O O . PRO A 1 297 ? -1.479 6.254 -1.016 1.00 91.06 297 PRO A O 1
ATOM 2374 N N . ASN A 1 298 ? -0.699 4.739 -2.480 1.00 93.62 298 ASN A N 1
ATOM 2375 C CA . ASN A 1 298 ? 0.691 4.759 -2.030 1.00 93.62 298 ASN A CA 1
ATOM 2376 C C . ASN A 1 298 ? 1.323 6.163 -2.040 1.00 93.62 298 ASN A C 1
ATOM 2378 O O . ASN A 1 298 ? 0.955 7.041 -2.832 1.00 93.62 298 ASN A O 1
ATOM 2382 N N . PRO A 1 299 ? 2.322 6.388 -1.177 1.00 94.19 299 PRO A N 1
ATOM 2383 C CA . PRO A 1 299 ? 3.289 7.460 -1.348 1.00 94.19 299 PRO A CA 1
ATOM 2384 C C . PRO A 1 299 ? 4.009 7.356 -2.706 1.00 94.19 299 PRO A C 1
ATOM 2386 O O . PRO A 1 299 ? 4.515 6.294 -3.078 1.00 94.19 299 PRO A O 1
ATOM 2389 N N . ILE A 1 300 ? 4.070 8.474 -3.436 1.00 97.75 300 ILE A N 1
ATOM 2390 C CA . ILE A 1 300 ? 4.752 8.566 -4.734 1.00 97.75 300 ILE A CA 1
ATOM 2391 C C . ILE A 1 300 ? 6.081 9.301 -4.550 1.00 97.75 300 ILE A C 1
ATOM 2393 O O . ILE A 1 300 ? 6.097 10.419 -4.031 1.00 97.75 300 ILE A O 1
ATOM 2397 N N . ILE A 1 301 ? 7.184 8.687 -4.982 1.00 97.94 301 ILE A N 1
ATOM 2398 C CA . ILE A 1 301 ? 8.551 9.208 -4.818 1.00 97.94 301 ILE A CA 1
ATOM 2399 C C . ILE A 1 301 ? 9.271 9.287 -6.176 1.00 97.94 301 ILE A C 1
ATOM 2401 O O . ILE A 1 301 ? 9.961 8.343 -6.573 1.00 97.94 301 ILE A O 1
ATOM 2405 N N . PRO A 1 302 ? 9.110 10.383 -6.942 1.00 98.69 302 PRO A N 1
ATOM 2406 C CA . PRO A 1 302 ? 9.717 10.498 -8.266 1.00 98.69 302 PRO A CA 1
ATOM 2407 C C . PRO A 1 302 ? 11.247 10.439 -8.194 1.00 98.69 302 PRO A C 1
ATOM 2409 O O . PRO A 1 302 ? 11.875 11.125 -7.385 1.00 98.69 302 PRO A O 1
ATOM 2412 N N . SER A 1 303 ? 11.852 9.646 -9.077 1.00 98.69 303 SER A N 1
ATOM 2413 C CA . SER A 1 303 ? 13.295 9.687 -9.310 1.00 98.69 303 SER A CA 1
ATOM 2414 C C . SER A 1 303 ? 13.620 10.756 -10.354 1.00 98.69 303 SER A C 1
ATOM 2416 O O . SER A 1 303 ? 12.999 10.780 -11.412 1.00 98.69 303 SER A O 1
ATOM 2418 N N . ILE A 1 304 ? 14.605 11.614 -10.098 1.00 98.69 304 ILE A N 1
ATOM 2419 C CA . ILE A 1 304 ? 15.062 12.646 -11.039 1.00 98.69 304 ILE A CA 1
ATOM 2420 C C . ILE A 1 304 ? 16.543 12.473 -11.364 1.00 98.69 304 ILE A C 1
ATOM 2422 O O . ILE A 1 304 ? 17.321 11.990 -10.541 1.00 98.69 304 ILE A O 1
ATOM 2426 N N . GLN A 1 305 ? 16.941 12.891 -12.561 1.00 97.88 305 GLN A N 1
ATOM 2427 C CA . GLN A 1 305 ? 18.343 12.873 -12.972 1.00 97.88 305 GLN A CA 1
ATOM 2428 C C . GLN A 1 305 ? 19.101 14.084 -12.410 1.00 97.88 305 GLN A C 1
ATOM 2430 O O . GLN A 1 305 ? 18.561 15.189 -12.320 1.00 97.88 305 GLN A O 1
ATOM 2435 N N . VAL A 1 306 ? 20.373 13.887 -12.077 1.00 98.25 306 VAL A N 1
ATOM 2436 C CA . VAL A 1 306 ? 21.269 14.956 -11.609 1.00 98.25 306 VAL A CA 1
ATOM 2437 C C . VAL A 1 306 ? 22.147 15.499 -12.740 1.00 98.25 306 VAL A C 1
ATOM 2439 O O . VAL A 1 306 ? 22.545 16.663 -12.697 1.00 98.25 306 VAL A O 1
ATOM 2442 N N . LYS A 1 307 ? 22.420 14.706 -13.779 1.00 97.56 307 LYS A N 1
ATOM 2443 C CA . LYS A 1 307 ? 23.266 15.059 -14.935 1.00 97.56 307 LYS A CA 1
ATOM 2444 C C . LYS A 1 307 ? 22.554 14.715 -16.243 1.00 97.56 307 LYS A C 1
ATOM 2446 O O . LYS A 1 307 ? 21.627 13.904 -16.242 1.00 97.56 307 LYS A O 1
ATOM 2451 N N . GLU A 1 308 ? 22.933 15.370 -17.338 1.00 96.56 308 GLU A N 1
ATOM 2452 C CA . GLU A 1 308 ? 22.495 14.991 -18.682 1.00 96.56 308 GLU A CA 1
ATOM 2453 C C . GLU A 1 308 ? 22.912 13.551 -19.021 1.00 96.56 308 GLU A C 1
ATOM 2455 O O . GLU A 1 308 ? 23.979 13.090 -18.618 1.00 96.56 308 GLU A O 1
ATOM 2460 N N . ALA A 1 309 ? 22.058 12.844 -19.758 1.00 94.81 309 ALA A N 1
ATOM 2461 C CA . ALA A 1 309 ? 22.306 11.500 -20.266 1.00 94.81 309 ALA A CA 1
ATOM 2462 C C . ALA A 1 309 ? 21.602 11.347 -21.620 1.00 94.81 309 ALA A C 1
ATOM 2464 O O . ALA A 1 309 ? 20.500 11.871 -21.797 1.00 94.81 309 ALA A O 1
ATOM 2465 N N . TYR A 1 310 ? 22.248 10.652 -22.562 1.00 93.94 310 TYR A N 1
ATOM 2466 C CA . TYR A 1 310 ? 21.829 10.412 -23.958 1.00 93.94 310 TYR A CA 1
ATOM 2467 C C . TYR A 1 310 ? 21.673 11.645 -24.859 1.00 93.94 310 TYR A C 1
ATOM 2469 O O . TYR A 1 310 ? 21.885 11.546 -26.066 1.00 93.94 310 TYR A O 1
ATOM 2477 N N . LEU A 1 311 ? 21.328 12.802 -24.301 1.00 94.44 311 LEU A N 1
ATOM 2478 C CA . LEU A 1 311 ? 21.227 14.054 -25.034 1.00 94.44 311 LEU A CA 1
ATOM 2479 C C . LEU A 1 311 ? 22.550 14.830 -24.982 1.00 94.44 311 LEU A C 1
ATOM 2481 O O . LEU A 1 311 ? 23.215 14.839 -23.946 1.00 94.44 311 LEU A O 1
ATOM 2485 N N . PRO A 1 312 ? 22.925 15.523 -26.072 1.00 93.75 312 PRO A N 1
ATOM 2486 C CA . PRO A 1 312 ? 24.095 16.398 -26.075 1.00 93.75 312 PRO A CA 1
ATOM 2487 C C . PRO A 1 312 ? 23.852 17.705 -25.304 1.00 93.75 312 PRO A C 1
ATOM 2489 O O . PRO A 1 312 ? 24.805 18.392 -24.937 1.00 93.75 312 PRO A O 1
ATOM 2492 N N . GLN A 1 313 ? 22.588 18.081 -25.077 1.00 95.94 313 GLN A N 1
ATOM 2493 C CA . GLN A 1 313 ? 22.243 19.248 -24.272 1.00 95.94 313 GLN A CA 1
ATOM 2494 C C . GLN A 1 313 ? 22.608 19.004 -22.805 1.00 95.94 313 GLN A C 1
ATOM 2496 O O . GLN A 1 313 ? 22.383 17.927 -22.265 1.00 95.94 313 GLN A O 1
ATOM 2501 N N . LYS A 1 314 ? 23.172 20.024 -22.154 1.00 96.88 314 LYS A N 1
ATOM 2502 C CA . LYS A 1 314 ? 23.519 19.961 -20.733 1.00 96.88 314 LYS A CA 1
ATOM 2503 C C . LYS A 1 314 ? 22.303 20.215 -19.857 1.00 96.88 314 LYS A C 1
ATOM 2505 O O . LYS A 1 314 ? 21.550 21.155 -20.113 1.00 96.88 314 LYS A O 1
ATOM 2510 N N . LEU A 1 315 ? 22.200 19.474 -18.754 1.00 97.75 315 LEU A N 1
ATOM 2511 C CA . LEU A 1 315 ? 21.225 19.766 -17.711 1.00 97.75 315 LEU A CA 1
ATOM 2512 C C . LEU A 1 315 ? 21.720 20.953 -16.881 1.00 97.75 315 LEU A C 1
ATOM 2514 O O . LEU A 1 315 ? 22.581 20.817 -16.001 1.00 97.75 315 LEU A O 1
ATOM 2518 N N . THR A 1 316 ? 21.175 22.131 -17.178 1.00 98.12 316 THR A N 1
ATOM 2519 C CA . THR A 1 316 ? 21.567 23.375 -16.506 1.00 98.12 316 THR A CA 1
ATOM 2520 C C . THR A 1 316 ? 21.186 23.359 -15.023 1.00 98.12 316 THR A C 1
ATOM 2522 O O . THR A 1 316 ? 20.247 22.679 -14.609 1.00 98.12 316 THR A O 1
ATOM 2525 N N . LEU A 1 317 ? 21.879 24.156 -14.201 1.00 98.50 317 LEU A N 1
ATOM 2526 C CA . LEU A 1 317 ? 21.539 24.309 -12.780 1.00 98.50 317 LEU A CA 1
ATOM 2527 C C . LEU A 1 317 ? 20.095 24.801 -12.582 1.00 98.50 317 LEU A C 1
ATOM 2529 O O . LEU A 1 317 ? 19.396 24.312 -11.700 1.00 98.50 317 LEU A O 1
ATOM 2533 N N . LYS A 1 318 ? 19.644 25.739 -13.427 1.00 98.50 318 LYS A N 1
ATOM 2534 C CA . LYS A 1 318 ? 18.280 26.284 -13.388 1.00 98.50 318 LYS A CA 1
ATOM 2535 C C . LYS A 1 318 ? 17.238 25.209 -13.692 1.00 98.50 318 LYS A C 1
ATOM 2537 O O . LYS A 1 318 ? 16.231 25.122 -13.001 1.00 98.50 318 LYS A O 1
ATOM 2542 N N . GLU A 1 319 ? 17.475 24.399 -14.717 1.00 98.62 319 GLU A N 1
ATOM 2543 C CA . GLU A 1 319 ? 16.576 23.302 -15.071 1.00 98.62 319 GLU A CA 1
ATOM 2544 C C . GLU A 1 319 ? 16.544 22.227 -13.979 1.00 98.62 319 GLU A C 1
ATOM 2546 O O . GLU A 1 319 ? 15.464 21.790 -13.595 1.00 98.62 319 GLU A O 1
ATOM 2551 N N . PHE A 1 320 ? 17.698 21.866 -13.406 1.00 98.81 320 PHE A N 1
ATOM 2552 C CA . PHE A 1 320 ? 17.766 20.957 -12.258 1.00 98.81 320 PHE A CA 1
ATOM 2553 C C . PHE A 1 320 ? 16.953 21.472 -11.058 1.00 98.81 320 PHE A C 1
ATOM 2555 O O . PHE A 1 320 ? 16.188 20.707 -10.473 1.00 98.81 320 PHE A O 1
ATOM 2562 N N . ASP A 1 321 ? 17.070 22.761 -10.719 1.00 98.81 321 ASP A N 1
ATOM 2563 C CA . ASP A 1 321 ? 16.286 23.380 -9.643 1.00 98.81 321 ASP A CA 1
ATOM 2564 C C . ASP A 1 321 ? 14.773 23.297 -9.911 1.00 98.81 321 ASP A C 1
ATOM 2566 O O . ASP A 1 321 ? 14.008 22.877 -9.043 1.00 98.81 321 ASP A O 1
ATOM 2570 N N . LEU A 1 322 ? 14.336 23.607 -11.137 1.00 98.81 322 LEU A N 1
ATOM 2571 C CA . LEU A 1 322 ? 12.927 23.498 -11.537 1.00 98.81 322 LEU A CA 1
ATOM 2572 C C . LEU A 1 322 ? 12.418 22.049 -11.504 1.00 98.81 322 LEU A C 1
ATOM 2574 O O . LEU A 1 322 ? 11.280 21.802 -11.089 1.00 98.81 322 LEU A O 1
ATOM 2578 N N . CYS A 1 323 ? 13.248 21.085 -11.909 1.00 98.81 323 CYS A N 1
ATOM 2579 C CA . CYS A 1 323 ? 12.926 19.662 -11.831 1.00 98.81 323 CYS A CA 1
ATOM 2580 C C . CYS A 1 323 ? 12.768 19.209 -10.377 1.00 98.81 323 CYS A C 1
ATOM 2582 O O . CYS A 1 323 ? 11.784 18.547 -10.050 1.00 98.81 323 CYS A O 1
ATOM 2584 N N . LEU A 1 324 ? 13.682 19.606 -9.486 1.00 98.81 324 LEU A N 1
ATOM 2585 C CA . LEU A 1 324 ? 13.599 19.281 -8.062 1.00 98.81 324 LEU A CA 1
ATOM 2586 C C . LEU A 1 324 ? 12.384 19.938 -7.395 1.00 98.81 324 LEU A C 1
ATOM 2588 O O . LEU A 1 324 ? 11.659 19.281 -6.648 1.00 98.81 324 LEU A O 1
ATOM 2592 N N . GLN A 1 325 ? 12.110 21.206 -7.703 1.00 98.62 325 GLN A N 1
ATOM 2593 C CA . GLN A 1 325 ? 10.909 21.890 -7.226 1.00 98.62 325 GLN A CA 1
ATOM 2594 C C . GLN A 1 325 ? 9.633 21.161 -7.679 1.00 98.62 325 GLN A C 1
ATOM 2596 O O . GLN A 1 325 ? 8.713 20.975 -6.884 1.00 98.62 325 GLN A O 1
ATOM 2601 N N . SER A 1 326 ? 9.586 20.712 -8.936 1.00 98.69 326 SER A N 1
ATOM 2602 C CA . SER A 1 326 ? 8.449 19.957 -9.477 1.00 98.69 326 SER A CA 1
ATOM 2603 C C . SER A 1 326 ? 8.318 18.570 -8.838 1.00 98.69 326 SER A C 1
ATOM 2605 O O . SER A 1 326 ? 7.205 18.141 -8.540 1.00 98.69 326 SER A O 1
ATOM 2607 N N . ALA A 1 327 ? 9.436 17.893 -8.565 1.00 98.62 327 ALA A N 1
ATOM 2608 C CA . ALA A 1 327 ? 9.470 16.588 -7.907 1.00 98.62 327 ALA A CA 1
ATOM 2609 C C . ALA A 1 327 ? 8.960 16.624 -6.459 1.00 98.62 327 ALA A C 1
ATOM 2611 O O . ALA A 1 327 ? 8.322 15.674 -6.015 1.00 98.62 327 ALA A O 1
ATOM 2612 N N . LEU A 1 328 ? 9.217 17.715 -5.731 1.00 98.00 328 LEU A N 1
ATOM 2613 C CA . LEU A 1 328 ? 8.819 17.884 -4.326 1.00 98.00 328 LEU A CA 1
ATOM 2614 C C . LEU A 1 328 ? 7.416 18.480 -4.150 1.00 98.00 328 LEU A C 1
ATOM 2616 O O . LEU A 1 328 ? 6.875 18.479 -3.043 1.00 98.00 328 LEU A O 1
ATOM 2620 N N . LYS A 1 329 ? 6.811 19.000 -5.222 1.00 96.31 329 LYS A N 1
ATOM 2621 C CA . LYS A 1 329 ? 5.477 19.601 -5.167 1.00 96.31 329 LYS A CA 1
ATOM 2622 C C . LYS A 1 329 ? 4.428 18.552 -4.742 1.00 96.31 329 LYS A C 1
ATOM 2624 O O . LYS A 1 329 ? 4.491 17.410 -5.213 1.00 96.31 329 LYS A O 1
ATOM 2629 N N . PRO A 1 330 ? 3.440 18.906 -3.889 1.00 93.50 330 PRO A N 1
ATOM 2630 C CA . PRO A 1 330 ? 2.346 17.999 -3.545 1.00 93.50 330 PRO A CA 1
ATOM 2631 C C . PRO A 1 330 ? 1.685 17.386 -4.796 1.00 93.50 330 PRO A C 1
ATOM 2633 O O . PRO A 1 330 ? 1.586 18.067 -5.823 1.00 93.50 330 PRO A O 1
ATOM 2636 N N . PRO A 1 331 ? 1.245 16.115 -4.744 1.00 93.69 331 PRO A N 1
ATOM 2637 C CA . PRO A 1 331 ? 1.166 15.232 -3.574 1.00 93.69 331 PRO A CA 1
ATOM 2638 C C . PRO A 1 331 ? 2.419 14.361 -3.341 1.00 93.69 331 PRO A C 1
ATOM 2640 O O . PRO A 1 331 ? 2.315 13.300 -2.729 1.00 93.69 331 PRO A O 1
ATOM 2643 N N . SER A 1 332 ? 3.595 14.776 -3.824 1.00 95.75 332 SER A N 1
ATOM 2644 C CA . SER A 1 332 ? 4.831 14.001 -3.670 1.00 95.75 332 SER A CA 1
ATOM 2645 C C . SER A 1 332 ? 5.164 13.670 -2.210 1.00 95.75 332 SER A C 1
ATOM 2647 O O . SER A 1 332 ? 4.997 14.500 -1.306 1.00 95.75 332 SER A O 1
ATOM 2649 N N . ALA A 1 333 ? 5.663 12.452 -1.999 1.00 94.69 333 ALA A N 1
ATOM 2650 C CA . ALA A 1 333 ? 6.134 11.948 -0.714 1.00 94.69 333 ALA A CA 1
ATOM 2651 C C . ALA A 1 333 ? 7.667 11.983 -0.581 1.00 94.69 333 ALA A C 1
ATOM 2653 O O . ALA A 1 333 ? 8.216 11.451 0.385 1.00 94.69 333 ALA A O 1
ATOM 2654 N N . GLY A 1 334 ? 8.369 12.593 -1.537 1.00 96.81 334 GLY A N 1
ATOM 2655 C CA . GLY A 1 334 ? 9.823 12.665 -1.514 1.00 96.81 334 GLY A CA 1
ATOM 2656 C C . GLY A 1 334 ? 10.444 12.815 -2.897 1.00 96.81 334 GLY A C 1
ATOM 2657 O O . GLY A 1 334 ? 9.799 13.247 -3.847 1.00 96.81 334 GLY A O 1
ATOM 2658 N N . VAL A 1 335 ? 11.717 12.461 -3.015 1.00 98.62 335 VAL A N 1
ATOM 2659 C CA . VAL A 1 335 ? 12.456 12.470 -4.282 1.00 98.62 335 VAL A CA 1
ATOM 2660 C C . VAL A 1 335 ? 13.622 11.493 -4.198 1.00 98.62 335 VAL A C 1
ATOM 2662 O O . VAL A 1 335 ? 14.205 11.319 -3.129 1.00 98.62 335 VAL A O 1
ATOM 2665 N N . VAL A 1 336 ? 13.984 10.875 -5.322 1.00 98.75 336 VAL A N 1
ATOM 2666 C CA . VAL A 1 336 ? 15.199 10.057 -5.436 1.00 98.75 336 VAL A CA 1
ATOM 2667 C C . VAL A 1 336 ? 16.137 10.662 -6.478 1.00 98.75 336 VAL A C 1
ATOM 2669 O O . VAL A 1 336 ? 15.760 10.858 -7.631 1.00 98.75 336 VAL A O 1
ATOM 2672 N N . PHE A 1 337 ? 17.376 10.952 -6.098 1.00 98.75 337 PHE A N 1
ATOM 2673 C CA . PHE A 1 337 ? 18.389 11.473 -7.012 1.00 98.75 337 PHE A CA 1
ATOM 2674 C C . PHE A 1 337 ? 19.114 10.330 -7.728 1.00 98.75 337 PHE A C 1
ATOM 2676 O O . PHE A 1 337 ? 19.722 9.471 -7.089 1.00 98.75 337 PHE A O 1
ATOM 2683 N N . TRP A 1 338 ? 19.089 10.339 -9.059 1.00 98.00 338 TRP A N 1
ATOM 2684 C CA . TRP A 1 338 ? 19.929 9.494 -9.903 1.00 98.00 338 TRP A CA 1
ATOM 2685 C C . TRP A 1 338 ? 21.033 10.365 -10.526 1.00 98.00 338 TRP A C 1
ATOM 2687 O O . TRP A 1 338 ? 20.783 11.123 -11.465 1.00 98.00 338 TRP A O 1
ATOM 2697 N N . ASN A 1 339 ? 22.250 10.365 -9.983 1.00 96.56 339 ASN A N 1
ATOM 2698 C CA . ASN A 1 339 ? 22.799 9.539 -8.893 1.00 96.56 339 ASN A CA 1
ATOM 2699 C C . ASN A 1 339 ? 23.738 10.356 -7.980 1.00 96.56 339 ASN A C 1
ATOM 2701 O O . ASN A 1 339 ? 23.912 11.563 -8.181 1.00 96.56 339 ASN A O 1
ATOM 2705 N N . TRP A 1 340 ? 24.305 9.716 -6.950 1.00 96.94 340 TRP A N 1
ATOM 2706 C CA . TRP A 1 340 ? 25.211 10.380 -6.009 1.00 96.94 340 TRP A CA 1
ATOM 2707 C C . TRP A 1 340 ? 26.482 10.890 -6.679 1.00 96.94 340 TRP A C 1
ATOM 2709 O O . TRP A 1 340 ? 26.890 12.014 -6.405 1.00 96.94 340 TRP A O 1
ATOM 2719 N N . GLU A 1 341 ? 27.085 10.100 -7.562 1.00 95.38 341 GLU A N 1
ATOM 2720 C CA . GLU A 1 341 ? 28.344 10.420 -8.230 1.00 95.38 341 GLU A CA 1
ATOM 2721 C C . GLU A 1 341 ? 28.226 11.761 -8.974 1.00 95.38 341 GLU A C 1
ATOM 2723 O O . GLU A 1 341 ? 29.031 12.670 -8.774 1.00 95.38 341 GLU A O 1
ATOM 2728 N N . ALA A 1 342 ? 27.135 11.954 -9.720 1.00 96.88 342 ALA A N 1
ATOM 2729 C CA . ALA A 1 342 ? 26.835 13.217 -10.387 1.00 96.88 342 ALA A CA 1
ATOM 2730 C C . ALA A 1 342 ? 26.543 14.382 -9.420 1.00 96.88 342 ALA A C 1
ATOM 2732 O O . ALA A 1 342 ? 26.844 15.537 -9.730 1.00 96.88 342 ALA A O 1
ATOM 2733 N N . LEU A 1 343 ? 25.926 14.113 -8.265 1.00 97.44 343 LEU A N 1
ATOM 2734 C CA . LEU A 1 343 ? 25.611 15.148 -7.273 1.00 97.44 343 LEU A CA 1
ATOM 2735 C C . LEU A 1 343 ? 26.856 15.593 -6.499 1.00 97.44 343 LEU A C 1
ATOM 2737 O O . LEU A 1 343 ? 27.007 16.778 -6.193 1.00 97.44 343 LEU A O 1
ATOM 2741 N N . ALA A 1 344 ? 27.762 14.662 -6.211 1.00 96.00 344 ALA A N 1
ATOM 2742 C CA . ALA A 1 344 ? 29.025 14.916 -5.533 1.00 96.00 344 ALA A CA 1
ATOM 2743 C C . ALA A 1 344 ? 29.922 15.876 -6.335 1.00 96.00 344 ALA A C 1
ATOM 2745 O O . ALA A 1 344 ? 30.604 16.710 -5.740 1.00 96.00 344 ALA A O 1
ATOM 2746 N N . GLU A 1 345 ? 29.857 15.818 -7.670 1.00 96.31 345 GLU A N 1
ATOM 2747 C CA . GLU A 1 345 ? 30.628 16.667 -8.589 1.00 96.31 345 GLU A CA 1
ATOM 2748 C C . GLU A 1 345 ? 30.191 18.147 -8.617 1.00 96.31 345 GLU A C 1
ATOM 2750 O O . GLU A 1 345 ? 30.956 18.989 -9.087 1.00 96.31 345 GLU A O 1
ATOM 2755 N N . SER A 1 346 ? 28.995 18.509 -8.126 1.00 97.44 346 SER A N 1
ATOM 2756 C CA . SER A 1 346 ? 28.487 19.893 -8.198 1.00 97.44 346 SER A CA 1
ATOM 2757 C C . SER A 1 346 ? 28.048 20.441 -6.842 1.00 97.44 346 SER A C 1
ATOM 2759 O O . SER A 1 346 ? 26.978 20.122 -6.316 1.00 97.44 346 SER A O 1
ATOM 2761 N N . LYS A 1 347 ? 28.849 21.371 -6.309 1.00 97.69 347 LYS A N 1
ATOM 2762 C CA . LYS A 1 347 ? 28.532 22.099 -5.070 1.00 97.69 347 LYS A CA 1
ATOM 2763 C C . LYS A 1 347 ? 27.284 22.969 -5.220 1.00 97.69 347 LYS A C 1
ATOM 2765 O O . LYS A 1 347 ? 26.514 23.100 -4.273 1.00 97.69 347 LYS A O 1
ATOM 2770 N N . GLU A 1 348 ? 27.053 23.534 -6.399 1.00 98.25 348 GLU A N 1
ATOM 2771 C CA . GLU A 1 348 ? 25.889 24.365 -6.698 1.00 98.25 348 GLU A CA 1
ATOM 2772 C C . GLU A 1 348 ? 24.597 23.540 -6.660 1.00 98.25 348 GLU A C 1
ATOM 2774 O O . GLU A 1 348 ? 23.616 23.952 -6.039 1.00 98.25 348 GLU A O 1
ATOM 2779 N N . LYS A 1 349 ? 24.596 22.332 -7.246 1.00 98.50 349 LYS A N 1
ATOM 2780 C CA . LYS A 1 349 ? 23.444 21.417 -7.160 1.00 98.50 349 LYS A CA 1
ATOM 2781 C C . LYS A 1 349 ? 23.204 20.953 -5.724 1.00 98.50 349 LYS A C 1
ATOM 2783 O O . LYS A 1 349 ? 22.056 20.907 -5.292 1.00 98.50 349 LYS A O 1
ATOM 2788 N N . GLN A 1 350 ? 24.257 20.699 -4.945 1.00 98.56 350 GLN A N 1
ATOM 2789 C CA . GLN A 1 350 ? 24.134 20.390 -3.514 1.00 98.56 350 GLN A CA 1
ATOM 2790 C C . GLN A 1 350 ? 23.500 21.539 -2.708 1.00 98.56 350 GLN A C 1
ATOM 2792 O O . GLN A 1 350 ? 22.654 21.294 -1.846 1.00 98.56 350 GLN A O 1
ATOM 2797 N N . GLN A 1 351 ? 23.850 22.796 -3.001 1.00 98.31 351 GLN A N 1
ATOM 2798 C CA . GLN A 1 351 ? 23.216 23.963 -2.374 1.00 98.31 351 GLN A CA 1
ATOM 2799 C C . GLN A 1 351 ? 21.723 24.047 -2.714 1.00 98.31 351 GLN A C 1
ATOM 2801 O O . GLN A 1 351 ? 20.905 24.274 -1.819 1.00 98.31 351 GLN A O 1
ATOM 2806 N N . VAL A 1 352 ? 21.363 23.807 -3.981 1.00 98.50 352 VAL A N 1
ATOM 2807 C CA . VAL A 1 352 ? 19.964 23.725 -4.426 1.00 98.50 352 VAL A CA 1
ATOM 2808 C C . VAL A 1 352 ? 19.219 22.623 -3.673 1.00 98.50 352 VAL A C 1
ATOM 2810 O O . VAL A 1 352 ? 18.168 22.898 -3.096 1.00 98.50 352 VAL A O 1
ATOM 2813 N N . VAL A 1 353 ? 19.780 21.411 -3.588 1.00 98.50 353 VAL A N 1
ATOM 2814 C CA . VAL A 1 353 ? 19.185 20.295 -2.833 1.00 98.50 353 VAL A CA 1
ATOM 2815 C C . VAL A 1 353 ? 18.947 20.690 -1.379 1.00 98.50 353 VAL A C 1
ATOM 2817 O O . VAL A 1 353 ? 17.813 20.649 -0.910 1.00 98.50 353 VAL A O 1
ATOM 2820 N N . SER A 1 354 ? 19.981 21.157 -0.677 1.00 97.69 354 SER A N 1
ATOM 2821 C CA . SER A 1 354 ? 19.865 21.511 0.741 1.00 97.69 354 SER A CA 1
ATOM 2822 C C . SER A 1 354 ? 18.818 22.606 0.992 1.00 97.69 354 SER A C 1
ATOM 2824 O O . SER A 1 354 ? 18.121 22.569 2.007 1.00 97.69 354 SER A O 1
ATOM 2826 N N . LYS A 1 355 ? 18.676 23.570 0.072 1.00 97.94 355 LYS A N 1
ATOM 2827 C CA . LYS A 1 355 ? 17.632 24.602 0.131 1.00 97.94 355 LYS A CA 1
ATOM 2828 C C . LYS A 1 355 ? 16.237 24.002 -0.072 1.00 97.94 355 LYS A C 1
ATOM 2830 O O . LYS A 1 355 ? 15.369 24.193 0.777 1.00 97.94 355 LYS A O 1
ATOM 2835 N N . ARG A 1 356 ? 16.021 23.266 -1.168 1.00 97.94 356 ARG A N 1
ATOM 2836 C CA . ARG A 1 356 ? 14.699 22.733 -1.541 1.00 97.94 356 ARG A CA 1
ATOM 2837 C C . ARG A 1 356 ? 14.180 21.690 -0.562 1.00 97.94 356 ARG A C 1
ATOM 2839 O O . ARG A 1 356 ? 12.996 21.706 -0.247 1.00 97.94 356 ARG A O 1
ATOM 2846 N N . ILE A 1 357 ? 15.054 20.839 -0.027 1.00 97.06 357 ILE A N 1
ATOM 2847 C CA . ILE A 1 357 ? 14.669 19.856 0.990 1.00 97.06 357 ILE A CA 1
ATOM 2848 C C . ILE A 1 357 ? 14.258 20.547 2.294 1.00 97.06 357 ILE A C 1
ATOM 2850 O O . ILE A 1 357 ? 13.247 20.176 2.881 1.00 97.06 357 ILE A O 1
ATOM 2854 N N . ARG A 1 358 ? 14.961 21.606 2.720 1.00 94.62 358 ARG A N 1
ATOM 2855 C CA . ARG A 1 358 ? 14.551 22.398 3.894 1.00 94.62 358 ARG A CA 1
ATOM 2856 C C . ARG A 1 358 ? 13.195 23.081 3.698 1.00 94.62 358 ARG A C 1
ATOM 2858 O O . ARG A 1 358 ? 12.368 23.049 4.607 1.00 94.62 358 ARG A O 1
ATOM 2865 N N . GLU A 1 359 ? 12.964 23.678 2.528 1.00 95.19 359 GLU A N 1
ATOM 2866 C CA . GLU A 1 359 ? 11.670 24.278 2.164 1.00 95.19 359 GLU A CA 1
ATOM 2867 C C . GLU A 1 359 ? 10.546 23.230 2.196 1.00 95.19 359 GLU A C 1
ATOM 2869 O O . GLU A 1 359 ? 9.515 23.454 2.831 1.00 95.19 359 GLU A O 1
ATOM 2874 N N . PHE A 1 360 ? 10.780 22.068 1.580 1.00 94.75 360 PHE A N 1
ATOM 2875 C CA . PHE A 1 360 ? 9.840 20.950 1.548 1.00 94.75 360 PHE A CA 1
ATOM 2876 C C . PHE A 1 360 ? 9.505 20.432 2.950 1.00 94.75 360 PHE A C 1
ATOM 2878 O O . PHE A 1 360 ? 8.329 20.340 3.292 1.00 94.75 360 PHE A O 1
ATOM 2885 N N . THR A 1 361 ? 10.504 20.149 3.789 1.00 91.00 361 THR A N 1
ATOM 2886 C CA . THR A 1 361 ? 10.274 19.642 5.151 1.00 91.00 361 THR A CA 1
ATOM 2887 C C . THR A 1 361 ? 9.446 20.624 5.978 1.00 91.00 361 THR A C 1
ATOM 2889 O O . THR A 1 361 ? 8.447 20.228 6.576 1.00 91.00 361 THR A O 1
ATOM 2892 N N . LYS A 1 362 ? 9.774 21.923 5.930 1.00 89.94 362 LYS A N 1
ATOM 2893 C CA . LYS A 1 362 ? 9.011 22.965 6.636 1.00 89.94 362 LYS A CA 1
ATOM 2894 C C . LYS A 1 362 ? 7.567 23.070 6.128 1.00 89.94 362 LYS A C 1
ATOM 2896 O O . LYS A 1 362 ? 6.630 23.208 6.920 1.00 89.94 362 LYS A O 1
ATOM 2901 N N . GLN A 1 363 ? 7.371 23.004 4.808 1.00 89.38 363 GLN A N 1
ATOM 2902 C CA . GLN A 1 363 ? 6.034 22.975 4.212 1.00 89.38 363 GLN A CA 1
ATOM 2903 C C . GLN A 1 363 ? 5.251 21.755 4.706 1.00 89.38 363 GLN A C 1
ATOM 2905 O O . GLN A 1 363 ? 4.105 21.897 5.122 1.00 89.38 363 GLN A O 1
ATOM 2910 N N . LYS A 1 364 ? 5.873 20.575 4.730 1.00 85.81 364 LYS A N 1
ATOM 2911 C CA . LYS A 1 364 ? 5.247 19.332 5.181 1.00 85.81 364 LYS A CA 1
ATOM 2912 C C . LYS A 1 364 ? 4.879 19.322 6.660 1.00 85.81 364 LYS A C 1
ATOM 2914 O O . LYS A 1 364 ? 3.827 18.796 7.012 1.00 85.81 364 LYS A O 1
ATOM 2919 N N . GLU A 1 365 ? 5.690 19.914 7.524 1.00 82.44 365 GLU A N 1
ATOM 2920 C CA . GLU A 1 365 ? 5.352 20.097 8.943 1.00 82.44 365 GLU A CA 1
ATOM 2921 C C . GLU A 1 365 ? 4.139 21.025 9.121 1.00 82.44 365 GLU A C 1
ATOM 2923 O O . GLU A 1 365 ? 3.237 20.748 9.920 1.00 82.44 365 GLU A O 1
ATOM 2928 N N . THR A 1 366 ? 4.070 22.087 8.313 1.00 82.00 366 THR A N 1
ATOM 2929 C CA . THR A 1 366 ? 2.931 23.016 8.292 1.00 82.00 366 THR A CA 1
ATOM 2930 C C . THR A 1 366 ? 1.665 22.324 7.771 1.00 82.00 366 THR A C 1
ATOM 2932 O O . THR A 1 366 ? 0.611 22.403 8.403 1.00 82.00 366 THR A O 1
ATOM 2935 N N . GLU A 1 367 ? 1.774 21.585 6.662 1.00 78.94 367 GLU A N 1
ATOM 2936 C CA . GLU A 1 367 ? 0.683 20.797 6.078 1.00 78.94 367 GLU A CA 1
ATOM 2937 C C . GLU A 1 367 ? 0.188 19.720 7.042 1.00 78.94 367 GLU A C 1
ATOM 2939 O O . GLU A 1 367 ? -1.019 19.581 7.188 1.00 78.94 367 GLU A O 1
ATOM 2944 N N . ARG A 1 368 ? 1.065 18.986 7.744 1.00 71.31 368 ARG A N 1
ATOM 2945 C CA . ARG A 1 368 ? 0.653 17.994 8.760 1.00 71.31 368 ARG A CA 1
ATOM 2946 C C . ARG A 1 368 ? -0.134 18.652 9.890 1.00 71.31 368 ARG A C 1
ATOM 2948 O O . ARG A 1 368 ? -1.173 18.134 10.289 1.00 71.31 368 ARG A O 1
ATOM 2955 N N . SER A 1 369 ? 0.300 19.825 10.347 1.00 67.06 369 SER A N 1
ATOM 2956 C CA . SER A 1 369 ? -0.401 20.581 11.394 1.00 67.06 369 SER A CA 1
ATOM 2957 C C . SER A 1 369 ? -1.800 21.036 10.952 1.00 67.06 369 SER A C 1
ATOM 2959 O O . SER A 1 369 ? -2.743 20.969 11.736 1.00 67.06 369 SER A O 1
ATOM 2961 N N . GLN A 1 370 ? -1.959 21.442 9.688 1.00 66.88 370 GLN A N 1
ATOM 2962 C CA . GLN A 1 370 ? -3.251 21.839 9.109 1.00 66.88 370 GLN A CA 1
ATOM 2963 C C . GLN A 1 370 ? -4.130 20.637 8.727 1.00 66.88 370 GLN A C 1
ATOM 2965 O O . GLN A 1 370 ? -5.343 20.666 8.906 1.00 66.88 370 GLN A O 1
ATOM 2970 N N . THR A 1 371 ? -3.533 19.560 8.214 1.00 61.25 371 THR A N 1
ATOM 2971 C CA . THR A 1 371 ? -4.234 18.337 7.792 1.00 61.25 371 THR A CA 1
ATOM 2972 C C . THR A 1 371 ? -4.789 17.595 8.995 1.00 61.25 371 THR A C 1
ATOM 2974 O O . THR A 1 371 ? -5.897 17.088 8.902 1.00 61.25 371 THR A O 1
ATOM 2977 N N . ARG A 1 372 ? -4.126 17.646 10.161 1.00 58.88 372 ARG A N 1
ATOM 2978 C CA . ARG A 1 372 ? -4.704 17.184 11.437 1.00 58.88 372 ARG A CA 1
ATOM 2979 C C . ARG A 1 372 ? -6.078 17.794 11.754 1.00 58.88 372 ARG A C 1
ATOM 2981 O O . ARG A 1 372 ? -6.828 17.189 12.506 1.00 58.88 372 ARG A O 1
ATOM 2988 N N . GLN A 1 373 ? -6.428 18.942 11.165 1.00 50.19 373 GLN A N 1
ATOM 2989 C CA . GLN A 1 373 ? -7.747 19.577 11.303 1.00 50.19 373 GLN A CA 1
ATOM 2990 C C . GLN A 1 373 ? -8.756 19.166 10.209 1.00 50.19 373 GLN A C 1
ATOM 2992 O O . GLN A 1 373 ? -9.928 19.515 10.309 1.00 50.19 373 GLN A O 1
ATOM 2997 N N . LYS A 1 374 ? -8.316 18.454 9.160 1.00 53.09 374 LYS A N 1
ATOM 2998 C CA . LYS A 1 374 ? -9.113 18.033 7.988 1.00 53.09 374 LYS A CA 1
ATOM 2999 C C . LYS A 1 374 ? -9.153 16.514 7.758 1.00 53.09 374 LYS A C 1
ATOM 3001 O O . LYS A 1 374 ? -9.741 16.086 6.766 1.00 53.09 374 LYS A O 1
ATOM 3006 N N . LEU A 1 375 ? -8.502 15.714 8.606 1.00 61.75 375 LEU A N 1
ATOM 3007 C CA . LEU A 1 375 ? -8.564 14.252 8.537 1.00 61.75 375 LEU A CA 1
ATOM 3008 C C . LEU A 1 375 ? -10.022 13.785 8.620 1.00 61.75 375 LEU A C 1
ATOM 3010 O O . LEU A 1 375 ? -10.847 14.434 9.267 1.00 61.75 375 LEU A O 1
ATOM 3014 N N . THR A 1 376 ? -10.332 12.663 7.966 1.00 67.50 376 THR A N 1
ATOM 3015 C CA . THR A 1 376 ? -11.596 11.962 8.195 1.00 67.50 376 THR A CA 1
ATOM 3016 C C . THR A 1 376 ? -11.748 11.758 9.689 1.00 67.50 376 THR A C 1
ATOM 3018 O O . THR A 1 376 ? -10.858 11.232 10.352 1.00 67.50 376 THR A O 1
ATOM 3021 N N . VAL A 1 377 ? -12.856 12.252 10.225 1.00 86.12 377 VAL A N 1
ATOM 3022 C CA . VAL A 1 377 ? -13.154 12.143 11.644 1.00 86.12 377 VAL A CA 1
ATOM 3023 C C . VAL A 1 377 ? -13.558 10.690 11.898 1.00 86.12 377 VAL A C 1
ATOM 3025 O O . VAL A 1 377 ? -14.633 10.292 11.433 1.00 86.12 377 VAL A O 1
ATOM 3028 N N . PRO A 1 378 ? -12.716 9.872 12.558 1.00 93.81 378 PRO A N 1
ATOM 3029 C CA . PRO A 1 378 ? -13.073 8.489 12.809 1.00 93.81 378 PRO A CA 1
ATOM 3030 C C . PRO A 1 378 ? -14.172 8.439 13.872 1.00 93.81 378 PRO A C 1
ATOM 3032 O O . PRO A 1 378 ? -14.360 9.377 14.648 1.00 93.81 378 PRO A O 1
ATOM 3035 N N . ARG A 1 379 ? -14.873 7.314 13.944 1.00 96.62 379 ARG A N 1
ATOM 3036 C CA . ARG A 1 379 ? -15.478 6.863 15.193 1.00 96.62 379 ARG A CA 1
ATOM 3037 C C . ARG A 1 379 ? -14.357 6.392 16.106 1.00 96.62 379 ARG A C 1
ATOM 3039 O O . ARG A 1 379 ? -13.427 5.730 15.648 1.00 96.62 379 ARG A O 1
ATOM 3046 N N . ALA A 1 380 ? -14.432 6.709 17.387 1.00 98.00 380 ALA A N 1
ATOM 3047 C CA . ALA A 1 380 ? -13.416 6.275 18.330 1.00 98.00 380 ALA A CA 1
ATOM 3048 C C . ALA A 1 380 ? -14.039 5.849 19.652 1.00 98.00 380 ALA A C 1
ATOM 3050 O O . ALA A 1 380 ? -14.992 6.457 20.139 1.00 98.00 380 ALA A O 1
ATOM 3051 N N . GLY A 1 381 ? -13.482 4.797 20.235 1.00 98.44 381 GLY A N 1
ATOM 3052 C CA . GLY A 1 381 ? -13.900 4.304 21.534 1.00 98.44 381 GLY A CA 1
ATOM 3053 C C . GLY A 1 381 ? -13.235 2.985 21.868 1.00 98.44 381 GLY A C 1
ATOM 3054 O O . GLY A 1 381 ? -12.015 2.880 21.755 1.00 98.44 381 GLY A O 1
ATOM 3055 N N . LEU A 1 382 ? -14.004 2.000 22.323 1.00 98.44 382 LEU A N 1
ATOM 3056 C CA . LEU A 1 382 ? -13.450 0.798 22.947 1.00 98.44 382 LEU A CA 1
ATOM 3057 C C . LEU A 1 382 ? -13.935 -0.485 22.283 1.00 98.44 382 LEU A C 1
ATOM 3059 O O . LEU A 1 382 ? -15.055 -0.559 21.783 1.00 98.44 382 LEU A O 1
ATOM 3063 N N . ARG A 1 383 ? -13.108 -1.525 22.343 1.00 97.56 383 ARG A N 1
ATOM 3064 C CA . ARG A 1 383 ? -13.541 -2.900 22.085 1.00 97.56 383 ARG A CA 1
ATOM 3065 C C . ARG A 1 383 ? -13.843 -3.587 23.411 1.00 97.56 383 ARG A C 1
ATOM 3067 O O . ARG A 1 383 ? -13.011 -3.556 24.308 1.00 97.56 383 ARG A O 1
ATOM 3074 N N . SER A 1 384 ? -15.010 -4.213 23.511 1.00 96.62 384 SER A N 1
ATOM 3075 C CA . SER A 1 384 ? -15.504 -4.931 24.685 1.00 96.62 384 SER A CA 1
ATOM 3076 C C . SER A 1 384 ? -15.536 -6.433 24.432 1.00 96.62 384 SER A C 1
ATOM 3078 O O . SER A 1 384 ? -16.041 -6.875 23.400 1.00 96.62 384 SER A O 1
ATOM 3080 N N . SER A 1 385 ? -15.032 -7.215 25.389 1.00 93.50 385 SER A N 1
ATOM 3081 C CA . SER A 1 385 ? -15.203 -8.665 25.445 1.00 93.50 385 SER A CA 1
ATOM 3082 C C . SER A 1 385 ? -15.508 -9.159 26.857 1.00 93.50 385 SER A C 1
ATOM 3084 O O . SER A 1 385 ? -15.004 -8.586 27.828 1.00 93.50 385 SER A O 1
ATOM 3086 N N . PRO A 1 386 ? -16.239 -10.282 27.000 1.00 85.50 386 PRO A N 1
ATOM 3087 C CA . PRO A 1 386 ? -16.532 -10.872 28.310 1.00 85.50 386 PRO A CA 1
ATOM 3088 C C . PRO A 1 386 ? -15.292 -11.291 29.121 1.00 85.50 386 PRO A C 1
ATOM 3090 O O . PRO A 1 386 ? -15.371 -11.461 30.339 1.00 85.50 386 PRO A O 1
ATOM 3093 N N . TYR A 1 387 ? -14.149 -11.481 28.454 1.00 88.06 387 TYR A N 1
ATOM 3094 C CA . TYR A 1 387 ? -12.928 -12.041 29.036 1.00 88.06 387 TYR A CA 1
ATOM 3095 C C . TYR A 1 387 ? -11.751 -11.053 29.120 1.00 88.06 387 TYR A C 1
ATOM 3097 O O . TYR A 1 387 ? -10.840 -11.271 29.920 1.00 88.06 387 TYR A O 1
ATOM 3105 N N . GLY A 1 388 ? -11.733 -9.989 28.314 1.00 83.50 388 GLY A N 1
ATOM 3106 C CA . GLY A 1 388 ? -10.639 -9.013 28.276 1.00 83.50 388 GLY A CA 1
ATOM 3107 C C . GLY A 1 388 ? -10.750 -7.948 29.363 1.00 83.50 388 GLY A C 1
ATOM 3108 O O . GLY A 1 388 ? -9.764 -7.638 30.038 1.00 83.50 388 GLY A O 1
ATOM 3109 N N . ALA A 1 389 ? -11.960 -7.438 29.600 1.00 79.69 389 ALA A N 1
ATOM 3110 C CA . ALA A 1 389 ? -12.235 -6.551 30.719 1.00 79.69 389 ALA A CA 1
ATOM 3111 C C . ALA A 1 389 ? -12.078 -7.320 32.045 1.00 79.69 389 ALA A C 1
ATOM 3113 O O . ALA A 1 389 ? -12.874 -8.201 32.371 1.00 79.69 389 ALA A O 1
ATOM 3114 N N . ARG A 1 390 ? -11.031 -6.997 32.821 1.00 76.06 390 ARG A N 1
ATOM 3115 C CA . ARG A 1 390 ? -10.761 -7.649 34.118 1.00 76.06 390 ARG A CA 1
ATOM 3116 C C . ARG A 1 390 ? -12.008 -7.647 35.001 1.00 76.06 390 ARG A C 1
ATOM 3118 O O . ARG A 1 390 ? -12.558 -6.576 35.257 1.00 76.06 390 ARG A O 1
ATOM 3125 N N . GLN A 1 391 ? -12.366 -8.826 35.509 1.00 78.50 391 GLN A N 1
ATOM 3126 C CA . GLN A 1 391 ? -13.513 -9.020 36.391 1.00 78.50 391 GLN A CA 1
ATOM 3127 C C . GLN A 1 391 ? -13.346 -8.267 37.732 1.00 78.50 391 GLN A C 1
ATOM 3129 O O . GLN A 1 391 ? -12.222 -8.204 38.244 1.00 78.50 391 GLN A O 1
ATOM 3134 N N . PRO A 1 392 ? -14.433 -7.723 38.318 1.00 86.50 392 PRO A N 1
ATOM 3135 C CA . PRO A 1 392 ? -15.804 -7.724 37.791 1.00 86.50 392 PRO A CA 1
ATOM 3136 C C . PRO A 1 392 ? -15.939 -6.890 36.507 1.00 86.50 392 PRO A C 1
ATOM 3138 O O . PRO A 1 392 ? -15.247 -5.882 36.338 1.00 86.50 392 PRO A O 1
ATOM 3141 N N . PHE A 1 393 ? -16.796 -7.345 35.587 1.00 91.12 393 PHE A N 1
ATOM 3142 C CA . PHE A 1 393 ? -17.042 -6.650 34.323 1.00 91.12 393 PHE A CA 1
ATOM 3143 C C . PHE A 1 393 ? -17.550 -5.219 34.597 1.00 91.12 393 PHE A C 1
ATOM 3145 O O . PHE A 1 393 ? -18.461 -5.058 35.414 1.00 91.12 393 PHE A O 1
ATOM 3152 N N . PRO A 1 394 ? -16.974 -4.172 33.975 1.00 93.50 394 PRO A N 1
ATOM 3153 C CA . PRO A 1 394 ? -17.321 -2.798 34.324 1.00 93.50 394 PRO A CA 1
ATOM 3154 C C . PRO A 1 394 ? -18.785 -2.451 34.049 1.00 93.50 394 PRO A C 1
ATOM 3156 O O . PRO A 1 394 ? -19.363 -2.846 33.032 1.00 93.50 394 PRO A O 1
ATOM 3159 N N . GLY A 1 395 ? -19.369 -1.660 34.950 1.00 94.44 395 GLY A N 1
ATOM 3160 C CA . GLY A 1 395 ? -20.720 -1.125 34.796 1.00 94.44 395 GLY A CA 1
ATOM 3161 C C . GLY A 1 395 ? -20.838 -0.126 33.642 1.00 94.44 395 GLY A C 1
ATOM 3162 O O . GLY A 1 395 ? -19.842 0.360 33.103 1.00 94.44 395 GLY A O 1
ATOM 3163 N N . VAL A 1 396 ? -22.074 0.196 33.268 1.00 95.62 396 VAL A N 1
ATOM 3164 C CA . VAL A 1 396 ? -22.391 1.028 32.096 1.00 95.62 396 VAL A CA 1
ATOM 3165 C C . VAL A 1 396 ? -21.759 2.425 32.138 1.00 95.62 396 VAL A C 1
ATOM 3167 O O . VAL A 1 396 ? -21.181 2.861 31.142 1.00 95.62 396 VAL A O 1
ATOM 3170 N N . ASP A 1 397 ? -21.735 3.069 33.308 1.00 96.06 397 ASP A N 1
ATOM 3171 C CA . ASP A 1 397 ? -21.130 4.396 33.499 1.00 96.06 397 ASP A CA 1
ATOM 3172 C C . ASP A 1 397 ? -19.636 4.418 33.160 1.00 96.06 397 ASP A C 1
ATOM 3174 O O . ASP A 1 397 ? -19.120 5.405 32.627 1.00 96.06 397 ASP A O 1
ATOM 3178 N N . TYR A 1 398 ? -18.930 3.320 33.443 1.00 96.25 398 TYR A N 1
ATOM 3179 C CA . TYR A 1 398 ? -17.516 3.197 33.114 1.00 96.25 398 TYR A CA 1
ATOM 3180 C C . TYR A 1 398 ? -17.314 3.167 31.596 1.00 96.25 398 TYR A C 1
ATOM 3182 O O . TYR A 1 398 ? -16.489 3.916 31.072 1.00 96.25 398 TYR A O 1
ATOM 3190 N N . TRP A 1 399 ? -18.094 2.349 30.881 1.00 97.25 399 TRP A N 1
ATOM 3191 C CA . TRP A 1 399 ? -18.022 2.251 29.420 1.00 97.25 399 TRP A CA 1
ATOM 3192 C C . TRP A 1 399 ? -18.391 3.567 28.738 1.00 97.25 399 TRP A C 1
ATOM 3194 O O . TRP A 1 399 ? -17.668 4.010 27.843 1.00 97.25 399 TRP A O 1
ATOM 3204 N N . LEU A 1 400 ? -19.455 4.232 29.201 1.00 97.81 400 LEU A N 1
ATOM 3205 C CA . LEU A 1 400 ? -19.834 5.564 28.730 1.00 97.81 400 LEU A CA 1
ATOM 3206 C C . LEU A 1 400 ? -18.689 6.562 28.933 1.00 97.81 400 LEU A C 1
ATOM 3208 O O . LEU A 1 400 ? -18.288 7.248 27.987 1.00 97.81 400 LEU A O 1
ATOM 3212 N N . GLY A 1 401 ? -18.126 6.612 30.143 1.00 97.75 401 GLY A N 1
ATOM 3213 C CA . GLY A 1 401 ? -17.037 7.518 30.492 1.00 97.75 401 GLY A CA 1
ATOM 3214 C C . GLY A 1 401 ? -15.779 7.291 29.653 1.00 97.75 401 GLY A C 1
ATOM 3215 O O . GLY A 1 401 ? -15.265 8.241 29.060 1.00 97.75 401 GLY A O 1
ATOM 3216 N N . ALA A 1 402 ? -15.306 6.047 29.575 1.00 97.75 402 ALA A N 1
ATOM 3217 C CA . ALA A 1 402 ? -14.057 5.691 28.911 1.00 97.75 402 ALA A CA 1
ATOM 3218 C C . ALA A 1 402 ? -14.154 5.791 27.377 1.00 97.75 402 ALA A C 1
ATOM 3220 O O . ALA A 1 402 ? -13.301 6.425 26.755 1.00 97.75 402 ALA A O 1
ATOM 3221 N N . ALA A 1 403 ? -15.220 5.274 26.752 1.00 98.25 403 ALA A N 1
ATOM 3222 C CA . ALA A 1 403 ? -15.407 5.408 25.303 1.00 98.25 403 ALA A CA 1
ATOM 3223 C C . ALA A 1 403 ? -15.656 6.869 24.888 1.00 98.25 403 ALA A C 1
ATOM 3225 O O . ALA A 1 403 ? -15.118 7.330 23.880 1.00 98.25 403 ALA A O 1
ATOM 3226 N N . GLY A 1 404 ? -16.399 7.634 25.697 1.00 98.06 404 GLY A N 1
ATOM 3227 C CA . GLY A 1 404 ? -16.583 9.068 25.473 1.00 98.06 404 GLY A CA 1
ATOM 3228 C C . GLY A 1 404 ? -15.273 9.853 25.585 1.00 98.06 404 GLY A C 1
ATOM 3229 O O . GLY A 1 404 ? -15.030 10.776 24.809 1.00 98.06 404 GLY A O 1
ATOM 3230 N N . ASP A 1 405 ? -14.402 9.481 26.523 1.00 98.06 405 ASP A N 1
ATOM 3231 C CA . ASP A 1 405 ? -13.082 10.092 26.675 1.00 98.06 405 ASP A CA 1
ATOM 3232 C C . ASP A 1 405 ? -12.120 9.739 25.540 1.00 98.06 405 ASP A C 1
ATOM 3234 O O . ASP A 1 405 ? -11.390 10.604 25.049 1.00 98.06 405 ASP A O 1
ATOM 3238 N N . MET A 1 406 ? -12.156 8.495 25.066 1.00 97.94 406 MET A N 1
ATOM 3239 C CA . MET A 1 406 ? -11.433 8.088 23.866 1.00 97.94 406 MET A CA 1
ATOM 3240 C C . MET A 1 406 ? -11.872 8.912 22.648 1.00 97.94 406 MET A C 1
ATOM 3242 O O . MET A 1 406 ? -11.028 9.474 21.953 1.00 97.94 406 MET A O 1
ATOM 3246 N N . ALA A 1 407 ? -13.179 9.083 22.436 1.00 97.69 407 ALA A N 1
ATOM 3247 C CA . ALA A 1 407 ? -13.709 9.894 21.341 1.00 97.69 407 ALA A CA 1
ATOM 3248 C C . ALA A 1 407 ? -13.272 11.365 21.407 1.00 97.69 407 ALA A C 1
ATOM 3250 O O . ALA A 1 407 ? -12.901 11.943 20.388 1.00 97.69 407 ALA A O 1
ATOM 3251 N N . ARG A 1 408 ? -13.242 11.973 22.602 1.00 96.56 408 ARG A N 1
ATOM 3252 C CA . ARG A 1 408 ? -12.834 13.381 22.782 1.00 96.56 408 ARG A CA 1
ATOM 3253 C C . ARG A 1 408 ? -11.398 13.681 22.343 1.00 96.56 408 ARG A C 1
ATOM 3255 O O . ARG A 1 408 ? -11.095 14.840 22.065 1.00 96.56 408 ARG A O 1
ATOM 3262 N N . ARG A 1 409 ? -10.528 12.670 22.232 1.00 94.81 409 ARG A N 1
ATOM 3263 C CA . ARG A 1 409 ? -9.165 12.824 21.687 1.00 94.81 409 ARG A CA 1
ATOM 3264 C C . ARG A 1 409 ? -9.150 13.169 20.195 1.00 94.81 409 ARG A C 1
ATOM 3266 O O . ARG A 1 409 ? -8.135 13.667 19.704 1.00 94.81 409 ARG A O 1
ATOM 3273 N N . PHE A 1 410 ? -10.259 12.937 19.491 1.00 93.12 410 PHE A N 1
ATOM 3274 C CA . PHE A 1 410 ? -10.415 13.148 18.054 1.00 93.12 410 PHE A CA 1
ATOM 3275 C C . PHE A 1 410 ? -11.598 14.100 17.805 1.00 93.12 410 PHE A C 1
ATOM 3277 O O . PHE A 1 410 ? -12.751 13.669 17.815 1.00 93.12 410 PHE A O 1
ATOM 3284 N N . PRO A 1 411 ? -11.357 15.411 17.614 1.00 89.94 411 PRO A N 1
ATOM 3285 C CA . PRO A 1 411 ? -12.427 16.395 17.460 1.00 89.94 411 PRO A CA 1
ATOM 3286 C C . PRO A 1 411 ? -13.452 16.014 16.381 1.00 89.94 411 PRO A C 1
ATOM 3288 O O . PRO A 1 411 ? -13.092 15.728 15.242 1.00 89.94 411 PRO A O 1
ATOM 3291 N N . GLY A 1 412 ? -14.734 16.022 16.755 1.00 90.38 412 GLY A N 1
ATOM 3292 C CA . GLY A 1 412 ? -15.855 15.612 15.902 1.00 90.38 412 GLY A CA 1
ATOM 3293 C C . GLY A 1 412 ? -16.185 14.114 15.941 1.00 90.38 412 GLY A C 1
ATOM 3294 O O . GLY A 1 412 ? -17.221 13.726 15.402 1.00 90.38 412 GLY A O 1
ATOM 3295 N N . SER A 1 413 ? -15.337 13.277 16.552 1.00 95.00 413 SER A N 1
ATOM 3296 C CA . SER A 1 413 ? -15.554 11.829 16.639 1.00 95.00 413 SER A CA 1
ATOM 3297 C C . SER A 1 413 ? -16.830 11.512 17.403 1.00 95.00 413 SER A C 1
ATOM 3299 O O . SER A 1 413 ? -17.109 12.094 18.454 1.00 95.00 413 SER A O 1
ATOM 3301 N N . LYS A 1 414 ? -17.574 10.524 16.906 1.00 94.19 414 LYS A N 1
ATOM 3302 C CA . LYS A 1 414 ? -18.673 9.913 17.651 1.00 94.19 414 LYS A CA 1
ATOM 3303 C C . LYS A 1 414 ? -18.117 8.807 18.556 1.00 94.19 414 LYS A C 1
ATOM 3305 O O . LYS A 1 414 ? -17.327 7.996 18.062 1.00 94.19 414 LYS A O 1
ATOM 3310 N N . PRO A 1 415 ? -18.496 8.759 19.847 1.00 98.00 415 PRO A N 1
ATOM 3311 C CA . PRO A 1 415 ? -18.165 7.632 20.708 1.00 98.00 415 PRO A CA 1
ATOM 3312 C C . PRO A 1 415 ? -18.700 6.333 20.121 1.00 98.00 415 PRO A C 1
ATOM 3314 O O . PRO A 1 415 ? -19.874 6.258 19.746 1.00 98.00 415 PRO A O 1
ATOM 3317 N N . ALA A 1 416 ? -17.834 5.326 20.028 1.00 98.06 416 ALA A N 1
ATOM 3318 C CA . ALA A 1 416 ? -18.201 4.049 19.442 1.00 98.06 416 ALA A CA 1
ATOM 3319 C C . ALA A 1 416 ? -17.667 2.843 20.214 1.00 98.06 416 ALA A C 1
ATOM 3321 O O . ALA A 1 416 ? -16.626 2.919 20.862 1.00 98.06 416 ALA A O 1
ATOM 3322 N N . LEU A 1 417 ? -18.364 1.714 20.116 1.00 98.56 417 LEU A N 1
ATOM 3323 C CA . LEU A 1 417 ? -17.933 0.452 20.699 1.00 98.56 417 LEU A CA 1
ATOM 3324 C C . LEU A 1 417 ? -17.980 -0.685 19.683 1.00 98.56 417 LEU A C 1
ATOM 3326 O O . LEU A 1 417 ? -18.925 -0.800 18.905 1.00 98.56 417 LEU A O 1
ATOM 3330 N N . VAL A 1 418 ? -16.988 -1.569 19.756 1.00 98.62 418 VAL A N 1
ATOM 3331 C CA . VAL A 1 418 ? -17.145 -2.955 19.304 1.00 98.62 418 VAL A CA 1
ATOM 3332 C C . VAL A 1 418 ? -17.630 -3.753 20.505 1.00 98.62 418 VAL A C 1
ATOM 3334 O O . VAL A 1 418 ? -16.888 -3.909 21.473 1.00 98.62 418 VAL A O 1
ATOM 3337 N N . TRP A 1 419 ? -18.877 -4.216 20.469 1.00 98.38 419 TRP A N 1
ATOM 3338 C CA . TRP A 1 419 ? -19.521 -4.936 21.562 1.00 98.38 419 TRP A CA 1
ATOM 3339 C C . TRP A 1 419 ? -19.692 -6.408 21.195 1.00 98.38 419 TRP A C 1
ATOM 3341 O O . TRP A 1 419 ? -20.478 -6.747 20.308 1.00 98.38 419 TRP A O 1
ATOM 3351 N N . ILE A 1 420 ? -18.925 -7.287 21.841 1.00 97.94 420 ILE A N 1
ATOM 3352 C CA . ILE A 1 420 ? -18.977 -8.722 21.555 1.00 97.94 420 ILE A CA 1
ATOM 3353 C C . ILE A 1 420 ? -20.207 -9.340 22.214 1.00 97.94 420 ILE A C 1
ATOM 3355 O O . ILE A 1 420 ? -20.330 -9.358 23.437 1.00 97.94 420 ILE A O 1
ATOM 3359 N N . VAL A 1 421 ? -21.094 -9.879 21.380 1.00 98.00 421 VAL A N 1
ATOM 3360 C CA . VAL A 1 421 ? -22.343 -10.543 21.783 1.00 98.00 421 VAL A CA 1
ATOM 3361 C C . VAL A 1 421 ? -22.282 -12.063 21.644 1.00 98.00 421 VAL A C 1
ATOM 3363 O O . VAL A 1 421 ? -23.239 -12.754 21.994 1.00 98.00 421 VAL A O 1
ATOM 3366 N N . SER A 1 422 ? -21.167 -12.602 21.145 1.00 96.88 422 SER A N 1
ATOM 3367 C CA . SER A 1 422 ? -20.899 -14.036 21.201 1.00 96.88 422 SER A CA 1
ATOM 3368 C C . SER A 1 422 ? -19.414 -14.360 21.306 1.00 96.88 422 SER A C 1
ATOM 3370 O O . SER A 1 422 ? -18.583 -13.659 20.731 1.00 96.88 422 SER A O 1
ATOM 3372 N N . THR A 1 423 ? -19.086 -15.439 22.013 1.00 94.69 423 THR A N 1
ATOM 3373 C CA . THR A 1 423 ? -17.708 -15.934 22.157 1.00 94.69 423 THR A CA 1
ATOM 3374 C C . THR A 1 423 ? -17.574 -17.361 21.653 1.00 94.69 423 THR A C 1
ATOM 3376 O O . THR A 1 423 ? -18.506 -18.156 21.793 1.00 94.69 423 THR A O 1
ATOM 3379 N N . MET A 1 424 ? -16.412 -17.718 21.116 1.00 91.19 424 MET A N 1
ATOM 3380 C CA . MET A 1 424 ? -16.118 -19.100 20.758 1.00 91.19 424 MET A CA 1
ATOM 3381 C C . MET A 1 424 ? -15.916 -19.938 22.026 1.00 91.19 424 MET A C 1
ATOM 3383 O O . MET A 1 424 ? -15.142 -19.590 22.919 1.00 91.19 424 MET A O 1
ATOM 3387 N N . GLU A 1 425 ? -16.605 -21.074 22.090 1.00 87.06 425 GLU A N 1
ATOM 3388 C CA . GLU A 1 425 ? -16.437 -22.088 23.122 1.00 87.06 425 GLU A CA 1
ATOM 3389 C C . GLU A 1 425 ? -15.982 -23.411 22.516 1.00 87.06 425 GLU A C 1
ATOM 3391 O O . GLU A 1 425 ? -16.458 -23.858 21.467 1.00 87.06 425 GLU A O 1
ATOM 3396 N N . ARG A 1 426 ? -15.082 -24.086 23.232 1.00 80.00 426 ARG A N 1
ATOM 3397 C CA . ARG A 1 426 ? -14.698 -25.463 22.927 1.00 80.00 426 ARG A CA 1
ATOM 3398 C C . ARG A 1 426 ? -15.650 -26.402 23.647 1.00 80.00 426 ARG A C 1
ATOM 3400 O O . ARG A 1 426 ? -15.710 -26.368 24.876 1.00 80.00 426 ARG A O 1
ATOM 3407 N N . ASP A 1 427 ? -16.329 -27.270 22.903 1.00 67.12 427 ASP A N 1
ATOM 3408 C CA . ASP A 1 427 ? -17.100 -28.361 23.491 1.00 67.12 427 ASP A CA 1
ATOM 3409 C C . ASP A 1 427 ? -16.454 -29.722 23.214 1.00 67.12 427 ASP A C 1
ATOM 3411 O O . ASP A 1 427 ? -16.002 -30.021 22.104 1.00 67.12 427 ASP A O 1
ATOM 3415 N N . ARG A 1 428 ? -16.436 -30.570 24.243 1.00 57.69 428 ARG A N 1
ATOM 3416 C CA . ARG A 1 428 ? -16.110 -31.987 24.095 1.00 57.69 428 ARG A CA 1
ATOM 3417 C C . ARG A 1 428 ? -17.401 -32.720 23.778 1.00 57.69 428 ARG A C 1
ATOM 3419 O O . ARG A 1 428 ? -18.141 -33.081 24.688 1.00 57.69 428 ARG A O 1
ATOM 3426 N N . ALA A 1 429 ? -17.620 -33.017 22.499 1.00 52.06 429 ALA A N 1
ATOM 3427 C CA . ALA A 1 429 ? -18.793 -33.767 22.053 1.00 52.06 429 ALA A CA 1
ATOM 3428 C C . ALA A 1 429 ? -18.974 -35.115 22.799 1.00 52.06 429 ALA A C 1
ATOM 3430 O O . ALA A 1 429 ? -20.108 -35.567 22.955 1.00 52.06 429 ALA A O 1
ATOM 3431 N N . ARG A 1 430 ? -17.889 -35.746 23.301 1.00 49.28 430 ARG A N 1
ATOM 3432 C CA . ARG A 1 430 ? -17.896 -36.872 24.267 1.00 49.28 430 ARG A CA 1
ATOM 3433 C C . ARG A 1 430 ? -16.622 -36.895 25.132 1.00 49.28 430 ARG A C 1
ATOM 3435 O O . ARG A 1 430 ? -15.597 -36.347 24.735 1.00 49.28 430 ARG A O 1
ATOM 3442 N N . LYS A 1 431 ? -16.650 -37.569 26.297 1.00 48.25 431 LYS A N 1
ATOM 3443 C CA . LYS A 1 431 ? -15.482 -37.723 27.206 1.00 48.25 431 LYS A CA 1
ATOM 3444 C C . LYS A 1 431 ? -14.297 -38.488 26.582 1.00 48.25 431 LYS A C 1
ATOM 3446 O O . LYS A 1 431 ? -13.191 -38.392 27.104 1.00 48.25 431 LYS A O 1
ATOM 3451 N N . ASP A 1 432 ? -14.540 -39.213 25.497 1.00 51.06 432 ASP A N 1
ATOM 3452 C CA . ASP A 1 432 ? -13.636 -40.089 24.743 1.00 51.06 432 ASP A CA 1
ATOM 3453 C C . ASP A 1 432 ? -13.363 -39.604 23.301 1.00 51.06 432 ASP A C 1
ATOM 3455 O O . ASP A 1 432 ? -12.596 -40.234 22.575 1.00 51.06 432 ASP A O 1
ATOM 3459 N N . ALA A 1 433 ? -13.948 -38.476 22.878 1.00 51.88 433 ALA A N 1
ATOM 3460 C CA . ALA A 1 433 ? -13.684 -37.895 21.563 1.00 51.88 433 ALA A CA 1
ATOM 3461 C C . ALA A 1 433 ? -12.296 -37.226 21.528 1.00 51.88 433 ALA A C 1
ATOM 3463 O O . ALA A 1 433 ? -11.982 -36.390 22.375 1.00 51.88 433 ALA A O 1
ATOM 3464 N N . GLN A 1 434 ? -11.476 -37.579 20.531 1.00 50.69 434 GLN A N 1
ATOM 3465 C CA . GLN A 1 434 ? -10.141 -36.996 20.324 1.00 50.69 434 GLN A CA 1
ATOM 3466 C C . GLN A 1 434 ? -10.161 -35.618 19.634 1.00 50.69 434 GLN A C 1
ATOM 3468 O O . GLN A 1 434 ? -9.125 -34.965 19.586 1.00 50.69 434 GLN A O 1
ATOM 3473 N N . VAL A 1 435 ? -11.315 -35.171 19.119 1.00 54.09 435 VAL A N 1
ATOM 3474 C CA . VAL A 1 435 ? -11.474 -33.916 18.362 1.00 54.09 435 VAL A CA 1
ATOM 3475 C C . VAL A 1 435 ? -12.562 -33.067 19.022 1.00 54.09 435 VAL A C 1
ATOM 3477 O O . VAL A 1 435 ? -13.671 -33.563 19.244 1.00 54.09 435 VAL A O 1
ATOM 3480 N N . TYR A 1 436 ? -12.259 -31.812 19.363 1.00 59.56 436 TYR A N 1
ATOM 3481 C CA . TYR A 1 436 ? -13.239 -30.878 19.921 1.00 59.56 436 TYR A CA 1
ATOM 3482 C C . TYR A 1 436 ? -14.094 -30.273 18.800 1.00 59.56 436 TYR A C 1
ATOM 3484 O O . TYR A 1 436 ? -13.610 -30.009 17.701 1.00 59.56 436 TYR A O 1
ATOM 3492 N N . THR A 1 437 ? -15.368 -30.005 19.088 1.00 69.56 437 THR A N 1
ATOM 3493 C CA . THR A 1 437 ? -16.226 -29.182 18.223 1.00 69.56 437 THR A CA 1
ATOM 3494 C C . THR A 1 437 ? -16.266 -27.765 18.784 1.00 69.56 437 THR A C 1
ATOM 3496 O O . THR A 1 437 ? -16.495 -27.591 19.984 1.00 69.56 437 THR A O 1
ATOM 3499 N N . SER A 1 438 ? -16.049 -26.748 17.949 1.00 83.56 438 SER A N 1
ATOM 3500 C CA . SER A 1 438 ? -16.161 -25.345 18.356 1.00 83.56 438 SER A CA 1
ATOM 3501 C C . SER A 1 438 ? -17.589 -24.843 18.122 1.00 83.56 438 SER A C 1
ATOM 3503 O O . SER A 1 438 ? -18.159 -25.002 17.043 1.00 83.56 438 SER A O 1
ATOM 3505 N N . ARG A 1 439 ? -18.192 -24.247 19.150 1.00 90.56 439 ARG A N 1
ATOM 3506 C CA . ARG A 1 439 ? -19.527 -23.635 19.088 1.00 90.56 439 ARG A CA 1
ATOM 3507 C C . ARG A 1 439 ? -19.423 -22.167 19.453 1.00 90.56 439 ARG A C 1
ATOM 3509 O O . ARG A 1 439 ? -18.471 -21.759 20.109 1.00 90.56 439 ARG A O 1
ATOM 3516 N N . THR A 1 440 ? -20.400 -21.375 19.045 1.00 94.12 440 THR A N 1
ATOM 3517 C CA . THR A 1 440 ? -20.502 -19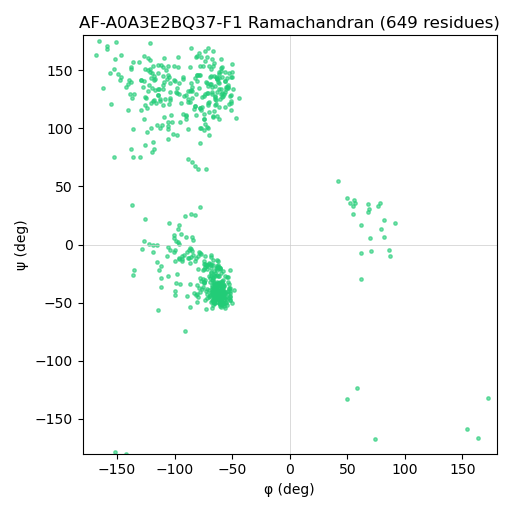.986 19.497 1.00 94.12 440 THR A CA 1
ATOM 3518 C C . THR A 1 440 ? -21.493 -19.896 20.648 1.00 94.12 440 THR A C 1
ATOM 3520 O O . THR A 1 440 ? -22.571 -20.491 20.591 1.00 94.12 440 THR A O 1
ATOM 3523 N N . ARG A 1 441 ? -21.130 -19.172 21.704 1.00 95.19 441 ARG A N 1
ATOM 3524 C CA . ARG A 1 441 ? -22.022 -18.862 22.817 1.00 95.19 441 ARG A CA 1
ATOM 3525 C C . ARG A 1 441 ? -22.508 -17.432 22.694 1.00 95.19 441 ARG A C 1
ATOM 3527 O O . ARG A 1 441 ? -21.726 -16.508 22.894 1.00 95.19 441 ARG A O 1
ATOM 3534 N N . LEU A 1 442 ? -23.792 -17.259 22.411 1.00 96.69 442 LEU A N 1
ATOM 3535 C CA . LEU A 1 442 ? -24.468 -15.968 22.466 1.00 96.69 442 LEU A CA 1
ATOM 3536 C C . LEU A 1 442 ? -24.660 -15.545 23.923 1.00 96.69 442 LEU A C 1
ATOM 3538 O O . LEU A 1 442 ? -25.000 -16.356 24.785 1.00 96.69 442 LEU A O 1
ATOM 3542 N N . THR A 1 443 ? -24.464 -14.259 24.203 1.00 96.12 443 THR A N 1
ATOM 3543 C CA . THR A 1 443 ? -24.577 -13.683 25.553 1.00 96.12 443 THR A CA 1
ATOM 3544 C C . THR A 1 443 ? -26.012 -13.278 25.914 1.00 96.12 443 THR A C 1
ATOM 3546 O O . THR A 1 443 ? -26.229 -12.380 26.728 1.00 96.12 443 THR A O 1
ATOM 3549 N N . PHE A 1 444 ? -26.994 -13.940 25.298 1.00 96.50 444 PHE A N 1
ATOM 3550 C CA . PHE A 1 444 ? -28.420 -13.749 25.540 1.00 96.50 444 PHE A CA 1
ATOM 3551 C C . PHE A 1 444 ? -29.209 -15.062 25.391 1.00 96.50 444 PHE A C 1
ATOM 3553 O O . PHE A 1 444 ? -28.680 -16.014 24.807 1.00 96.50 444 PHE A O 1
ATOM 3560 N N . PRO A 1 445 ? -30.456 -15.123 25.905 1.00 95.38 445 PRO A N 1
ATOM 3561 C CA . PRO A 1 445 ? -31.297 -16.320 25.857 1.00 95.38 445 PRO A CA 1
ATOM 3562 C C . PRO A 1 445 ? -31.795 -16.665 24.461 1.00 95.38 445 PRO A C 1
ATOM 3564 O O . PRO A 1 445 ? -31.971 -15.794 23.610 1.00 95.38 445 PRO A O 1
ATOM 3567 N N . ALA A 1 446 ? -32.078 -17.947 24.243 1.00 93.50 446 ALA A N 1
ATOM 3568 C CA . ALA A 1 446 ? -32.653 -18.411 22.990 1.00 93.50 446 ALA A CA 1
ATOM 3569 C C . ALA A 1 446 ? -34.030 -17.771 22.726 1.00 93.50 446 ALA A C 1
ATOM 3571 O O . ALA A 1 446 ? -34.794 -17.528 23.668 1.00 93.50 446 ALA A O 1
ATOM 3572 N N . PRO A 1 447 ? -34.403 -17.556 21.449 1.00 89.75 447 PRO A N 1
ATOM 3573 C CA . PRO A 1 447 ? -35.782 -17.254 21.089 1.00 89.75 447 PRO A CA 1
ATOM 3574 C C . PRO A 1 447 ? -36.729 -18.332 21.630 1.00 89.75 447 PRO A C 1
ATOM 3576 O O . PRO A 1 447 ? -36.391 -19.520 21.644 1.00 89.75 447 PRO A O 1
ATOM 3579 N N . SER A 1 448 ? -37.927 -17.932 22.063 1.00 81.56 448 SER A N 1
ATOM 3580 C CA . SER A 1 448 ? -38.894 -18.846 22.676 1.00 81.56 448 SER A CA 1
ATOM 3581 C C . SER A 1 448 ? -39.167 -20.070 21.790 1.00 81.56 448 SER A C 1
ATOM 3583 O O . SER A 1 448 ? -39.618 -19.936 20.656 1.00 81.56 448 SER A O 1
ATOM 3585 N N . GLY A 1 449 ? -38.899 -21.269 22.319 1.00 73.81 449 GLY A N 1
ATOM 3586 C CA . GLY A 1 449 ? -39.097 -22.543 21.612 1.00 73.81 449 GLY A CA 1
ATOM 3587 C C . GLY A 1 449 ? -37.974 -22.952 20.646 1.00 73.81 449 GLY A C 1
ATOM 3588 O O . GLY A 1 449 ? -38.135 -23.943 19.936 1.00 73.81 449 GLY A O 1
ATOM 3589 N N . GLY A 1 450 ? -36.852 -22.222 20.602 1.00 72.94 450 GLY A N 1
ATOM 3590 C CA . GLY A 1 450 ? -35.765 -22.433 19.638 1.00 72.94 450 GLY A CA 1
ATOM 3591 C C . GLY A 1 450 ? -34.501 -23.126 20.161 1.00 72.94 450 GLY A C 1
ATOM 3592 O O . GLY A 1 450 ? -33.617 -23.407 19.361 1.00 72.94 450 GLY A O 1
ATOM 3593 N N . GLU A 1 451 ? -34.388 -23.423 21.459 1.00 67.38 451 GLU A N 1
ATOM 3594 C CA . GLU A 1 451 ? -33.134 -23.876 22.103 1.00 67.38 451 GLU A CA 1
ATOM 3595 C C . GLU A 1 451 ? -32.470 -25.096 21.435 1.00 67.38 451 GLU A C 1
ATOM 3597 O O . GLU A 1 451 ? -31.246 -25.178 21.395 1.00 67.38 451 GLU A O 1
ATOM 3602 N N . ASN A 1 452 ? -33.257 -26.006 20.850 1.00 68.50 452 ASN A N 1
ATOM 3603 C CA . ASN A 1 452 ? -32.758 -27.218 20.186 1.00 68.50 452 ASN A CA 1
ATOM 3604 C C . ASN A 1 452 ? -32.652 -27.103 18.652 1.00 68.50 452 ASN A C 1
ATOM 3606 O O . ASN A 1 452 ? -32.323 -28.088 17.994 1.00 68.50 452 ASN A O 1
ATOM 3610 N N . ASN A 1 453 ? -32.943 -25.935 18.072 1.00 81.31 453 ASN A N 1
ATOM 3611 C CA . ASN A 1 453 ? -33.054 -25.761 16.617 1.00 81.31 453 ASN A CA 1
ATOM 3612 C C . ASN A 1 453 ? -31.809 -25.137 15.971 1.00 81.31 453 ASN A C 1
ATOM 3614 O O . ASN A 1 453 ? -31.750 -25.036 14.746 1.00 81.31 453 ASN A O 1
ATOM 3618 N N . TYR A 1 454 ? -30.827 -24.707 16.767 1.00 88.75 454 TYR A N 1
ATOM 3619 C CA . TYR A 1 454 ? -29.671 -23.956 16.283 1.00 88.75 454 TYR A CA 1
ATOM 3620 C C . TYR A 1 454 ? -28.382 -24.767 16.424 1.00 88.75 454 TYR A C 1
ATOM 3622 O O . TYR A 1 454 ? -27.792 -24.869 17.499 1.00 88.75 454 TYR A O 1
ATOM 3630 N N . GLU A 1 455 ? -27.933 -25.356 15.316 1.00 88.88 455 GLU A N 1
ATOM 3631 C CA . GLU A 1 455 ? -26.695 -26.131 15.283 1.00 88.88 455 GLU A CA 1
ATOM 3632 C C . GLU A 1 455 ? -25.473 -25.241 15.568 1.00 88.88 455 GLU A C 1
ATOM 3634 O O . GLU A 1 455 ? -25.339 -24.148 15.018 1.00 88.88 455 GLU A O 1
ATOM 3639 N N . ASN A 1 456 ? -24.553 -25.728 16.406 1.00 91.19 456 ASN A N 1
ATOM 3640 C CA . ASN A 1 456 ? -23.307 -25.048 16.787 1.00 91.19 456 ASN A CA 1
ATOM 3641 C C . ASN A 1 456 ? -23.478 -23.704 17.523 1.00 91.19 456 ASN A C 1
ATOM 3643 O O . ASN A 1 456 ? -22.509 -22.952 17.655 1.00 91.19 456 ASN A O 1
ATOM 3647 N N . ILE A 1 457 ? -24.675 -23.428 18.050 1.00 92.94 457 ILE A N 1
ATOM 3648 C CA . ILE A 1 457 ? -24.992 -22.222 18.819 1.00 92.94 457 ILE A CA 1
ATOM 3649 C C . ILE A 1 457 ? -25.443 -22.621 20.226 1.00 92.94 457 ILE A C 1
ATOM 3651 O O . ILE A 1 457 ? -26.246 -23.532 20.408 1.00 92.94 457 ILE A O 1
ATOM 3655 N N . VAL A 1 458 ? -24.914 -21.929 21.230 1.00 92.69 458 VAL A N 1
ATOM 3656 C CA . VAL A 1 458 ? -25.307 -22.040 22.638 1.00 92.69 458 VAL A CA 1
ATOM 3657 C C . VAL A 1 458 ? -25.784 -20.671 23.110 1.00 92.69 458 VAL A C 1
ATOM 3659 O O . VAL A 1 458 ? -25.225 -19.651 22.715 1.00 92.69 458 VAL A O 1
ATOM 3662 N N . PHE A 1 459 ? -26.801 -20.636 23.964 1.00 94.56 459 PHE A N 1
ATOM 3663 C CA . PHE A 1 459 ? -27.367 -19.400 24.504 1.00 94.56 459 PHE A CA 1
ATOM 3664 C C . PHE A 1 459 ? -27.038 -19.254 25.993 1.00 94.56 459 PHE A C 1
ATOM 3666 O O . PHE A 1 459 ? -26.820 -20.244 26.698 1.00 94.56 459 PHE A O 1
ATOM 3673 N N . ALA A 1 460 ? -26.968 -18.013 26.468 1.00 94.12 460 ALA A N 1
ATOM 3674 C CA . ALA A 1 460 ? -26.857 -17.709 27.890 1.00 94.12 460 ALA A CA 1
ATOM 3675 C C . ALA A 1 460 ? -28.243 -17.647 28.539 1.00 94.12 460 ALA A C 1
ATOM 3677 O O . ALA A 1 460 ? -29.212 -17.279 27.891 1.00 94.12 460 ALA A O 1
ATOM 3678 N N . ASP A 1 461 ? -28.343 -17.938 29.835 1.00 93.69 461 ASP A N 1
ATOM 3679 C CA . ASP A 1 461 ? -29.640 -17.937 30.535 1.00 93.69 461 ASP A CA 1
ATOM 3680 C C . ASP A 1 461 ? -30.209 -16.524 30.753 1.00 93.69 461 ASP A C 1
ATOM 3682 O O . ASP A 1 461 ? -31.396 -16.350 31.030 1.00 93.69 461 ASP A O 1
ATOM 3686 N N . SER A 1 462 ? -29.365 -15.498 30.634 1.00 94.69 462 SER A N 1
ATOM 3687 C CA . SER A 1 462 ? -29.729 -14.094 30.790 1.00 94.69 462 SER A CA 1
ATOM 3688 C C . SER A 1 462 ? -29.097 -13.231 29.703 1.00 94.69 462 SER A C 1
ATOM 3690 O O . SER A 1 462 ? -28.096 -13.598 29.089 1.00 94.69 462 SER A O 1
ATOM 3692 N N . ASP A 1 463 ? -29.714 -12.076 29.458 1.00 96.50 463 ASP A N 1
ATOM 3693 C CA . ASP A 1 463 ? -29.209 -11.086 28.513 1.00 96.50 463 ASP A CA 1
ATOM 3694 C C . ASP A 1 463 ? -28.154 -10.209 29.192 1.00 96.50 463 ASP A C 1
ATOM 3696 O O . ASP A 1 463 ? -28.454 -9.496 30.152 1.00 96.50 463 ASP A O 1
ATOM 3700 N N . ALA A 1 464 ? -26.916 -10.277 28.706 1.00 95.69 464 ALA A N 1
ATOM 3701 C CA . ALA A 1 464 ? -25.808 -9.490 29.238 1.00 95.69 464 ALA A CA 1
ATOM 3702 C C . ALA A 1 464 ? -25.654 -8.110 28.569 1.00 95.69 464 ALA A C 1
ATOM 3704 O O . ALA A 1 464 ? -24.813 -7.322 29.001 1.00 95.69 464 ALA A O 1
ATOM 3705 N N . ASN A 1 465 ? -26.420 -7.813 27.513 1.00 97.56 465 ASN A N 1
ATOM 3706 C CA . ASN A 1 465 ? -26.157 -6.674 26.629 1.00 97.56 465 ASN A CA 1
ATOM 3707 C C . ASN A 1 465 ? -27.212 -5.572 26.740 1.00 97.56 465 ASN A C 1
ATOM 3709 O O . ASN A 1 465 ? -26.865 -4.396 26.672 1.00 97.56 465 ASN A O 1
ATOM 3713 N N . GLU A 1 466 ? -28.479 -5.940 26.926 1.00 97.62 466 GLU A N 1
ATOM 3714 C CA . GLU A 1 466 ? -29.632 -5.033 26.851 1.00 97.62 466 GLU A CA 1
ATOM 3715 C C . GLU A 1 466 ? -29.460 -3.756 27.695 1.00 97.62 466 GLU A C 1
ATOM 3717 O O . GLU A 1 466 ? -29.567 -2.645 27.179 1.00 97.62 466 GLU A O 1
ATOM 3722 N N . ALA A 1 467 ? -29.079 -3.901 28.969 1.00 97.62 467 ALA A N 1
ATOM 3723 C CA . ALA A 1 467 ? -28.898 -2.767 29.879 1.00 97.62 467 ALA A CA 1
ATOM 3724 C C . ALA A 1 467 ? -27.789 -1.790 29.437 1.00 97.62 467 ALA A C 1
ATOM 3726 O O . ALA A 1 467 ? -27.847 -0.608 29.763 1.00 97.62 467 ALA A O 1
ATOM 3727 N N . TYR A 1 468 ? -26.781 -2.262 28.696 1.00 98.31 468 TYR A N 1
ATOM 3728 C CA . TYR A 1 468 ? -25.740 -1.400 28.135 1.00 98.31 468 TYR A CA 1
ATOM 3729 C C . TYR A 1 468 ? -26.232 -0.691 26.871 1.00 98.31 468 TYR A C 1
ATOM 3731 O O . TYR A 1 468 ? -26.031 0.514 26.731 1.00 98.31 468 TYR A O 1
ATOM 3739 N N . LEU A 1 469 ? -26.896 -1.423 25.969 1.00 98.69 469 LEU A N 1
ATOM 3740 C CA . LEU A 1 469 ? -27.396 -0.879 24.703 1.00 98.69 469 LEU A CA 1
ATOM 3741 C C . LEU A 1 469 ? -28.441 0.224 24.922 1.00 98.69 469 LEU A C 1
ATOM 3743 O O . LEU A 1 469 ? -28.382 1.245 24.239 1.00 98.69 469 LEU A O 1
ATOM 3747 N N . GLU A 1 470 ? -29.330 0.086 25.911 1.00 98.56 470 GLU A N 1
ATOM 3748 C CA . GLU A 1 470 ? -30.288 1.146 26.258 1.00 98.56 470 GLU A CA 1
ATOM 3749 C C . GLU A 1 470 ? -29.605 2.461 26.669 1.00 98.56 470 GLU A C 1
ATOM 3751 O O . GLU A 1 470 ? -30.034 3.548 26.275 1.00 98.56 470 GLU A O 1
ATOM 3756 N N . GLU A 1 471 ? -28.533 2.391 27.458 1.00 98.56 471 GLU A N 1
ATOM 3757 C CA . GLU A 1 471 ? -27.792 3.589 27.860 1.00 98.56 471 GLU A CA 1
ATOM 3758 C C . GLU A 1 471 ? -26.946 4.151 26.713 1.00 98.56 471 GLU A C 1
ATOM 3760 O O . GLU A 1 471 ? -26.803 5.369 26.582 1.00 98.56 471 GLU A O 1
ATOM 3765 N N . PHE A 1 472 ? -26.426 3.293 25.831 1.00 98.62 472 PHE A N 1
ATOM 3766 C CA . PHE A 1 472 ? -25.746 3.733 24.613 1.00 98.62 472 PHE A CA 1
ATOM 3767 C C . PHE A 1 472 ? -26.699 4.455 23.653 1.00 98.62 472 PHE A C 1
ATOM 3769 O O . PHE A 1 472 ? -26.299 5.462 23.063 1.00 98.62 472 PHE A O 1
ATOM 3776 N N . ASP A 1 473 ? -27.960 4.023 23.553 1.00 98.56 473 ASP A N 1
ATOM 3777 C CA . ASP A 1 473 ? -29.005 4.749 22.824 1.00 98.56 473 ASP A CA 1
ATOM 3778 C C . ASP A 1 473 ? -29.229 6.141 23.421 1.00 98.56 473 ASP A C 1
ATOM 3780 O O . ASP A 1 473 ? -29.181 7.142 22.701 1.00 98.56 473 ASP A O 1
ATOM 3784 N N . ARG A 1 474 ? -29.427 6.217 24.748 1.00 98.38 474 ARG A N 1
ATOM 3785 C CA . ARG A 1 474 ? -29.634 7.484 25.471 1.00 98.38 474 ARG A CA 1
ATOM 3786 C C . ARG A 1 474 ? -28.456 8.446 25.296 1.00 98.38 474 ARG A C 1
ATOM 3788 O O . ARG A 1 474 ? -28.663 9.653 25.185 1.00 98.38 474 ARG A O 1
ATOM 3795 N N . ALA A 1 475 ? -27.234 7.919 25.242 1.00 97.94 475 ALA A N 1
ATOM 3796 C CA . ALA A 1 475 ? -26.012 8.697 25.063 1.00 97.94 475 ALA A CA 1
ATOM 3797 C C . ALA A 1 475 ? -25.685 9.028 23.591 1.00 97.94 475 ALA A C 1
ATOM 3799 O O . ALA A 1 475 ? -24.772 9.817 23.335 1.00 97.94 475 ALA A O 1
ATOM 3800 N N . GLY A 1 476 ? -26.400 8.447 22.620 1.00 97.38 476 GLY A N 1
ATOM 3801 C CA . GLY A 1 476 ? -26.151 8.641 21.188 1.00 97.38 476 GLY A CA 1
ATOM 3802 C C . GLY A 1 476 ? -24.844 8.009 20.692 1.00 97.38 476 GLY A C 1
ATOM 3803 O O . GLY A 1 476 ? -24.202 8.546 19.785 1.00 97.38 476 GLY A O 1
ATOM 3804 N N . TYR A 1 477 ? -24.419 6.908 21.317 1.00 98.38 477 TYR A N 1
ATOM 3805 C CA . TYR A 1 477 ? -23.196 6.186 20.962 1.00 98.38 477 TYR A CA 1
ATOM 3806 C C . TYR A 1 477 ? -23.434 5.307 19.731 1.00 98.38 477 TYR A C 1
ATOM 3808 O O . TYR A 1 477 ? -24.570 5.074 19.325 1.00 98.38 477 TYR A O 1
ATOM 3816 N N . GLN A 1 478 ? -22.357 4.832 19.108 1.00 98.12 478 GLN A N 1
ATOM 3817 C CA . GLN A 1 478 ? -22.432 3.931 17.959 1.00 98.12 478 GLN A CA 1
ATOM 3818 C C . GLN A 1 478 ? -21.855 2.559 18.303 1.00 98.12 478 GLN A C 1
ATOM 3820 O O . GLN A 1 478 ? -20.740 2.462 18.799 1.00 98.12 478 GLN A O 1
ATOM 3825 N N . VAL A 1 479 ? -22.588 1.488 18.033 1.00 98.62 479 VAL A N 1
ATOM 3826 C CA . VAL A 1 479 ? -22.228 0.139 18.470 1.00 98.62 479 VAL A CA 1
ATOM 3827 C C . VAL A 1 479 ? -22.188 -0.803 17.282 1.00 98.62 479 VAL A C 1
ATOM 3829 O O . VAL A 1 479 ? -23.150 -0.930 16.524 1.00 98.62 479 VAL A O 1
ATOM 3832 N N . TRP A 1 480 ? -21.065 -1.494 17.144 1.00 98.62 480 TRP A N 1
ATOM 3833 C CA . TRP A 1 480 ? -20.972 -2.691 16.331 1.00 98.62 480 TRP A CA 1
ATOM 3834 C C . TRP A 1 480 ? -21.236 -3.920 17.194 1.00 98.62 480 TRP A C 1
ATOM 3836 O O . TRP A 1 480 ? -20.565 -4.105 18.209 1.00 98.62 480 TRP A O 1
ATOM 3846 N N . LEU A 1 481 ? -22.158 -4.783 16.774 1.00 98.75 481 LEU A N 1
ATOM 3847 C CA . LEU A 1 481 ? -22.403 -6.062 17.442 1.00 98.75 481 LEU A CA 1
ATOM 3848 C C . LEU A 1 481 ? -21.505 -7.131 16.815 1.00 98.75 481 LEU A C 1
ATOM 3850 O O . LEU A 1 481 ? -21.727 -7.512 15.668 1.00 98.75 481 LEU A O 1
ATOM 3854 N N . GLN A 1 482 ? -20.477 -7.581 17.538 1.00 98.69 482 GLN A N 1
ATOM 3855 C CA . GLN A 1 482 ? -19.501 -8.554 17.037 1.00 98.69 482 GLN A CA 1
ATOM 3856 C C . GLN A 1 482 ? -19.807 -9.974 17.529 1.00 98.69 482 GLN A C 1
ATOM 3858 O O . GLN A 1 482 ? -20.118 -10.175 18.704 1.00 98.69 482 GLN A O 1
ATOM 3863 N N . VAL A 1 483 ? -19.627 -10.961 16.651 1.00 98.56 483 VAL A N 1
ATOM 3864 C CA . VAL A 1 483 ? -19.640 -12.391 16.987 1.00 98.56 483 VAL A CA 1
ATOM 3865 C C . VAL A 1 483 ? -18.275 -13.044 16.780 1.00 98.56 483 VAL A C 1
ATOM 3867 O O . VAL A 1 483 ? -17.539 -12.697 15.853 1.00 98.56 483 VAL A O 1
ATOM 3870 N N . GLU A 1 484 ? -17.976 -14.039 17.610 1.00 97.50 484 GLU A N 1
ATOM 3871 C CA . GLU A 1 484 ? -16.952 -15.060 17.368 1.00 97.50 484 GLU A CA 1
ATOM 3872 C C . GLU A 1 484 ? -17.676 -16.337 16.899 1.00 97.50 484 GLU A C 1
ATOM 3874 O O . GLU A 1 484 ? -18.219 -17.086 17.720 1.00 97.50 484 GLU A O 1
ATOM 3879 N N . PRO A 1 485 ? -17.800 -16.565 15.579 1.00 95.88 485 PRO A N 1
ATOM 3880 C CA . PRO A 1 485 ? -18.832 -17.451 15.036 1.00 95.88 485 PRO A CA 1
ATOM 3881 C C . PRO A 1 485 ? -18.567 -18.951 15.212 1.00 95.88 485 PRO A C 1
ATOM 3883 O O . PRO A 1 485 ? -19.516 -19.732 15.161 1.00 95.88 485 PRO A O 1
ATOM 3886 N N . ALA A 1 486 ? -17.317 -19.379 15.410 1.00 93.50 486 ALA A N 1
ATOM 3887 C CA . ALA A 1 486 ? -16.958 -20.798 15.448 1.00 93.50 486 ALA A CA 1
ATOM 3888 C C . ALA A 1 486 ? -17.535 -21.560 14.228 1.00 93.50 486 ALA A C 1
ATOM 3890 O O . ALA A 1 486 ? -17.446 -21.085 13.091 1.00 93.50 486 ALA A O 1
ATOM 3891 N N . MET A 1 487 ? -18.158 -22.724 14.445 1.00 91.31 487 MET A N 1
ATOM 3892 C CA . MET A 1 487 ? -18.834 -23.509 13.402 1.00 91.31 487 MET A CA 1
ATOM 3893 C C . MET A 1 487 ? -20.278 -23.080 13.105 1.00 91.31 487 MET A C 1
ATOM 3895 O O . MET A 1 487 ? -20.942 -23.736 12.299 1.00 91.31 487 MET A O 1
ATOM 3899 N N . ALA A 1 488 ? -20.793 -22.018 13.723 1.00 93.31 488 ALA A N 1
ATOM 3900 C CA . ALA A 1 488 ? -22.162 -21.580 13.477 1.00 93.31 488 ALA A CA 1
ATOM 3901 C C . ALA A 1 488 ? -22.348 -21.014 12.061 1.00 93.31 488 ALA A C 1
ATOM 3903 O O . ALA A 1 488 ? -21.432 -20.467 11.438 1.00 93.31 488 ALA A O 1
ATOM 3904 N N . ASP A 1 489 ? -23.569 -21.148 11.547 1.00 94.75 489 ASP A N 1
ATOM 3905 C CA . ASP A 1 489 ? -23.969 -20.529 10.291 1.00 94.75 489 ASP A CA 1
ATOM 3906 C C . ASP A 1 489 ? -24.103 -19.004 10.459 1.00 94.75 489 ASP A C 1
ATOM 3908 O O . ASP A 1 489 ? -24.886 -18.520 11.277 1.00 94.75 489 ASP A O 1
ATOM 3912 N N . LEU A 1 490 ? -23.321 -18.233 9.693 1.00 97.31 490 LEU A N 1
ATOM 3913 C CA . LEU A 1 490 ? -23.271 -16.773 9.836 1.00 97.31 490 LEU A CA 1
ATOM 3914 C C . LEU A 1 490 ? -24.595 -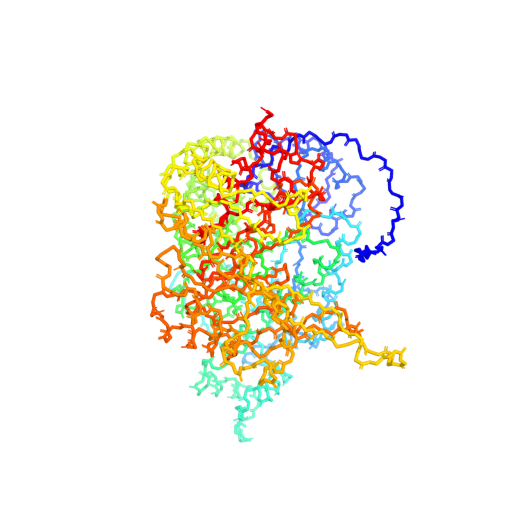16.072 9.496 1.00 97.31 490 LEU A C 1
ATOM 3916 O O . LEU A 1 490 ? -24.985 -15.203 10.272 1.00 97.31 490 LEU A O 1
ATOM 3920 N N . PRO A 1 491 ? -25.306 -16.405 8.399 1.00 97.88 491 PRO A N 1
ATOM 3921 C CA . PRO A 1 491 ? -26.646 -15.876 8.155 1.00 97.88 491 PRO A CA 1
ATOM 3922 C C . PRO A 1 491 ? -27.588 -16.075 9.347 1.00 97.88 491 PRO A C 1
ATOM 3924 O O . PRO A 1 491 ? -28.242 -15.119 9.757 1.00 97.88 491 PRO A O 1
ATOM 3927 N N . THR A 1 492 ? -27.585 -17.268 9.948 1.00 97.00 492 THR A N 1
ATOM 3928 C CA . THR A 1 492 ? -28.375 -17.569 11.152 1.00 97.00 492 THR A CA 1
ATOM 3929 C C . THR A 1 492 ? -27.963 -16.698 12.344 1.00 97.00 492 THR A C 1
ATOM 3931 O O . THR A 1 492 ? -28.825 -16.143 13.023 1.00 97.00 492 THR A O 1
ATOM 3934 N N . LEU A 1 493 ? -26.659 -16.516 12.590 1.00 97.62 493 LEU A N 1
ATOM 3935 C CA . LEU A 1 493 ? -26.178 -15.626 13.656 1.00 97.62 493 LEU A CA 1
ATOM 3936 C C . LEU A 1 493 ? -26.565 -14.164 13.438 1.00 97.62 493 LEU A C 1
ATOM 3938 O O . LEU A 1 493 ? -26.953 -13.494 14.395 1.00 97.62 493 LEU A O 1
ATOM 3942 N N . ILE A 1 494 ? -26.469 -13.673 12.200 1.00 98.62 494 ILE A N 1
ATOM 3943 C CA . ILE A 1 494 ? -26.893 -12.316 11.844 1.00 98.62 494 ILE A CA 1
ATOM 3944 C C . ILE A 1 494 ? -28.363 -12.135 12.213 1.00 98.62 494 ILE A C 1
ATOM 3946 O O . ILE A 1 494 ? -28.698 -11.150 12.862 1.00 98.62 494 ILE A O 1
ATOM 3950 N N . ASP A 1 495 ? -29.228 -13.083 11.850 1.00 98.00 495 ASP A N 1
ATOM 3951 C CA . ASP A 1 495 ? -30.654 -12.979 12.158 1.00 98.00 495 ASP A CA 1
ATOM 3952 C C . ASP A 1 495 ? -30.930 -13.010 13.656 1.00 98.00 495 ASP A C 1
ATOM 3954 O O . ASP A 1 495 ? -31.643 -12.143 14.141 1.00 98.00 495 ASP A O 1
ATOM 3958 N N . LEU A 1 496 ? -30.327 -13.943 14.397 1.00 97.69 496 LEU A N 1
ATOM 3959 C CA . LEU A 1 496 ? -30.534 -14.061 15.843 1.00 97.69 496 LEU A CA 1
ATOM 3960 C C . LEU A 1 496 ? -30.111 -12.797 16.599 1.00 97.69 496 LEU A C 1
ATOM 3962 O O . LEU A 1 496 ? -30.819 -12.327 17.489 1.00 97.69 496 LEU A O 1
ATOM 3966 N N . VAL A 1 497 ? -28.950 -12.240 16.251 1.00 98.44 497 VAL A N 1
ATOM 3967 C CA . VAL A 1 497 ? -28.430 -11.028 16.895 1.00 98.44 497 VAL A CA 1
ATOM 3968 C C . VAL A 1 497 ? -29.243 -9.800 16.484 1.00 98.44 497 VAL A C 1
ATOM 3970 O O . VAL A 1 497 ? -29.558 -8.965 17.333 1.00 98.44 497 VAL A O 1
ATOM 3973 N N . MET A 1 498 ? -29.593 -9.671 15.201 1.00 98.38 498 MET A N 1
ATOM 3974 C CA . MET A 1 498 ? -30.336 -8.508 14.710 1.00 98.38 498 MET A CA 1
ATOM 3975 C C . MET A 1 498 ? -31.793 -8.525 15.161 1.00 98.38 498 MET A C 1
ATOM 3977 O O . MET A 1 498 ? -32.279 -7.491 15.598 1.00 98.38 498 MET A O 1
ATOM 3981 N N . GLU A 1 499 ? -32.464 -9.677 15.169 1.00 97.06 499 GLU A N 1
ATOM 3982 C CA . GLU A 1 499 ? -33.813 -9.813 15.732 1.00 97.06 499 GLU A CA 1
ATOM 3983 C C . GLU A 1 499 ? -33.868 -9.311 17.174 1.00 97.06 499 GLU A C 1
ATOM 3985 O O . GLU A 1 499 ? -34.813 -8.629 17.573 1.00 97.06 499 GLU A O 1
ATOM 3990 N N . ARG A 1 500 ? -32.818 -9.606 17.946 1.00 97.38 500 ARG A N 1
ATOM 3991 C CA . ARG A 1 500 ? -32.720 -9.192 19.339 1.00 97.38 500 ARG A CA 1
ATOM 3992 C C . ARG A 1 500 ? -32.434 -7.697 19.492 1.00 97.38 500 ARG A C 1
ATOM 3994 O O . ARG A 1 500 ? -33.101 -7.034 20.287 1.00 97.38 500 ARG A O 1
ATOM 4001 N N . TYR A 1 501 ? -31.450 -7.173 18.759 1.00 98.44 501 TYR A N 1
ATOM 4002 C CA . TYR A 1 501 ? -30.835 -5.880 19.079 1.00 98.44 501 TYR A CA 1
ATOM 4003 C C . TYR A 1 501 ? -30.969 -4.792 18.005 1.00 98.44 501 TYR A C 1
ATOM 4005 O O . TYR A 1 501 ? -30.636 -3.643 18.285 1.00 98.44 501 TYR A O 1
ATOM 4013 N N . SER A 1 502 ? -31.498 -5.067 16.807 1.00 97.38 502 SER A N 1
ATOM 4014 C CA . SER A 1 502 ? -31.586 -4.051 15.736 1.00 97.38 502 SER A CA 1
ATOM 4015 C C . SER A 1 502 ? -32.540 -2.894 16.055 1.00 97.38 502 SER A C 1
ATOM 4017 O O . SER A 1 502 ? -32.537 -1.878 15.363 1.00 97.38 502 SER A O 1
ATOM 4019 N N . ARG A 1 503 ? -33.378 -3.033 17.090 1.00 97.50 503 ARG A N 1
ATOM 4020 C CA . ARG A 1 503 ? -34.249 -1.958 17.589 1.00 97.50 503 ARG A CA 1
ATOM 4021 C C . ARG A 1 503 ? -33.482 -0.812 18.252 1.00 97.50 503 ARG A C 1
ATOM 4023 O O . ARG A 1 503 ? -34.044 0.273 18.380 1.00 97.50 503 ARG A O 1
ATOM 4030 N N . HIS A 1 504 ? -32.244 -1.052 18.684 1.00 98.50 504 HIS A N 1
ATOM 4031 C CA . HIS A 1 504 ? -31.410 -0.044 19.327 1.00 98.50 504 HIS A CA 1
ATOM 4032 C C . HIS A 1 504 ? -30.833 0.917 18.277 1.00 98.50 504 HIS A C 1
ATOM 4034 O O . HIS A 1 504 ? -30.051 0.481 17.426 1.00 98.50 504 HIS A O 1
ATOM 4040 N N . PRO A 1 505 ? -31.176 2.220 18.297 1.00 97.69 505 PRO A N 1
ATOM 4041 C CA . PRO A 1 505 ? -30.625 3.199 17.361 1.00 97.69 505 PRO A CA 1
ATOM 4042 C C . PRO A 1 505 ? -29.101 3.370 17.447 1.00 97.69 505 PRO A C 1
ATOM 4044 O O . PRO A 1 505 ? -28.507 3.872 16.491 1.00 97.69 505 PRO A O 1
ATOM 4047 N N . CYS A 1 506 ? -28.456 2.972 18.550 1.00 98.19 506 CYS A N 1
ATOM 4048 C CA . CYS A 1 506 ? -26.999 2.966 18.648 1.00 98.19 506 CYS A CA 1
ATOM 4049 C C . CYS A 1 506 ? -26.345 1.915 17.739 1.00 98.19 506 CYS A C 1
ATOM 4051 O O . CYS A 1 506 ? -25.191 2.094 17.349 1.00 98.19 506 CYS A O 1
ATOM 4053 N N . VAL A 1 507 ? -27.046 0.839 17.360 1.00 98.56 507 VAL A N 1
ATOM 4054 C CA . VAL A 1 507 ? -26.483 -0.236 16.531 1.00 98.56 507 VAL A CA 1
ATOM 4055 C C . VAL A 1 507 ? -26.283 0.257 15.102 1.00 98.56 507 VAL A C 1
ATOM 4057 O O . VAL A 1 507 ? -27.231 0.662 14.431 1.00 98.56 507 VAL A O 1
ATOM 4060 N N . ILE A 1 508 ? -25.041 0.199 14.617 1.00 97.19 508 ILE A N 1
ATOM 4061 C CA . ILE A 1 508 ? -24.677 0.644 13.260 1.00 97.19 508 ILE A CA 1
ATOM 4062 C C . ILE A 1 508 ? -24.383 -0.506 12.295 1.00 97.19 508 ILE A C 1
ATOM 4064 O O . ILE A 1 508 ? -24.236 -0.281 11.091 1.00 97.19 508 ILE A O 1
ATOM 4068 N N . GLY A 1 509 ? -24.286 -1.730 12.806 1.00 98.12 509 GLY A N 1
ATOM 4069 C CA . GLY A 1 509 ? -23.975 -2.888 11.987 1.00 98.12 509 GLY A CA 1
ATOM 4070 C C . GLY A 1 509 ? -23.531 -4.103 12.784 1.00 98.12 509 GLY A C 1
ATOM 4071 O O . GLY A 1 509 ? -23.665 -4.170 14.009 1.00 98.12 509 GLY A O 1
ATOM 4072 N N . PHE A 1 510 ? -22.973 -5.059 12.050 1.00 98.81 510 PHE A N 1
ATOM 4073 C CA . PHE A 1 510 ? -22.539 -6.356 12.554 1.00 98.81 510 PHE A CA 1
ATOM 4074 C C . PHE A 1 510 ? -21.042 -6.549 12.331 1.00 98.81 510 PHE A C 1
ATOM 4076 O O . PHE A 1 510 ? -20.491 -6.066 11.342 1.00 98.81 510 PHE A O 1
ATOM 4083 N N . GLY A 1 511 ? -20.393 -7.267 13.235 1.00 98.62 511 GLY A N 1
ATOM 4084 C CA . GLY A 1 511 ? -18.979 -7.597 13.173 1.00 98.62 511 GLY A CA 1
ATOM 4085 C C . GLY A 1 511 ? -18.750 -9.098 13.193 1.00 98.62 511 GLY A C 1
ATOM 4086 O O . GLY A 1 511 ? -19.350 -9.804 14.000 1.00 98.62 511 GLY A O 1
ATOM 4087 N N . VAL A 1 512 ? -17.846 -9.587 12.351 1.00 98.69 512 VAL A N 1
ATOM 4088 C CA . VAL A 1 512 ? -17.391 -10.981 12.394 1.00 98.69 512 VAL A CA 1
ATOM 4089 C C . VAL A 1 512 ? -15.913 -11.004 12.731 1.00 98.69 512 VAL A C 1
ATOM 4091 O O . VAL A 1 512 ? -15.095 -10.431 12.009 1.00 98.69 512 VAL A O 1
ATOM 4094 N N . ASP A 1 513 ? -15.580 -11.687 13.820 1.00 97.88 513 ASP A N 1
ATOM 4095 C CA . ASP A 1 513 ? -14.208 -12.068 14.108 1.00 97.88 513 ASP A CA 1
ATOM 4096 C C . ASP A 1 513 ? -13.829 -13.285 13.259 1.00 97.88 513 ASP A C 1
ATOM 4098 O O . ASP A 1 513 ? -14.246 -14.414 13.537 1.00 97.88 513 ASP A O 1
ATOM 4102 N N . VAL A 1 514 ? -13.114 -13.041 12.159 1.00 97.81 514 VAL A N 1
ATOM 4103 C CA . VAL A 1 514 ? -12.831 -14.071 11.153 1.00 97.81 514 VAL A CA 1
ATOM 4104 C C . VAL A 1 514 ? -11.798 -15.078 11.655 1.00 97.81 514 VAL A C 1
ATOM 4106 O O . VAL A 1 514 ? -11.783 -16.200 11.155 1.00 97.81 514 VAL A O 1
ATOM 4109 N N . GLU A 1 515 ? -11.028 -14.747 12.700 1.00 94.56 515 GLU A N 1
ATOM 4110 C CA . GLU A 1 515 ? -10.121 -15.696 13.369 1.00 94.56 515 GLU A CA 1
ATOM 4111 C C . GLU A 1 515 ? -10.882 -16.966 13.773 1.00 94.56 515 GLU A C 1
ATOM 4113 O O . GLU A 1 515 ? -10.390 -18.088 13.642 1.00 94.56 515 GLU A O 1
ATOM 4118 N N . TRP A 1 516 ? -12.134 -16.781 14.197 1.00 94.94 516 TRP A N 1
ATOM 4119 C CA . TRP A 1 516 ? -12.994 -17.849 14.683 1.00 94.94 516 TRP A CA 1
ATOM 4120 C C . TRP A 1 516 ? -13.948 -18.395 13.616 1.00 94.94 516 TRP A C 1
ATOM 4122 O O . TRP A 1 516 ? -14.758 -19.269 13.924 1.00 94.94 516 TRP A O 1
ATOM 4132 N N . HIS A 1 517 ? -13.896 -17.919 12.367 1.00 95.12 517 HIS A N 1
ATOM 4133 C CA . HIS A 1 517 ? -14.784 -18.401 11.308 1.00 95.12 517 HIS A CA 1
ATOM 4134 C C . HIS A 1 517 ? -14.439 -19.832 10.903 1.00 95.12 517 HIS A C 1
ATOM 4136 O O . HIS A 1 517 ? -13.380 -20.084 10.338 1.00 95.12 517 HIS A O 1
ATOM 4142 N N . ARG A 1 518 ? -15.354 -20.776 11.170 1.00 91.44 518 ARG A N 1
ATOM 4143 C CA . ARG A 1 518 ? -15.154 -22.213 10.908 1.00 91.44 518 ARG A CA 1
ATOM 4144 C C . ARG A 1 518 ? -13.847 -22.738 11.515 1.00 91.44 518 ARG A C 1
ATOM 4146 O O . ARG A 1 518 ? -13.183 -23.579 10.918 1.00 91.44 518 ARG A O 1
ATOM 4153 N N . TRP A 1 519 ? -13.480 -22.214 12.686 1.00 88.25 519 TRP A N 1
ATOM 4154 C CA . TRP A 1 519 ? -12.226 -22.553 13.352 1.00 88.25 519 TRP A CA 1
ATOM 4155 C C . TRP A 1 519 ? -12.120 -24.054 13.627 1.00 88.25 519 TRP A C 1
ATOM 4157 O O . TRP A 1 519 ? -13.020 -24.644 14.241 1.00 88.25 519 TRP A O 1
ATOM 4167 N N . SER A 1 520 ? -11.000 -24.640 13.200 1.00 78.19 520 SER A N 1
ATOM 4168 C CA . SER A 1 520 ? -10.659 -26.046 13.408 1.00 78.19 520 SER A CA 1
ATOM 4169 C C . SER A 1 520 ? -9.517 -26.167 14.423 1.00 78.19 520 SER A C 1
ATOM 4171 O O . SER A 1 520 ? -8.561 -25.393 14.411 1.00 78.19 520 SER A O 1
ATOM 4173 N N . GLU A 1 521 ? -9.593 -27.160 15.311 1.00 72.56 521 GLU A N 1
ATOM 4174 C CA . GLU A 1 521 ? -8.498 -27.428 16.252 1.00 72.56 521 GLU A CA 1
ATOM 4175 C C . GLU A 1 521 ? -7.309 -28.119 15.581 1.00 72.56 521 GLU A C 1
ATOM 4177 O O . GLU A 1 521 ? -6.172 -27.924 16.002 1.00 72.56 521 GLU A O 1
ATOM 4182 N N . GLN A 1 522 ? -7.569 -28.904 14.531 1.00 73.75 522 GLN A N 1
ATOM 4183 C CA . GLN A 1 522 ? -6.535 -29.606 13.774 1.00 73.75 522 GLN A CA 1
ATOM 4184 C C . GLN A 1 522 ? -5.545 -28.623 13.144 1.00 73.75 522 GLN A C 1
ATOM 4186 O O . GLN A 1 522 ? -4.337 -28.843 13.219 1.00 73.75 522 GLN A O 1
ATOM 4191 N N . ASP A 1 523 ? -6.063 -27.544 12.559 1.00 74.88 523 ASP A N 1
ATOM 4192 C CA . ASP A 1 523 ? -5.260 -26.530 11.875 1.00 74.88 523 ASP A CA 1
ATOM 4193 C C . ASP A 1 523 ? -4.948 -25.340 12.797 1.00 74.88 523 ASP A C 1
ATOM 4195 O O . ASP A 1 523 ? -4.089 -24.519 12.487 1.00 74.88 523 ASP A O 1
ATOM 4199 N N . ASN A 1 524 ? -5.625 -25.269 13.954 1.00 80.75 524 ASN A N 1
ATOM 4200 C CA . ASN A 1 524 ? -5.599 -24.147 14.891 1.00 80.75 524 ASN A CA 1
ATOM 4201 C C . ASN A 1 524 ? -5.852 -22.806 14.181 1.00 80.75 524 ASN A C 1
ATOM 4203 O O . ASN A 1 524 ? -5.207 -21.799 14.472 1.00 80.75 524 ASN A O 1
ATOM 4207 N N . GLU A 1 525 ? -6.785 -22.804 13.229 1.00 83.44 525 GLU A N 1
ATOM 4208 C CA . GLU A 1 525 ? -7.005 -21.676 12.333 1.00 83.44 525 GLU A CA 1
ATOM 4209 C C . GLU A 1 525 ? -8.453 -21.614 11.824 1.00 83.44 525 GLU A C 1
ATOM 4211 O O . GLU A 1 525 ? -9.143 -22.631 11.705 1.00 83.44 525 GLU A O 1
ATOM 4216 N N . GLY A 1 526 ? -8.911 -20.395 11.528 1.00 86.94 526 GLY A N 1
ATOM 4217 C CA . GLY A 1 526 ? -10.152 -20.130 10.809 1.00 86.94 526 GLY A CA 1
ATOM 4218 C C . GLY A 1 526 ? -10.011 -20.254 9.287 1.00 86.94 526 GLY A C 1
ATOM 4219 O O . GLY A 1 526 ? -8.923 -20.169 8.700 1.00 86.94 526 GLY A O 1
ATOM 4220 N N . VAL A 1 527 ? -11.155 -20.416 8.627 1.00 93.00 527 VAL A N 1
ATOM 4221 C CA . VAL A 1 527 ? -11.277 -20.460 7.167 1.00 93.00 527 VAL A CA 1
ATOM 4222 C C . VAL A 1 527 ? -11.399 -19.039 6.617 1.00 93.00 527 VAL A C 1
ATOM 4224 O O . VAL A 1 527 ? -12.115 -18.204 7.164 1.00 93.00 527 VAL A O 1
ATOM 4227 N N . ALA A 1 528 ? -10.715 -18.767 5.504 1.00 96.31 528 ALA A N 1
ATOM 4228 C CA . ALA A 1 528 ? -10.813 -17.482 4.821 1.00 96.31 528 ALA A CA 1
ATOM 4229 C C . ALA A 1 528 ? -12.235 -17.225 4.293 1.00 96.31 528 ALA A C 1
ATOM 4231 O O . ALA A 1 528 ? -12.898 -18.127 3.778 1.00 96.31 528 ALA A O 1
ATOM 4232 N N . VAL A 1 529 ? -12.680 -15.974 4.369 1.00 97.62 529 VAL A N 1
ATOM 4233 C CA . VAL A 1 529 ? -13.981 -15.541 3.853 1.00 97.62 529 VAL A CA 1
ATOM 4234 C C . VAL A 1 529 ? -13.847 -15.139 2.388 1.00 97.62 529 VAL A C 1
ATOM 4236 O O . VAL A 1 529 ? -13.047 -14.277 2.028 1.00 97.62 529 VAL A O 1
ATOM 4239 N N . THR A 1 530 ? -14.665 -15.747 1.536 1.00 98.00 530 THR A N 1
ATOM 4240 C CA . THR A 1 530 ? -14.732 -15.443 0.101 1.00 98.00 530 THR A CA 1
ATOM 4241 C C . THR A 1 530 ? -15.573 -14.197 -0.193 1.00 98.00 530 THR A C 1
ATOM 4243 O O . THR A 1 530 ? -16.405 -13.773 0.612 1.00 98.00 530 THR A O 1
ATOM 4246 N N . ASP A 1 531 ? -15.405 -13.633 -1.393 1.00 98.19 531 ASP A N 1
ATOM 4247 C CA . ASP A 1 531 ? -16.219 -12.512 -1.882 1.00 98.19 531 ASP A CA 1
ATOM 4248 C C . ASP A 1 531 ? -17.725 -12.829 -1.881 1.00 98.19 531 ASP A C 1
ATOM 4250 O O . ASP A 1 531 ? -18.534 -11.984 -1.495 1.00 98.19 531 ASP A O 1
ATOM 4254 N N . ASP A 1 532 ? -18.106 -14.050 -2.265 1.00 98.25 532 ASP A N 1
ATOM 4255 C CA . ASP A 1 532 ? -19.511 -14.462 -2.330 1.00 98.25 532 ASP A CA 1
ATOM 4256 C C . ASP A 1 532 ? -20.126 -14.654 -0.940 1.00 98.25 532 ASP A C 1
ATOM 4258 O O . ASP A 1 532 ? -21.264 -14.242 -0.712 1.00 98.25 532 ASP A O 1
ATOM 4262 N N . GLN A 1 533 ? -19.369 -15.204 0.018 1.00 98.25 533 GLN A N 1
ATOM 4263 C CA . GLN A 1 533 ? -19.816 -15.288 1.411 1.00 98.25 533 GLN A CA 1
ATOM 4264 C C . GLN A 1 533 ? -20.033 -13.898 2.005 1.00 98.25 533 GLN A C 1
ATOM 4266 O O . GLN A 1 533 ? -21.082 -13.637 2.591 1.00 98.25 533 GLN A O 1
ATOM 4271 N N . ALA A 1 534 ? -19.080 -12.984 1.818 1.00 98.44 534 ALA A N 1
ATOM 4272 C CA . ALA A 1 534 ? -19.213 -11.632 2.338 1.00 98.44 534 ALA A CA 1
ATOM 4273 C C . ALA A 1 534 ? -20.381 -10.871 1.694 1.00 98.44 534 ALA A C 1
ATOM 4275 O O . ALA A 1 534 ? -21.119 -10.185 2.403 1.00 98.44 534 ALA A O 1
ATOM 4276 N N . ARG A 1 535 ? -20.607 -11.036 0.381 1.00 98.50 535 ARG A N 1
ATOM 4277 C CA . ARG A 1 535 ? -21.787 -10.485 -0.304 1.00 98.50 535 ARG A CA 1
ATOM 4278 C C . ARG A 1 535 ? -23.081 -11.019 0.305 1.00 98.50 535 ARG A C 1
ATOM 4280 O O . ARG A 1 535 ? -23.941 -10.225 0.678 1.00 98.50 535 ARG A O 1
ATOM 4287 N N . LEU A 1 536 ? -23.185 -12.337 0.480 1.00 98.56 536 LEU A N 1
ATOM 4288 C CA . LEU A 1 536 ? -24.348 -12.977 1.096 1.00 98.56 536 LEU A CA 1
ATOM 4289 C C . LEU A 1 536 ? -24.617 -12.438 2.510 1.00 98.56 536 LEU A C 1
ATOM 4291 O O . LEU A 1 536 ? -25.766 -12.172 2.864 1.00 98.56 536 LEU A O 1
ATOM 4295 N N . TRP A 1 537 ? -23.576 -12.258 3.326 1.00 98.69 537 TRP A N 1
ATOM 4296 C CA . TRP A 1 537 ? -23.717 -11.749 4.693 1.00 98.69 537 TRP A CA 1
ATOM 4297 C C . TRP A 1 537 ? -24.159 -10.283 4.721 1.00 98.69 537 TRP A C 1
ATOM 4299 O O . TRP A 1 537 ? -25.042 -9.932 5.503 1.00 98.69 537 TRP A O 1
ATOM 4309 N N . VAL A 1 538 ? -23.622 -9.440 3.831 1.00 98.62 538 VAL A N 1
ATOM 4310 C CA . VAL A 1 538 ? -24.072 -8.046 3.665 1.00 98.62 538 VAL A CA 1
ATOM 4311 C C . VAL A 1 538 ? -25.536 -7.992 3.228 1.00 98.62 538 VAL A C 1
ATOM 4313 O O . VAL A 1 538 ? -26.324 -7.246 3.810 1.00 98.62 538 VAL A O 1
ATOM 4316 N N . GLU A 1 539 ? -25.927 -8.796 2.238 1.00 98.38 539 GLU A N 1
ATOM 4317 C CA . GLU A 1 539 ? -27.315 -8.879 1.773 1.00 98.38 539 GLU A CA 1
ATOM 4318 C C . GLU A 1 539 ? -28.259 -9.347 2.883 1.00 98.38 539 GLU A C 1
ATOM 4320 O O . GLU A 1 539 ? -29.360 -8.808 3.018 1.00 98.38 539 GLU A O 1
ATOM 4325 N N . ARG A 1 540 ? -27.836 -10.316 3.709 1.00 98.44 540 ARG A N 1
ATOM 4326 C CA . ARG A 1 540 ? -28.628 -10.786 4.851 1.00 98.44 540 ARG A CA 1
ATOM 4327 C C . ARG A 1 540 ? -28.802 -9.689 5.897 1.00 98.44 540 ARG A C 1
ATOM 4329 O O . ARG A 1 540 ? -29.932 -9.438 6.311 1.00 98.44 540 ARG A O 1
ATOM 4336 N N . LEU A 1 541 ? -27.716 -9.010 6.266 1.00 98.62 541 LEU A N 1
ATOM 4337 C CA . LEU A 1 541 ? -27.717 -7.928 7.250 1.00 98.62 541 LEU A CA 1
ATOM 4338 C C . LEU A 1 541 ? -28.593 -6.748 6.811 1.00 98.62 541 LEU A C 1
ATOM 4340 O O . LEU A 1 541 ? -29.392 -6.237 7.594 1.00 98.62 541 LEU A O 1
ATOM 4344 N N . ARG A 1 542 ? -28.503 -6.342 5.540 1.00 98.25 542 ARG A N 1
ATOM 4345 C CA . ARG A 1 542 ? -29.248 -5.189 5.008 1.00 98.25 542 ARG A CA 1
ATOM 4346 C C . ARG A 1 542 ? -30.765 -5.397 4.927 1.00 98.25 542 ARG A C 1
ATOM 4348 O O . ARG A 1 542 ? -31.486 -4.420 4.740 1.00 98.25 542 ARG A O 1
ATOM 4355 N N . ARG A 1 543 ? -31.272 -6.624 5.121 1.00 98.00 543 ARG A N 1
ATOM 4356 C CA . ARG A 1 543 ? -32.718 -6.879 5.304 1.00 98.00 543 ARG A CA 1
ATOM 4357 C C . ARG A 1 543 ? -33.256 -6.283 6.606 1.00 98.00 543 ARG A C 1
ATOM 4359 O O . ARG A 1 543 ? -34.434 -5.951 6.660 1.00 98.00 543 ARG A O 1
ATOM 4366 N N . TRP A 1 544 ? -32.403 -6.144 7.620 1.00 97.94 544 TRP A N 1
ATOM 4367 C CA . TRP A 1 544 ? -32.749 -5.526 8.901 1.00 97.94 544 TRP A CA 1
ATOM 4368 C C . TRP A 1 544 ? -32.693 -4.000 8.815 1.00 97.94 544 TRP A C 1
ATOM 4370 O O . TRP A 1 544 ? -33.601 -3.313 9.275 1.00 97.94 544 TRP A O 1
ATOM 4380 N N . ASN A 1 545 ? -31.652 -3.466 8.174 1.00 97.31 545 ASN A N 1
ATOM 4381 C CA . ASN A 1 545 ? -31.533 -2.046 7.864 1.00 97.31 545 ASN A CA 1
ATOM 4382 C C . ASN A 1 545 ? -30.607 -1.852 6.647 1.00 97.31 545 ASN A C 1
ATOM 4384 O O . ASN A 1 545 ? -29.430 -2.216 6.726 1.00 97.31 545 ASN A O 1
ATOM 4388 N N . PRO A 1 546 ? -31.075 -1.239 5.540 1.00 96.50 546 PRO A N 1
ATOM 4389 C CA . PRO A 1 546 ? -30.250 -1.011 4.350 1.00 96.50 546 PRO A CA 1
ATOM 4390 C C . PRO A 1 546 ? -28.974 -0.191 4.602 1.00 96.50 546 PRO A C 1
ATOM 4392 O O . PRO A 1 546 ? -28.027 -0.281 3.823 1.00 96.50 546 PRO A O 1
ATOM 4395 N N . GLY A 1 547 ? -28.949 0.610 5.674 1.00 95.38 547 GLY A N 1
ATOM 4396 C CA . GLY A 1 547 ? -27.807 1.424 6.084 1.00 95.38 547 GLY A CA 1
ATOM 4397 C C . GLY A 1 547 ? -26.763 0.696 6.934 1.00 95.38 547 GLY A C 1
ATOM 4398 O O . GLY A 1 547 ? -25.728 1.292 7.228 1.00 95.38 547 GLY A O 1
ATOM 4399 N N . TYR A 1 548 ? -27.003 -0.556 7.339 1.00 98.00 548 TYR A N 1
ATOM 4400 C CA . TYR A 1 548 ? -26.021 -1.316 8.108 1.00 98.00 548 TYR A CA 1
ATOM 4401 C C . TYR A 1 548 ? -24.799 -1.693 7.277 1.00 98.00 548 TYR A C 1
ATOM 4403 O O . TYR A 1 548 ? -24.874 -2.010 6.085 1.00 98.00 548 TYR A O 1
ATOM 4411 N N . LEU A 1 549 ? -23.663 -1.676 7.967 1.00 96.38 549 LEU A N 1
ATOM 4412 C CA . LEU A 1 549 ? -22.386 -2.162 7.476 1.00 96.38 549 LEU A CA 1
ATOM 4413 C C . LEU A 1 549 ? -22.052 -3.496 8.147 1.00 96.38 549 LEU A C 1
ATOM 4415 O O . LEU A 1 549 ? -22.477 -3.768 9.271 1.00 96.38 549 LEU A O 1
ATOM 4419 N N . LEU A 1 550 ? -21.257 -4.308 7.464 1.00 98.62 550 LEU A N 1
ATOM 4420 C CA . LEU A 1 550 ? -20.644 -5.511 8.009 1.00 98.62 550 LEU A CA 1
ATOM 4421 C C . LEU A 1 550 ? -19.146 -5.250 8.143 1.00 98.62 550 LEU A C 1
ATOM 4423 O O . LEU A 1 550 ? -18.491 -4.994 7.133 1.00 98.62 550 LEU A O 1
ATOM 4427 N N . PHE A 1 551 ? -18.588 -5.325 9.351 1.00 98.50 551 PHE A N 1
ATOM 4428 C CA . PHE A 1 551 ? -17.137 -5.390 9.479 1.00 98.50 551 PHE A CA 1
ATOM 4429 C C . PHE A 1 551 ? -16.648 -6.834 9.529 1.00 98.50 551 PHE A C 1
ATOM 4431 O O . PHE A 1 551 ? -17.261 -7.693 10.166 1.00 98.50 551 PHE A O 1
ATOM 4438 N N . LEU A 1 552 ? -15.501 -7.077 8.901 1.00 98.69 552 LEU A N 1
ATOM 4439 C CA . LEU A 1 552 ? -14.729 -8.308 9.050 1.00 98.69 552 LEU A CA 1
ATOM 4440 C C . LEU A 1 552 ? -13.400 -7.973 9.730 1.00 98.69 552 LEU A C 1
ATOM 4442 O O . LEU A 1 552 ? -12.714 -7.039 9.309 1.00 98.69 552 LEU A O 1
ATOM 4446 N N . LYS A 1 553 ? -13.063 -8.704 10.795 1.00 97.94 553 LYS A N 1
ATOM 4447 C CA . LYS A 1 553 ? -11.850 -8.490 11.592 1.00 97.94 553 LYS A CA 1
ATOM 4448 C C . LYS A 1 553 ? -10.889 -9.665 11.461 1.00 97.94 553 LYS A C 1
ATOM 4450 O O . LYS A 1 553 ? -11.335 -10.806 11.558 1.00 97.94 553 LYS A O 1
ATOM 4455 N N . HIS A 1 554 ? -9.611 -9.367 11.240 1.00 97.75 554 HIS A N 1
ATOM 4456 C CA . HIS A 1 554 ? -8.493 -10.315 11.265 1.00 97.75 554 HIS A CA 1
ATOM 4457 C C . HIS A 1 554 ? -7.160 -9.537 11.263 1.00 97.75 554 HIS A C 1
ATOM 4459 O O . HIS A 1 554 ? -7.146 -8.388 10.830 1.00 97.75 554 HIS A O 1
ATOM 4465 N N . TRP A 1 555 ? -6.035 -10.158 11.627 1.00 95.12 555 TRP A N 1
ATOM 4466 C CA . TRP A 1 555 ? -4.695 -9.566 11.433 1.00 95.12 555 TRP A CA 1
ATOM 4467 C C . TRP A 1 555 ? -4.124 -9.878 10.041 1.00 95.12 555 TRP A C 1
ATOM 4469 O O . TRP A 1 555 ? -3.440 -9.079 9.414 1.00 95.12 555 TRP A O 1
ATOM 4479 N N . GLU A 1 556 ? -4.424 -11.060 9.505 1.00 94.12 556 GLU A N 1
ATOM 4480 C CA . GLU A 1 556 ? -4.038 -11.463 8.149 1.00 94.12 556 GLU A CA 1
ATOM 4481 C C . GLU A 1 556 ? -5.093 -11.085 7.092 1.00 94.12 556 GLU A C 1
ATOM 4483 O O . GLU A 1 556 ? -6.152 -11.706 6.986 1.00 94.12 556 GLU A O 1
ATOM 4488 N N . ALA A 1 557 ? -4.764 -10.126 6.224 1.00 94.00 557 ALA A N 1
ATOM 4489 C CA . ALA A 1 557 ? -5.669 -9.622 5.186 1.00 94.00 557 ALA A CA 1
ATOM 4490 C C . ALA A 1 557 ? -6.139 -10.685 4.167 1.00 94.00 557 ALA A C 1
ATOM 4492 O O . ALA A 1 557 ? -7.168 -10.514 3.514 1.00 94.00 557 ALA A O 1
ATOM 4493 N N . ARG A 1 558 ? -5.397 -11.791 4.025 1.00 93.00 558 ARG A N 1
ATOM 4494 C CA . ARG A 1 558 ? -5.711 -12.913 3.119 1.00 93.00 558 ARG A CA 1
ATOM 4495 C C . ARG A 1 558 ? -6.848 -13.799 3.610 1.00 93.00 558 ARG A C 1
ATOM 4497 O O . ARG A 1 558 ? -7.416 -14.542 2.816 1.00 93.00 558 ARG A O 1
ATOM 4504 N N . LYS A 1 559 ? -7.195 -13.706 4.894 1.00 96.19 559 LYS A N 1
ATOM 4505 C CA . LYS A 1 559 ? -8.374 -14.369 5.458 1.00 96.19 559 LYS A CA 1
ATOM 4506 C C . LYS A 1 559 ? -9.671 -13.634 5.128 1.00 96.19 559 LYS A C 1
ATOM 4508 O O . LYS A 1 559 ? -10.748 -14.153 5.406 1.00 96.19 559 LYS A O 1
ATOM 4513 N N . LEU A 1 560 ? -9.580 -12.447 4.529 1.00 97.75 560 LEU A N 1
ATOM 4514 C CA . LEU A 1 560 ? -10.714 -11.590 4.205 1.00 97.75 560 LEU A CA 1
ATOM 4515 C C . LEU A 1 560 ? -10.972 -11.544 2.683 1.00 97.75 560 LEU A C 1
ATOM 4517 O O . LEU A 1 560 ? -10.068 -11.832 1.895 1.00 97.75 560 LEU A O 1
ATOM 4521 N N . PRO A 1 561 ? -12.186 -11.142 2.253 1.00 97.31 561 PRO A N 1
ATOM 4522 C CA . PRO A 1 561 ? -12.589 -11.099 0.849 1.00 97.31 561 PRO A CA 1
ATOM 4523 C C . PRO A 1 561 ? -11.602 -10.345 -0.060 1.00 97.31 561 PRO A C 1
ATOM 4525 O O . PRO A 1 561 ? -11.339 -9.148 0.152 1.00 97.31 561 PRO A O 1
ATOM 4528 N N . PRO A 1 562 ? -11.060 -10.993 -1.106 1.00 92.44 562 PRO A N 1
ATOM 4529 C CA . PRO A 1 562 ? -9.993 -10.410 -1.910 1.00 92.44 562 PRO A CA 1
ATOM 4530 C C . PRO A 1 562 ? -10.434 -9.186 -2.726 1.00 92.44 562 PRO A C 1
ATOM 4532 O O . PRO A 1 562 ? -9.609 -8.279 -2.917 1.00 92.44 562 PRO A O 1
ATOM 4535 N N . ALA A 1 563 ? -11.701 -9.104 -3.165 1.00 93.31 563 ALA A N 1
ATOM 4536 C CA . ALA A 1 563 ? -12.161 -8.056 -4.085 1.00 93.31 563 ALA A CA 1
ATOM 4537 C C . ALA A 1 563 ? -13.517 -7.407 -3.755 1.00 93.31 563 ALA A C 1
ATOM 4539 O O . ALA A 1 563 ? -13.720 -6.252 -4.131 1.00 93.31 563 ALA A O 1
ATOM 4540 N N . TYR A 1 564 ? -14.441 -8.072 -3.058 1.00 96.50 564 TYR A N 1
ATOM 4541 C CA . TYR A 1 564 ? -15.745 -7.491 -2.716 1.00 96.50 564 TYR A CA 1
ATOM 4542 C C . TYR A 1 564 ? -15.601 -6.389 -1.653 1.00 96.50 564 TYR A C 1
ATOM 4544 O O . TYR A 1 564 ? -14.824 -6.526 -0.707 1.00 96.50 564 TYR A O 1
ATOM 4552 N N . ARG A 1 565 ? -16.299 -5.258 -1.832 1.00 94.94 565 ARG A N 1
ATOM 4553 C CA . ARG A 1 565 ? -16.124 -4.039 -1.010 1.00 94.94 565 ARG A CA 1
ATOM 4554 C C . ARG A 1 565 ? -17.430 -3.374 -0.560 1.00 94.94 565 ARG A C 1
ATOM 4556 O O . ARG A 1 565 ? -17.406 -2.628 0.417 1.00 94.94 565 ARG A O 1
ATOM 4563 N N . ASP A 1 566 ? -18.553 -3.609 -1.244 1.00 96.50 566 ASP A N 1
ATOM 4564 C CA . ASP A 1 566 ? -19.821 -2.941 -0.919 1.00 96.50 566 ASP A CA 1
ATOM 4565 C C . ASP A 1 566 ? -20.369 -3.392 0.444 1.00 96.50 566 ASP A C 1
ATOM 4567 O O . ASP A 1 566 ? -20.473 -4.582 0.731 1.00 96.50 566 ASP A O 1
ATOM 4571 N N . GLY A 1 567 ? -20.719 -2.418 1.286 1.00 96.06 567 GLY A N 1
ATOM 4572 C CA . GLY A 1 567 ? -21.238 -2.648 2.635 1.00 96.06 567 GLY A CA 1
ATOM 4573 C C . GLY A 1 567 ? -20.221 -3.198 3.634 1.00 96.06 567 GLY A C 1
ATOM 4574 O O . GLY A 1 567 ? -20.614 -3.492 4.762 1.00 96.06 567 GLY A O 1
ATOM 4575 N N . LEU A 1 568 ? -18.945 -3.317 3.249 1.00 98.12 568 LEU A N 1
ATOM 4576 C CA . LEU A 1 568 ? -17.888 -3.855 4.099 1.00 98.12 568 LEU A CA 1
ATOM 4577 C C . LEU A 1 568 ? -17.026 -2.769 4.741 1.00 98.12 568 LEU A C 1
ATOM 4579 O O . LEU A 1 568 ? -16.637 -1.798 4.089 1.00 98.12 568 LEU A O 1
ATOM 4583 N N . ALA A 1 569 ? -16.657 -3.012 5.994 1.00 98.00 569 ALA A N 1
ATOM 4584 C CA . ALA A 1 569 ? -15.518 -2.401 6.666 1.00 98.00 569 ALA A CA 1
ATOM 4585 C C . ALA A 1 569 ? -14.519 -3.494 7.089 1.00 98.00 569 ALA A C 1
ATOM 4587 O O . ALA A 1 569 ? -14.903 -4.644 7.301 1.00 98.00 569 ALA A O 1
ATOM 4588 N N . PHE A 1 570 ? -13.239 -3.154 7.221 1.00 98.56 570 PHE A N 1
ATOM 4589 C CA . PHE A 1 570 ? -12.199 -4.129 7.573 1.00 98.56 570 PHE A CA 1
ATOM 4590 C C . PHE A 1 570 ? -11.422 -3.672 8.801 1.00 98.56 570 PHE A C 1
ATOM 4592 O O . PHE A 1 570 ? -10.807 -2.605 8.770 1.00 98.56 570 PHE A O 1
ATOM 4599 N N . ILE A 1 571 ? -11.441 -4.463 9.872 1.00 98.50 571 ILE A N 1
ATOM 4600 C CA . ILE A 1 571 ? -10.756 -4.129 11.125 1.00 98.50 571 ILE A CA 1
ATOM 4601 C C . ILE A 1 571 ? -9.477 -4.951 11.252 1.00 98.50 571 ILE A C 1
ATOM 4603 O O . ILE A 1 571 ? -9.534 -6.176 11.222 1.00 98.50 571 ILE A O 1
ATOM 4607 N N . ASP A 1 572 ? -8.353 -4.263 11.426 1.00 98.62 572 ASP A N 1
ATOM 4608 C CA . ASP A 1 572 ? -7.075 -4.874 11.790 1.00 98.62 572 ASP A CA 1
ATOM 4609 C C . ASP A 1 572 ? -6.968 -4.948 13.318 1.00 98.62 572 ASP A C 1
ATOM 4611 O O . ASP A 1 572 ? -7.247 -3.968 14.024 1.00 98.62 572 ASP A O 1
ATOM 4615 N N . ASP A 1 573 ? -6.582 -6.110 13.828 1.00 97.31 573 ASP A N 1
ATOM 4616 C CA . ASP A 1 573 ? -6.338 -6.362 15.244 1.00 97.31 573 ASP A CA 1
ATOM 4617 C C . ASP A 1 573 ? -4.942 -6.935 15.534 1.00 97.31 573 ASP A C 1
ATOM 4619 O O . ASP A 1 573 ? -4.714 -7.511 16.602 1.00 97.31 573 ASP A O 1
ATOM 4623 N N . SER A 1 574 ? -3.999 -6.714 14.613 1.00 97.31 574 SER A N 1
ATOM 4624 C CA . SER A 1 574 ? -2.583 -7.039 14.770 1.00 97.31 574 SER A CA 1
ATOM 4625 C C . SER A 1 574 ? -1.996 -6.451 16.055 1.00 97.31 574 SER A C 1
ATOM 4627 O O . SER A 1 574 ? -2.361 -5.367 16.518 1.00 97.31 574 SER A O 1
ATOM 4629 N N . GLN A 1 575 ? -1.033 -7.173 16.620 1.00 95.69 575 GLN A N 1
ATOM 4630 C CA . GLN A 1 575 ? -0.347 -6.841 17.867 1.00 95.69 575 GLN A CA 1
ATOM 4631 C C . GLN A 1 575 ? 1.074 -7.425 17.855 1.00 95.69 575 GLN A C 1
ATOM 4633 O O . GLN A 1 575 ? 1.473 -8.092 16.903 1.00 95.69 575 GLN A O 1
ATOM 4638 N N . ILE A 1 576 ? 1.821 -7.227 18.942 1.00 96.38 576 ILE A N 1
ATOM 4639 C CA . ILE A 1 576 ? 3.224 -7.651 19.137 1.00 96.38 576 ILE A CA 1
ATOM 4640 C C . ILE A 1 576 ? 4.198 -6.729 18.381 1.00 96.38 576 ILE A C 1
ATOM 4642 O O . ILE A 1 576 ? 5.278 -7.118 17.936 1.00 96.38 576 ILE A O 1
ATOM 4646 N N . PHE A 1 577 ? 3.840 -5.450 18.291 1.00 96.50 577 PHE A N 1
ATOM 4647 C CA . PHE A 1 577 ? 4.703 -4.419 17.726 1.00 96.50 577 PHE A CA 1
ATOM 4648 C C . PHE A 1 577 ? 5.770 -3.981 18.729 1.00 96.50 577 PHE A C 1
ATOM 4650 O O . PHE A 1 577 ? 5.528 -3.879 19.935 1.00 96.50 577 PHE A O 1
ATOM 4657 N N . LYS A 1 578 ? 6.957 -3.639 18.227 1.00 94.62 578 LYS A N 1
ATOM 4658 C CA . LYS A 1 578 ? 8.088 -3.144 19.027 1.00 94.62 578 LYS A CA 1
ATOM 4659 C C . LYS A 1 578 ? 8.141 -1.620 19.100 1.00 94.62 578 LYS A C 1
ATOM 4661 O O . LYS A 1 578 ? 8.889 -1.078 19.918 1.00 94.62 578 LYS A O 1
ATOM 4666 N N . SER A 1 579 ? 7.393 -0.918 18.248 1.00 95.06 579 SER A N 1
ATOM 4667 C CA . SER A 1 579 ? 7.411 0.544 18.170 1.00 95.06 579 SER A CA 1
ATOM 4668 C C . SER A 1 579 ? 6.155 1.130 17.517 1.00 95.06 579 SER A C 1
ATOM 4670 O O . SER A 1 579 ? 5.390 0.418 16.867 1.00 95.06 579 SER A O 1
ATOM 4672 N N . LEU A 1 580 ? 5.999 2.454 17.639 1.00 94.62 580 LEU A N 1
ATOM 4673 C CA . LEU A 1 580 ? 4.981 3.220 16.915 1.00 94.62 580 LEU A CA 1
ATOM 4674 C C . LEU A 1 580 ? 5.146 3.104 15.389 1.00 94.62 580 LEU A C 1
ATOM 4676 O O . LEU A 1 580 ? 4.154 3.040 14.673 1.00 94.62 580 LEU A O 1
ATOM 4680 N N . ASP A 1 581 ? 6.382 3.050 14.888 1.00 90.75 581 ASP A N 1
ATOM 4681 C CA . ASP A 1 581 ? 6.644 2.969 13.446 1.00 90.75 581 ASP A CA 1
ATOM 4682 C C . ASP A 1 581 ? 6.171 1.628 12.860 1.00 90.75 581 ASP A C 1
ATOM 4684 O O . ASP A 1 581 ? 5.647 1.600 11.748 1.00 90.75 581 ASP A O 1
ATOM 4688 N N . GLU A 1 582 ? 6.304 0.530 13.612 1.00 94.56 582 GLU A N 1
ATOM 4689 C CA . GLU A 1 582 ? 5.858 -0.804 13.184 1.00 94.56 582 GLU A CA 1
ATOM 4690 C C . GLU A 1 582 ? 4.329 -0.893 13.070 1.00 94.56 582 GLU A C 1
ATOM 4692 O O . GLU A 1 582 ? 3.826 -1.302 12.024 1.00 94.56 582 GLU A O 1
ATOM 4697 N N . ILE A 1 583 ? 3.584 -0.441 14.090 1.00 96.12 583 ILE A N 1
ATOM 4698 C CA . ILE A 1 583 ? 2.109 -0.439 14.047 1.00 96.12 583 ILE A CA 1
ATOM 4699 C C . ILE A 1 583 ? 1.573 0.496 12.954 1.00 96.12 583 ILE A C 1
ATOM 4701 O O . ILE A 1 583 ? 0.642 0.150 12.231 1.00 96.12 583 ILE A O 1
ATOM 4705 N N . VAL A 1 584 ? 2.188 1.670 12.774 1.00 94.56 584 VAL A N 1
ATOM 4706 C CA . VAL A 1 584 ? 1.806 2.623 11.721 1.00 94.56 584 VAL A CA 1
ATOM 4707 C C . VAL A 1 584 ? 2.061 2.028 10.337 1.00 94.56 584 VAL A C 1
ATOM 4709 O O . VAL A 1 584 ? 1.234 2.194 9.440 1.00 94.56 584 VAL A O 1
ATOM 4712 N N . LEU A 1 585 ? 3.179 1.323 10.143 1.00 94.06 585 LEU A N 1
ATOM 4713 C CA . LEU A 1 585 ? 3.479 0.658 8.878 1.00 94.06 585 LEU A CA 1
ATOM 4714 C C . LEU A 1 585 ? 2.476 -0.460 8.571 1.00 94.06 585 LEU A C 1
ATOM 4716 O O . LEU A 1 585 ? 1.995 -0.529 7.436 1.00 94.06 585 LEU A O 1
ATOM 4720 N N . GLU A 1 586 ? 2.142 -1.287 9.564 1.00 96.19 586 GLU A N 1
ATOM 4721 C CA . GLU A 1 586 ? 1.157 -2.362 9.413 1.00 96.19 586 GLU A CA 1
ATOM 4722 C C . GLU A 1 586 ? -0.203 -1.807 9.000 1.00 96.19 586 GLU A C 1
ATOM 4724 O O . GLU A 1 586 ? -0.749 -2.146 7.948 1.00 96.19 586 GLU A O 1
ATOM 4729 N N . PHE A 1 587 ? -0.694 -0.826 9.747 1.00 96.69 587 PHE A N 1
ATOM 4730 C CA . PHE A 1 587 ? -2.015 -0.258 9.517 1.00 96.69 587 PHE A CA 1
ATOM 4731 C C . PHE A 1 587 ? -2.092 0.552 8.219 1.00 96.69 587 PHE A C 1
ATOM 4733 O O . PHE A 1 587 ? -3.130 0.579 7.551 1.00 96.69 587 PHE A O 1
ATOM 4740 N N . ALA A 1 588 ? -0.982 1.151 7.778 1.00 94.62 588 ALA A N 1
ATOM 4741 C CA . ALA A 1 588 ? -0.903 1.744 6.449 1.00 94.62 588 ALA A CA 1
ATOM 4742 C C . ALA A 1 588 ? -1.051 0.681 5.345 1.00 94.62 588 ALA A C 1
ATOM 4744 O O . ALA A 1 588 ? -1.665 0.955 4.311 1.00 94.62 588 ALA A O 1
ATOM 4745 N N . ARG A 1 589 ? -0.481 -0.520 5.523 1.00 94.88 589 ARG A N 1
ATOM 4746 C CA . ARG A 1 589 ? -0.611 -1.632 4.563 1.00 94.88 589 ARG A CA 1
ATOM 4747 C C . ARG A 1 589 ? -2.025 -2.186 4.550 1.00 94.88 589 ARG A C 1
ATOM 4749 O O . ARG A 1 589 ? -2.571 -2.346 3.460 1.00 94.88 589 ARG A O 1
ATOM 4756 N N . TRP A 1 590 ? -2.633 -2.369 5.718 1.00 96.94 590 TRP A N 1
ATOM 4757 C CA . TRP A 1 590 ? -4.037 -2.755 5.847 1.00 96.94 590 TRP A CA 1
ATOM 4758 C C . TRP A 1 590 ? -4.969 -1.780 5.117 1.00 96.94 590 TRP A C 1
ATOM 4760 O O . TRP A 1 590 ? -5.754 -2.167 4.249 1.00 96.94 590 TRP A O 1
ATOM 4770 N N . SER A 1 591 ? -4.798 -0.482 5.388 1.00 94.62 591 SER A N 1
ATOM 4771 C CA . SER A 1 591 ? -5.511 0.607 4.715 1.00 94.62 591 SER A CA 1
ATOM 4772 C C . SER A 1 591 ? -5.399 0.523 3.192 1.00 94.62 591 SER A C 1
ATOM 4774 O O . SER A 1 591 ? -6.414 0.631 2.497 1.00 94.62 591 SER A O 1
ATOM 4776 N N . ARG A 1 592 ? -4.188 0.282 2.664 1.00 93.00 592 ARG A N 1
ATOM 4777 C CA . ARG A 1 592 ? -3.963 0.100 1.224 1.00 93.00 592 ARG A CA 1
ATOM 4778 C C . ARG A 1 592 ? -4.653 -1.154 0.703 1.00 93.00 592 ARG A C 1
ATOM 4780 O O . ARG A 1 592 ? -5.335 -1.066 -0.309 1.00 93.00 592 ARG A O 1
ATOM 4787 N N . TRP A 1 593 ? -4.503 -2.295 1.370 1.00 94.38 593 TRP A N 1
ATOM 4788 C CA . TRP A 1 593 ? -5.034 -3.582 0.913 1.00 94.38 593 TRP A CA 1
ATOM 4789 C C . TRP A 1 593 ? -6.549 -3.548 0.672 1.00 94.38 593 TRP A C 1
ATOM 4791 O O . TRP A 1 593 ? -7.042 -4.055 -0.343 1.00 94.38 593 TRP A O 1
ATOM 4801 N N . PHE A 1 594 ? -7.281 -2.888 1.571 1.00 95.06 594 PHE A N 1
ATOM 4802 C CA . PHE A 1 594 ? -8.740 -2.797 1.515 1.00 95.06 594 PHE A CA 1
ATOM 4803 C C . PHE A 1 594 ? -9.276 -1.526 0.858 1.00 95.06 594 PHE A C 1
ATOM 4805 O O . PHE A 1 594 ? -10.491 -1.385 0.722 1.00 95.06 594 PHE A O 1
ATOM 4812 N N . TYR A 1 595 ? -8.410 -0.627 0.384 1.00 90.81 595 TYR A N 1
ATOM 4813 C CA . TYR A 1 595 ? -8.841 0.579 -0.319 1.00 90.81 595 TYR A CA 1
ATOM 4814 C C . TYR A 1 595 ? -9.778 0.233 -1.501 1.00 90.81 595 TYR A C 1
ATOM 4816 O O . TYR A 1 595 ? -9.471 -0.685 -2.270 1.00 90.81 595 TYR A O 1
ATOM 4824 N N . PRO A 1 596 ? -10.908 0.945 -1.688 1.00 91.06 596 PRO A N 1
ATOM 4825 C CA . PRO A 1 596 ? -11.349 2.140 -0.962 1.00 91.06 596 PRO A CA 1
ATOM 4826 C C . PRO A 1 596 ? -12.293 1.880 0.228 1.00 91.06 596 PRO A C 1
ATOM 4828 O O . PRO A 1 596 ? -12.846 2.845 0.753 1.00 91.06 596 PRO A O 1
ATOM 4831 N N . SER A 1 597 ? -12.519 0.630 0.653 1.00 94.56 597 SER A N 1
ATOM 4832 C CA . SER A 1 597 ? -13.420 0.348 1.782 1.00 94.56 597 SER A CA 1
ATOM 4833 C C . SER A 1 597 ? -12.950 1.031 3.070 1.00 94.56 597 SER A C 1
ATOM 4835 O O . SER A 1 597 ? -11.741 1.199 3.263 1.00 94.56 597 SER A O 1
ATOM 4837 N N . PRO A 1 598 ? -13.878 1.404 3.969 1.00 96.12 598 PRO A N 1
ATOM 4838 C CA . PRO A 1 598 ? -13.534 1.852 5.310 1.00 96.12 598 PRO A CA 1
ATOM 4839 C C . PRO A 1 598 ? -12.700 0.808 6.060 1.00 96.12 598 PRO A C 1
ATOM 4841 O O . PRO A 1 598 ? -12.965 -0.395 5.964 1.00 96.12 598 PRO A O 1
ATOM 4844 N N . VAL A 1 599 ? -11.713 1.270 6.824 1.00 97.94 599 VAL A N 1
ATOM 4845 C CA . VAL A 1 599 ? -10.909 0.414 7.707 1.00 97.94 599 VAL A CA 1
ATOM 4846 C C . VAL A 1 599 ? -10.972 0.890 9.151 1.00 97.94 599 VAL A C 1
ATOM 4848 O O . VAL A 1 599 ? -11.115 2.084 9.416 1.00 97.94 599 VAL A O 1
ATOM 4851 N N . GLY A 1 600 ? -10.852 -0.046 10.083 1.00 97.94 600 GLY A N 1
ATOM 4852 C CA . GLY A 1 600 ? -10.759 0.227 11.509 1.00 97.94 600 GLY A CA 1
ATOM 4853 C C . GLY A 1 600 ? -9.542 -0.439 12.131 1.00 97.94 600 GLY A C 1
ATOM 4854 O O . GLY A 1 600 ? -8.976 -1.364 11.552 1.00 97.94 600 GLY A O 1
ATOM 4855 N N . PHE A 1 601 ? -9.155 0.018 13.317 1.00 98.56 601 PHE A N 1
ATOM 4856 C CA . PHE A 1 601 ? -7.971 -0.493 14.005 1.00 98.56 601 PHE A CA 1
ATOM 4857 C C . PHE A 1 601 ? -8.253 -0.741 15.483 1.00 98.56 601 PHE A C 1
ATOM 4859 O O . PHE A 1 601 ? -8.756 0.150 16.176 1.00 98.56 601 PHE A O 1
ATOM 4866 N N . GLN A 1 602 ? -7.904 -1.934 15.966 1.00 98.50 602 GLN A N 1
ATOM 4867 C CA . GLN A 1 602 ? -7.831 -2.250 17.391 1.00 98.50 602 GLN A CA 1
ATOM 4868 C C . GLN A 1 602 ? -6.383 -2.148 17.866 1.00 98.50 602 GLN A C 1
ATOM 4870 O O . GLN A 1 602 ? -5.480 -2.700 17.248 1.00 98.50 602 GLN A O 1
ATOM 4875 N N . PHE A 1 603 ? -6.146 -1.426 18.959 1.00 98.56 603 PHE A N 1
ATOM 4876 C CA . PHE A 1 603 ? -4.798 -1.212 19.488 1.00 98.56 603 PHE A CA 1
ATOM 4877 C C . PHE A 1 603 ? -4.802 -1.006 21.004 1.00 98.56 603 PHE A C 1
ATOM 4879 O O . PHE A 1 603 ? -5.849 -0.935 21.648 1.00 98.56 603 PHE A O 1
ATOM 4886 N N . GLY A 1 604 ? -3.603 -0.925 21.585 1.00 97.88 604 GLY A N 1
ATOM 4887 C CA . GLY A 1 604 ? -3.416 -0.846 23.034 1.00 97.88 604 GLY A CA 1
ATOM 4888 C C . GLY A 1 604 ? -3.237 -2.210 23.696 1.00 97.88 604 GLY A C 1
ATOM 4889 O O . GLY A 1 604 ? -3.411 -2.330 24.905 1.00 97.88 604 GLY A O 1
ATOM 4890 N N . TYR A 1 605 ? -2.886 -3.252 22.941 1.00 97.81 605 TYR A N 1
ATOM 4891 C CA . TYR A 1 605 ? -2.685 -4.593 23.484 1.00 97.81 605 TYR A CA 1
ATOM 4892 C C . TYR A 1 605 ? -1.583 -4.648 24.560 1.00 97.81 605 TYR A C 1
ATOM 4894 O O . TYR A 1 605 ? -0.623 -3.864 24.521 1.00 97.81 605 TYR A O 1
ATOM 4902 N N . PRO A 1 606 ? -1.674 -5.595 25.520 1.00 97.25 606 PRO A N 1
ATOM 4903 C CA . PRO A 1 606 ? -0.639 -5.796 26.533 1.00 97.25 606 PRO A CA 1
ATOM 4904 C C . PRO A 1 606 ? 0.747 -6.104 25.949 1.00 97.25 606 PRO A C 1
ATOM 4906 O O . PRO A 1 606 ? 1.747 -5.677 26.522 1.00 97.25 606 PRO A O 1
ATOM 4909 N N . SER A 1 607 ? 0.819 -6.810 24.815 1.00 97.25 607 SER A N 1
ATOM 4910 C CA . SER A 1 607 ? 2.076 -7.125 24.115 1.00 97.25 607 SER A CA 1
ATOM 4911 C C . SER A 1 607 ? 2.854 -5.876 23.699 1.00 97.25 607 SER A C 1
ATOM 4913 O O . SER A 1 607 ? 4.082 -5.875 23.712 1.00 97.25 607 SER A O 1
ATOM 4915 N N . ASP A 1 608 ? 2.135 -4.799 23.387 1.00 97.94 608 ASP A N 1
ATOM 4916 C CA . ASP A 1 608 ? 2.679 -3.559 22.827 1.00 97.94 608 ASP A CA 1
ATOM 4917 C C . ASP A 1 608 ? 2.994 -2.536 23.930 1.00 97.94 608 ASP A C 1
ATOM 4919 O O . ASP A 1 608 ? 3.659 -1.515 23.718 1.00 97.94 608 ASP A O 1
ATOM 4923 N N . ARG A 1 609 ? 2.555 -2.835 25.159 1.00 97.44 609 ARG A N 1
ATOM 4924 C CA . ARG A 1 609 ? 2.740 -2.010 26.355 1.00 97.44 609 ARG A CA 1
ATOM 4925 C C . ARG A 1 609 ? 4.167 -1.525 26.572 1.00 97.44 609 ARG A C 1
ATOM 4927 O O . ARG A 1 609 ? 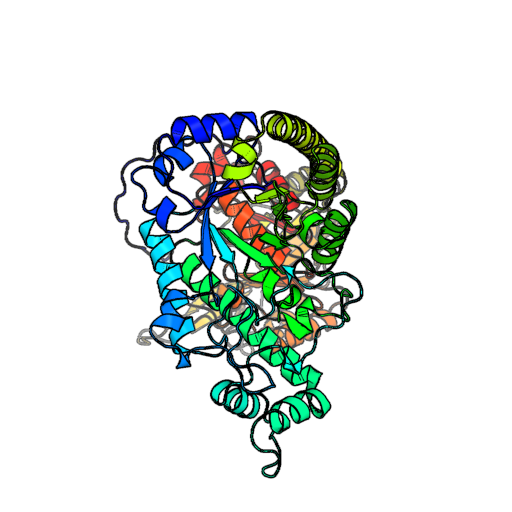4.313 -0.363 26.959 1.00 97.44 609 ARG A O 1
ATOM 4934 N N . PRO A 1 610 ? 5.230 -2.321 26.327 1.00 97.56 610 PRO A N 1
ATOM 4935 C CA . PRO A 1 610 ? 6.600 -1.871 26.540 1.00 97.56 610 PRO A CA 1
ATOM 4936 C C . PRO A 1 610 ? 6.956 -0.553 25.844 1.00 97.56 610 PRO A C 1
ATOM 4938 O O . PRO A 1 610 ? 7.741 0.217 26.407 1.00 97.56 610 PRO A O 1
ATOM 4941 N N . TRP A 1 611 ? 6.396 -0.273 24.661 1.00 97.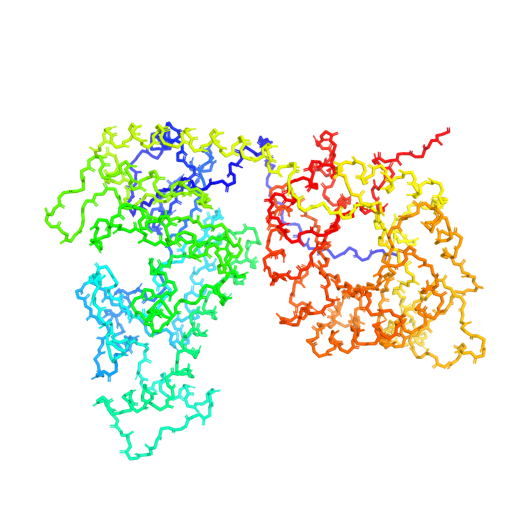00 611 TRP A N 1
ATOM 4942 C CA . TRP A 1 611 ? 6.669 0.964 23.930 1.00 97.00 611 TRP A CA 1
ATOM 4943 C C . TRP A 1 611 ? 5.566 2.007 24.103 1.00 97.00 611 TRP A C 1
ATOM 4945 O O . TRP A 1 611 ? 5.903 3.165 24.351 1.00 97.00 611 TRP A O 1
ATOM 4955 N N . TRP A 1 612 ? 4.279 1.636 24.042 1.00 97.38 612 TRP A N 1
ATOM 4956 C CA . TRP A 1 612 ? 3.224 2.654 24.062 1.00 97.38 612 TRP A CA 1
ATOM 4957 C C . TRP A 1 612 ? 3.086 3.335 25.420 1.00 97.38 612 TRP A C 1
ATOM 4959 O O . TRP A 1 612 ? 2.744 4.511 25.461 1.00 97.38 612 TRP A O 1
ATOM 4969 N N . GLN A 1 613 ? 3.440 2.672 26.529 1.00 96.94 613 GLN A N 1
ATOM 4970 C CA . GLN A 1 613 ? 3.393 3.284 27.869 1.00 96.94 613 GLN A CA 1
ATOM 4971 C C . GLN A 1 613 ? 4.352 4.479 28.028 1.00 96.94 613 GLN A C 1
ATOM 4973 O O . GLN A 1 613 ? 4.288 5.197 29.020 1.00 96.94 613 GLN A O 1
ATOM 4978 N N . LYS A 1 614 ? 5.291 4.652 27.087 1.00 96.75 614 LYS A N 1
ATOM 4979 C CA . LYS A 1 614 ? 6.252 5.762 27.061 1.00 96.75 614 LYS A CA 1
ATOM 4980 C C . LYS A 1 614 ? 5.683 7.011 26.379 1.00 96.75 614 LYS A C 1
ATOM 4982 O O . LYS A 1 614 ? 6.329 8.055 26.414 1.00 96.75 614 LYS A O 1
ATOM 4987 N N . LEU A 1 615 ? 4.529 6.895 25.719 1.00 95.88 615 LEU A N 1
ATOM 4988 C CA . LEU A 1 615 ? 3.840 8.011 25.076 1.00 95.88 615 LEU A CA 1
ATOM 4989 C C . LEU A 1 615 ? 3.091 8.852 26.113 1.00 95.88 615 LEU A C 1
ATOM 4991 O O . LEU A 1 615 ? 2.691 8.349 27.161 1.00 95.88 615 LEU A O 1
ATOM 4995 N N . SER A 1 616 ? 2.893 10.133 25.804 1.00 95.00 616 SER A N 1
ATOM 4996 C CA . SER A 1 616 ? 2.201 11.072 26.693 1.00 95.00 616 SER A CA 1
ATOM 4997 C C . SER A 1 616 ? 0.712 10.771 26.833 1.00 95.00 616 SER A C 1
ATOM 4999 O O . SER A 1 616 ? 0.180 10.793 27.938 1.00 95.00 616 SER A O 1
ATOM 5001 N N . ASP A 1 617 ? 0.046 10.490 25.716 1.00 96.69 617 ASP A N 1
ATOM 5002 C CA . ASP A 1 617 ? -1.354 10.083 25.669 1.00 96.69 617 ASP A CA 1
ATOM 5003 C C . ASP A 1 617 ? -1.450 8.945 24.650 1.00 96.69 617 ASP A C 1
ATOM 5005 O O . ASP A 1 617 ? -1.741 9.199 23.478 1.00 96.69 617 ASP A O 1
ATOM 5009 N N . PRO A 1 618 ? -1.136 7.698 25.053 1.00 97.94 618 PRO A N 1
ATOM 5010 C CA . PRO A 1 618 ? -0.973 6.592 24.117 1.00 97.94 618 PRO A CA 1
ATOM 5011 C C . PRO A 1 618 ? -2.157 6.415 23.150 1.00 97.94 618 PRO A C 1
ATOM 5013 O O . PRO A 1 618 ? -1.902 6.324 21.947 1.00 97.94 618 PRO A O 1
ATOM 5016 N N . PRO A 1 619 ? -3.436 6.457 23.587 1.00 98.00 619 PRO A N 1
ATOM 5017 C CA . PRO A 1 619 ? -4.560 6.373 22.658 1.00 98.00 619 PRO A CA 1
ATOM 5018 C C . PRO A 1 619 ? -4.577 7.487 21.602 1.00 98.00 619 PRO A C 1
ATOM 5020 O O . PRO A 1 619 ? -4.837 7.228 20.426 1.00 98.00 619 PRO A O 1
ATOM 5023 N N . ALA A 1 620 ? -4.278 8.725 22.003 1.00 95.69 620 ALA A N 1
ATOM 5024 C CA . ALA A 1 620 ? -4.319 9.872 21.105 1.00 95.69 620 ALA A CA 1
ATOM 5025 C C . ALA A 1 620 ? -3.092 9.940 20.183 1.00 95.69 620 ALA A C 1
ATOM 5027 O O . ALA A 1 620 ? -3.220 10.254 19.000 1.00 95.69 620 ALA A O 1
ATOM 5028 N N . ASP A 1 621 ? -1.905 9.652 20.717 1.00 95.38 621 ASP A N 1
ATOM 5029 C CA . ASP A 1 621 ? -0.636 9.677 19.991 1.00 95.38 621 ASP A CA 1
ATOM 5030 C C . ASP A 1 621 ? -0.601 8.588 18.910 1.00 95.38 621 ASP A C 1
ATOM 5032 O O . ASP A 1 621 ? -0.285 8.888 17.756 1.00 95.38 621 ASP A O 1
ATOM 5036 N N . ILE A 1 622 ? -1.025 7.363 19.244 1.00 97.19 622 ILE A N 1
ATOM 5037 C CA . ILE A 1 622 ? -1.137 6.257 18.283 1.00 97.19 622 ILE A CA 1
ATOM 5038 C C . ILE A 1 622 ? -2.226 6.556 17.252 1.00 97.19 622 ILE A C 1
ATOM 5040 O O . ILE A 1 622 ? -1.955 6.537 16.053 1.00 97.19 622 ILE A O 1
ATOM 5044 N N . GLY A 1 623 ? -3.443 6.899 17.693 1.00 95.56 623 GLY A N 1
ATOM 5045 C CA . GLY A 1 623 ? -4.559 7.144 16.777 1.00 95.56 623 GLY A CA 1
ATOM 5046 C C . GLY A 1 623 ? -4.274 8.260 15.768 1.00 95.56 623 GLY A C 1
ATOM 5047 O O . GLY A 1 623 ? -4.572 8.112 14.586 1.00 95.56 623 GLY A O 1
ATOM 5048 N N . ARG A 1 624 ? -3.617 9.353 16.182 1.00 91.56 624 ARG A N 1
ATOM 5049 C CA . ARG A 1 624 ? -3.191 10.412 15.249 1.00 91.56 624 ARG A CA 1
ATOM 5050 C C . ARG A 1 624 ? -2.168 9.917 14.232 1.00 91.56 624 ARG A C 1
ATOM 5052 O O . ARG A 1 624 ? -2.271 10.289 13.067 1.00 91.56 624 ARG A O 1
ATOM 5059 N N . ALA A 1 625 ? -1.202 9.102 14.650 1.00 91.81 625 ALA A N 1
ATOM 5060 C CA . ALA A 1 625 ? -0.201 8.551 13.741 1.00 91.81 625 ALA A CA 1
ATOM 5061 C C . ALA A 1 625 ? -0.834 7.621 12.689 1.00 91.81 625 ALA A C 1
ATOM 5063 O O . ALA A 1 625 ? -0.465 7.685 11.519 1.00 91.81 625 ALA A O 1
ATOM 5064 N N . ILE A 1 626 ? -1.840 6.831 13.080 1.00 93.56 626 ILE A N 1
ATOM 5065 C CA . ILE A 1 626 ? -2.615 5.972 12.171 1.00 93.56 626 ILE A CA 1
ATOM 5066 C C . ILE A 1 626 ? -3.381 6.813 11.143 1.00 93.56 626 ILE A C 1
ATOM 5068 O O . ILE A 1 626 ? -3.274 6.570 9.942 1.00 93.56 626 ILE A O 1
ATOM 5072 N N . LEU A 1 627 ? -4.117 7.837 11.588 1.00 90.81 627 LEU A N 1
ATOM 5073 C CA . LEU A 1 627 ? -4.909 8.687 10.689 1.00 90.81 627 LEU A CA 1
ATOM 5074 C C . LEU A 1 627 ? -4.044 9.427 9.655 1.00 90.81 627 LEU A C 1
ATOM 5076 O O . LEU A 1 627 ? -4.517 9.730 8.562 1.00 90.81 627 LEU A O 1
ATOM 5080 N N . GLU A 1 628 ? -2.773 9.701 9.962 1.00 85.81 628 GLU A N 1
ATOM 5081 C CA . GLU A 1 628 ? -1.841 10.316 9.010 1.00 85.81 628 GLU A CA 1
ATOM 5082 C C . GLU A 1 628 ? -1.470 9.390 7.835 1.00 85.81 628 GLU A C 1
ATOM 5084 O O . GLU A 1 628 ? -1.094 9.889 6.771 1.00 85.81 628 GLU A O 1
ATOM 5089 N N . VAL A 1 629 ? -1.583 8.067 7.997 1.00 87.12 629 VAL A N 1
ATOM 5090 C CA . VAL A 1 629 ? -1.172 7.071 6.987 1.00 87.12 629 VAL A CA 1
ATOM 5091 C C . VAL A 1 629 ? -2.321 6.237 6.416 1.00 87.12 629 VAL A C 1
ATOM 5093 O O . VAL A 1 629 ? -2.140 5.606 5.375 1.00 87.12 629 VAL A O 1
ATOM 5096 N N . ALA A 1 630 ? -3.491 6.254 7.058 1.00 90.75 630 ALA A N 1
ATOM 5097 C CA . ALA A 1 630 ? -4.676 5.488 6.680 1.00 90.75 630 ALA A CA 1
ATOM 5098 C C . ALA A 1 630 ? -5.856 6.421 6.324 1.00 90.75 630 ALA A C 1
ATOM 5100 O O . ALA A 1 630 ? -6.735 6.662 7.154 1.00 90.75 630 ALA A O 1
ATOM 5101 N N . PRO A 1 631 ? -5.921 6.965 5.092 1.00 86.00 631 PRO A N 1
ATOM 5102 C CA . PRO A 1 631 ? -6.921 7.974 4.714 1.00 86.00 631 PRO A CA 1
ATOM 5103 C C . PRO A 1 631 ? -8.369 7.454 4.659 1.00 86.00 631 PRO A C 1
ATOM 5105 O O . PRO A 1 631 ? -9.304 8.247 4.651 1.00 86.00 631 PRO A O 1
ATOM 5108 N N . ASN A 1 632 ? -8.566 6.136 4.597 1.00 91.94 632 ASN A N 1
ATOM 5109 C CA . ASN A 1 632 ? -9.865 5.457 4.682 1.00 91.94 632 ASN A CA 1
ATOM 5110 C C . ASN A 1 632 ? -10.172 4.931 6.099 1.00 91.94 632 ASN A C 1
ATOM 5112 O O . ASN A 1 632 ? -11.095 4.133 6.260 1.00 91.94 632 ASN A O 1
ATOM 5116 N N . CYS A 1 633 ? -9.417 5.349 7.121 1.00 95.50 633 CYS A N 1
ATOM 5117 C CA . CYS A 1 633 ? -9.704 5.001 8.509 1.00 95.50 633 CYS A CA 1
ATOM 5118 C C . CYS A 1 633 ? -11.044 5.605 8.950 1.00 95.50 633 CYS A C 1
ATOM 5120 O O . CYS A 1 633 ? -11.221 6.827 8.936 1.00 95.50 633 CYS A O 1
ATOM 5122 N N . SER A 1 634 ? -11.970 4.745 9.368 1.00 95.56 634 SER A N 1
ATOM 5123 C CA . SER A 1 634 ? -13.280 5.110 9.902 1.00 95.56 634 SER A CA 1
ATOM 5124 C C . SER A 1 634 ? -13.447 4.795 11.382 1.00 95.56 634 SER A C 1
ATOM 5126 O O . SER A 1 634 ? -14.348 5.367 11.993 1.00 95.56 634 SER A O 1
ATOM 5128 N N . ASP A 1 635 ? -12.616 3.923 11.961 1.00 97.62 635 ASP A N 1
ATOM 5129 C CA . ASP A 1 635 ? -12.781 3.457 13.340 1.00 97.62 635 ASP A CA 1
ATOM 5130 C C . ASP A 1 635 ? -11.444 3.272 14.082 1.00 97.62 635 ASP A C 1
ATOM 5132 O O . ASP A 1 635 ? -10.503 2.677 13.559 1.00 97.62 635 ASP A O 1
ATOM 5136 N N . LEU A 1 636 ? -11.377 3.735 15.332 1.00 98.50 636 LEU A N 1
ATOM 5137 C CA . LEU A 1 636 ? -10.245 3.547 16.245 1.00 98.50 636 LEU A CA 1
ATOM 5138 C C . LEU A 1 636 ? -10.738 2.996 17.587 1.00 98.50 636 LEU A C 1
ATOM 5140 O O . LEU A 1 636 ? -11.449 3.686 18.321 1.00 98.50 636 LEU A O 1
ATOM 5144 N N . PHE A 1 637 ? -10.330 1.780 17.942 1.00 98.62 637 PHE A N 1
ATOM 5145 C CA . PHE A 1 637 ? -10.765 1.123 19.172 1.00 98.62 637 PHE A CA 1
ATOM 5146 C C . PHE A 1 637 ? -9.580 0.780 20.072 1.00 98.62 637 PHE A C 1
ATOM 5148 O O . PHE A 1 637 ? -8.692 0.018 19.694 1.00 98.62 637 PHE A O 1
ATOM 5155 N N . TRP A 1 638 ? -9.589 1.307 21.296 1.00 98.69 638 TRP A N 1
ATOM 5156 C CA . TRP A 1 638 ? -8.688 0.826 22.338 1.00 98.69 638 TRP A CA 1
ATOM 5157 C C . TRP A 1 638 ? -9.239 -0.473 22.933 1.00 98.69 638 TRP A C 1
ATOM 5159 O O . TRP A 1 638 ? -10.436 -0.574 23.221 1.00 98.69 638 TRP A O 1
ATOM 5169 N N . VAL A 1 639 ? -8.386 -1.476 23.115 1.00 97.88 639 VAL A N 1
ATOM 5170 C CA . VAL A 1 639 ? -8.816 -2.792 23.608 1.00 97.88 639 VAL A CA 1
ATOM 5171 C C . VAL A 1 639 ? -9.054 -2.814 25.119 1.00 97.88 639 VAL A C 1
ATOM 5173 O O . VAL A 1 639 ? -8.353 -2.179 25.910 1.00 97.88 639 VAL A O 1
ATOM 5176 N N . ASP A 1 640 ? -10.031 -3.605 25.545 1.00 96.69 640 ASP A N 1
ATOM 5177 C CA . ASP A 1 640 ? -10.433 -3.779 26.943 1.00 96.69 640 ASP A CA 1
ATOM 5178 C C . ASP A 1 640 ? -9.356 -4.385 27.856 1.00 96.69 640 ASP A C 1
ATOM 5180 O O . ASP A 1 640 ? -9.384 -4.161 29.068 1.00 96.69 640 ASP A O 1
ATOM 5184 N N . PHE A 1 641 ? -8.368 -5.089 27.298 1.00 96.31 641 PHE A N 1
ATOM 5185 C CA . PHE A 1 641 ? -7.278 -5.715 28.060 1.00 96.31 641 PHE A CA 1
ATOM 5186 C C . PHE A 1 641 ? -6.442 -4.730 28.892 1.00 96.31 641 PHE A C 1
ATOM 5188 O O . PHE A 1 641 ? -5.916 -5.094 29.947 1.00 96.31 641 PHE A O 1
ATOM 5195 N N . THR A 1 642 ? -6.302 -3.490 28.420 1.00 96.50 642 THR A N 1
ATOM 5196 C CA . THR A 1 642 ? -5.468 -2.447 29.045 1.00 96.50 642 THR A CA 1
ATOM 5197 C C . THR A 1 642 ? -6.246 -1.161 29.311 1.00 96.50 642 THR A C 1
ATOM 5199 O O . THR A 1 642 ? -5.677 -0.196 29.817 1.00 96.50 642 THR A O 1
ATOM 5202 N N . MET A 1 643 ? -7.554 -1.125 29.029 1.00 95.19 643 MET A N 1
ATOM 5203 C CA . MET A 1 643 ? -8.356 0.094 29.174 1.00 95.19 643 MET A CA 1
ATOM 5204 C C . MET A 1 643 ? -8.305 0.672 30.597 1.00 95.19 643 MET A C 1
ATOM 5206 O O . MET A 1 643 ? -8.237 1.884 30.747 1.00 95.19 643 MET A O 1
ATOM 5210 N N . LYS A 1 644 ? -8.239 -0.168 31.645 1.00 93.81 644 LYS A N 1
ATOM 5211 C CA . LYS A 1 644 ? -8.143 0.293 33.046 1.00 93.81 644 LYS A CA 1
ATOM 5212 C C . LYS A 1 644 ? -6.803 0.968 33.378 1.00 93.81 644 LYS A C 1
ATOM 5214 O O . LYS A 1 644 ? -6.712 1.654 34.390 1.00 93.81 644 LYS A O 1
ATOM 5219 N N . GLU A 1 645 ? -5.769 0.785 32.554 1.00 94.75 645 GLU A N 1
ATOM 5220 C CA . GLU A 1 645 ? -4.496 1.510 32.689 1.00 94.75 645 GLU A CA 1
ATOM 5221 C C . GLU A 1 645 ? -4.596 2.942 32.153 1.00 94.75 645 GLU A C 1
ATOM 5223 O O . GLU A 1 645 ? -3.899 3.828 32.641 1.00 94.75 645 GLU A O 1
ATOM 5228 N N . ILE A 1 646 ? -5.479 3.169 31.178 1.00 96.00 646 ILE A N 1
ATOM 5229 C CA . ILE A 1 646 ? -5.747 4.489 30.597 1.00 96.00 646 ILE A CA 1
ATOM 5230 C C . ILE A 1 646 ? -6.862 5.206 31.369 1.00 96.00 646 ILE A C 1
ATOM 5232 O O . ILE A 1 646 ? -6.746 6.386 31.694 1.00 96.00 646 ILE A O 1
ATOM 5236 N N . TRP A 1 647 ? -7.930 4.479 31.696 1.00 95.56 647 TRP A N 1
ATOM 5237 C CA . TRP A 1 647 ? -9.113 4.952 32.411 1.00 95.56 647 TRP A CA 1
ATOM 5238 C C . TRP A 1 647 ? -9.276 4.165 33.716 1.00 95.56 647 TRP A C 1
ATOM 5240 O O . TRP A 1 647 ? -10.064 3.221 33.772 1.00 95.56 647 TRP A O 1
ATOM 5250 N N . PRO A 1 648 ? -8.526 4.485 34.780 1.00 91.62 648 PRO A N 1
ATOM 5251 C CA . PRO A 1 648 ? -8.675 3.793 36.054 1.00 91.62 648 PRO A CA 1
ATOM 5252 C C . PRO A 1 648 ? -10.076 4.013 36.640 1.00 91.62 648 PRO A C 1
ATOM 5254 O O . PRO A 1 648 ? -10.649 5.099 36.529 1.00 91.62 648 PRO A O 1
ATOM 5257 N N . GLU A 1 649 ? -10.628 2.986 37.287 1.00 83.94 649 GLU A N 1
ATOM 5258 C CA . GLU A 1 649 ? -11.871 3.122 38.049 1.00 83.94 649 GLU A CA 1
ATOM 5259 C C . GLU A 1 649 ? -11.675 4.163 39.159 1.00 83.94 649 GLU A C 1
ATOM 5261 O O . GLU A 1 649 ? -10.658 4.166 39.863 1.00 83.94 649 GLU A O 1
ATOM 5266 N N . LYS A 1 650 ? -12.637 5.080 39.299 1.00 72.81 650 LYS A N 1
ATOM 5267 C CA . LYS A 1 650 ? -12.642 6.023 40.418 1.00 72.81 650 LYS A CA 1
ATOM 5268 C C . LYS A 1 650 ? -12.837 5.207 41.697 1.00 72.81 650 LYS A C 1
ATOM 5270 O O . LYS A 1 650 ? -13.818 4.476 41.797 1.00 72.81 650 LYS A O 1
ATOM 5275 N N . LYS A 1 651 ? -11.864 5.295 42.605 1.00 54.56 651 LYS A N 1
ATOM 5276 C CA . LYS A 1 651 ? -11.925 4.658 43.924 1.00 54.56 651 LYS A CA 1
ATOM 5277 C C . LYS A 1 651 ? -13.019 5.255 44.791 1.00 54.56 651 LYS A C 1
ATOM 5279 O O . LYS A 1 651 ? -13.226 6.486 44.686 1.00 54.56 651 LYS A O 1
#